Protein 1X9B (pdb70)

Solvent-accessible surface area: 4139 Å² total; per-residue (Å²): 271,147,146,51,11,134,55,74,3,115,72,32,51,110,96,12,62,143,83,60,3,87,143,18,14,95,84,0,60,51,8,0,83,146,51,26,164,69,56,97,105,75,6,82,109,9,38,100,130,96,116,65,224

Radius of gyration: 10.37 Å; Cα contacts (8 Å, |Δi|>4): 29; chains: 1; bounding box: 21×26×21 Å

Secondary structure (DSSP, 8-state):
----HHHHHHHHHHS--HHHHHHHHHHHHHHHHHH-SHHHHHHHHHHHHH---

Structure (mmCIF, N/CA/C/O backbone):
data_1X9B
#
_entry.id   1X9B
#
loop_
_atom_site.group_PDB
_atom_site.id
_atom_site.type_symbol
_atom_site.label_atom_id
_atom_site.label_alt_id
_atom_site.label_comp_id
_atom_site.label_asym_id
_atom_site.label_entity_id
_atom_site.label_seq_id
_atom_site.pdbx_PDB_ins_code
_atom_site.Cartn_x
_atom_site.Cartn_y
_atom_site.Cartn_z
_atom_site.occupancy
_atom_site.B_iso_or_equiv
_atom_site.auth_seq_id
_atom_site.auth_comp_id
_atom_site.auth_asym_id
_atom_site.auth_atom_id
_atom_site.pdbx_PDB_model_num
ATOM 1 N N . ARG A 1 1 ? -11.886 -12.062 10.560 1.00 0.00 1 ARG A N 1
ATOM 2 C CA . ARG A 1 1 ? -10.674 -12.919 10.642 1.00 0.00 1 ARG A CA 1
ATOM 3 C C . ARG A 1 1 ? -9.405 -12.067 10.642 1.00 0.00 1 ARG A C 1
ATOM 4 O O . ARG A 1 1 ? -9.313 -11.081 9.916 1.00 0.00 1 ARG A O 1
ATOM 27 N N . ASN A 1 2 ? -8.434 -12.439 11.466 1.00 0.00 2 ASN A N 1
ATOM 28 C CA . ASN A 1 2 ? -7.172 -11.704 11.541 1.00 0.00 2 ASN A CA 1
ATOM 29 C C . ASN A 1 2 ? -6.246 -12.074 10.377 1.00 0.00 2 ASN A C 1
ATOM 30 O O . ASN A 1 2 ? -6.609 -12.882 9.522 1.00 0.00 2 ASN A O 1
ATOM 41 N N . LEU A 1 3 ? -5.056 -11.471 10.347 1.00 0.00 3 LEU A N 1
ATOM 42 C CA . LEU A 1 3 ? -4.072 -11.720 9.284 1.00 0.00 3 LEU A CA 1
ATOM 43 C C . LEU A 1 3 ? -4.601 -11.267 7.911 1.00 0.00 3 LEU A C 1
ATOM 44 O O . LEU A 1 3 ? -4.137 -11.720 6.863 1.00 0.00 3 LEU A O 1
ATOM 60 N N . SER A 1 4 ? -5.560 -10.350 7.924 1.00 0.00 4 SER A N 1
ATOM 61 C CA . SER A 1 4 ? -6.153 -9.839 6.688 1.00 0.00 4 SER A CA 1
ATOM 62 C C . SER A 1 4 ? -5.331 -8.683 6.110 1.00 0.00 4 SER A C 1
ATOM 63 O O . SER A 1 4 ? -5.776 -7.534 6.077 1.00 0.00 4 SER A O 1
ATOM 71 N N . ASP A 1 5 ? -4.125 -8.993 5.652 1.00 0.00 5 ASP A N 1
ATOM 72 C CA . ASP A 1 5 ? -3.240 -7.985 5.070 1.00 0.00 5 ASP A CA 1
ATOM 73 C C . ASP A 1 5 ? -3.829 -7.399 3.781 1.00 0.00 5 ASP A C 1
ATOM 74 O O . ASP A 1 5 ? -3.570 -6.245 3.437 1.00 0.00 5 ASP A O 1
ATOM 83 N N . ARG A 1 6 ? -4.627 -8.196 3.074 1.00 0.00 6 ARG A N 1
ATOM 84 C CA . ARG A 1 6 ? -5.274 -7.735 1.848 1.00 0.00 6 ARG A CA 1
ATOM 85 C C . ARG A 1 6 ? -6.254 -6.603 2.169 1.00 0.00 6 ARG A C 1
ATOM 86 O O . ARG A 1 6 ? -6.403 -5.653 1.398 1.00 0.00 6 ARG A O 1
ATOM 107 N N . ALA A 1 7 ? -6.913 -6.713 3.322 1.00 0.00 7 ALA A N 1
ATOM 108 C CA . ALA A 1 7 ? -7.853 -5.692 3.777 1.00 0.00 7 ALA A CA 1
ATOM 109 C C . ALA A 1 7 ? -7.110 -4.390 4.088 1.00 0.00 7 ALA A C 1
ATOM 110 O O . ALA A 1 7 ? -7.589 -3.304 3.777 1.00 0.00 7 ALA A O 1
ATOM 117 N N . LYS A 1 8 ? -5.926 -4.513 4.692 1.00 0.00 8 LYS A N 1
ATOM 118 C CA . LYS A 1 8 ? -5.097 -3.353 5.013 1.00 0.00 8 LYS A CA 1
ATOM 119 C C . LYS A 1 8 ? -4.716 -2.616 3.726 1.00 0.00 8 LYS A C 1
ATOM 120 O O . LYS A 1 8 ? -4.758 -1.392 3.649 1.00 0.00 8 LYS A O 1
ATOM 139 N N . PHE A 1 9 ? -4.337 -3.390 2.721 1.00 0.00 9 PHE A N 1
ATOM 140 C CA . PHE A 1 9 ? -3.971 -2.857 1.411 1.00 0.00 9 PHE A CA 1
ATOM 141 C C . PHE A 1 9 ? -5.140 -2.097 0.782 1.00 0.00 9 PHE A C 1
ATOM 142 O O . PHE A 1 9 ? -5.008 -0.942 0.381 1.00 0.00 9 PHE A O 1
ATOM 159 N N . GLU A 1 10 ? -6.283 -2.767 0.709 1.00 0.00 10 GLU A N 1
ATOM 160 C CA . GLU A 1 10 ? -7.496 -2.183 0.142 1.00 0.00 10 GLU A CA 1
ATOM 161 C C . GLU A 1 10 ? -7.965 -0.968 0.957 1.00 0.00 10 GLU A C 1
ATOM 162 O O . GLU A 1 10 ? -8.576 -0.042 0.424 1.00 0.00 10 GLU A O 1
ATOM 174 N N . SER A 1 11 ? -7.651 -0.966 2.246 1.00 0.00 11 SER A N 1
ATOM 175 C CA . SER A 1 11 ? -8.062 0.138 3.126 1.00 0.00 11 SER A CA 1
ATOM 176 C C . SER A 1 11 ? -7.149 1.341 2.917 1.00 0.00 11 SER A C 1
ATOM 177 O O . SER A 1 11 ? -7.596 2.487 2.863 1.00 0.00 11 SER A O 1
ATOM 185 N N . MET A 1 12 ? -5.864 1.057 2.793 1.00 0.00 12 MET A N 1
ATOM 186 C CA . MET A 1 12 ? -4.849 2.075 2.570 1.00 0.00 12 MET A CA 1
ATOM 187 C C . MET A 1 12 ? -4.956 2.676 1.170 1.00 0.00 12 MET A C 1
ATOM 188 O O . MET A 1 12 ? -4.866 3.888 0.988 1.00 0.00 12 MET A O 1
ATOM 202 N N . ILE A 1 13 ? -5.158 1.809 0.188 1.00 0.00 13 ILE A N 1
ATOM 203 C CA . ILE A 1 13 ? -5.254 2.222 -1.206 1.00 0.00 13 ILE A CA 1
ATOM 204 C C . ILE A 1 13 ? -6.557 2.991 -1.510 1.00 0.00 13 ILE A C 1
ATOM 205 O O . ILE A 1 13 ? -6.669 3.657 -2.544 1.00 0.00 13 ILE A O 1
ATOM 221 N N . ASN A 1 14 ? -7.520 2.908 -0.593 1.00 0.00 14 ASN A N 1
ATOM 222 C CA . ASN A 1 14 ? -8.823 3.562 -0.752 1.00 0.00 14 ASN A CA 1
ATOM 223 C C . ASN A 1 14 ? -8.719 5.069 -1.055 1.00 0.00 14 ASN A C 1
ATOM 224 O O . ASN A 1 14 ? -9.084 5.513 -2.143 1.00 0.00 14 ASN A O 1
ATOM 235 N N . SER A 1 15 ? -8.242 5.862 -0.099 1.00 0.00 15 SER A N 1
ATOM 236 C CA . SER A 1 15 ? -8.116 7.313 -0.311 1.00 0.00 15 SER A CA 1
ATOM 237 C C . SER A 1 15 ? -6.935 7.914 0.463 1.00 0.00 15 SER A C 1
ATOM 238 O O . SER A 1 15 ? -7.124 8.626 1.450 1.00 0.00 15 SER A O 1
ATOM 246 N N . PRO A 1 16 ? -5.697 7.630 0.031 1.00 0.00 16 PRO A N 1
ATOM 247 C CA . PRO A 1 16 ? -4.499 8.152 0.681 1.00 0.00 16 PRO A CA 1
ATOM 248 C C . PRO A 1 16 ? -4.036 9.507 0.117 1.00 0.00 16 PRO A C 1
ATOM 249 O O . PRO A 1 16 ? -3.822 9.652 -1.089 1.00 0.00 16 PRO A O 1
ATOM 260 N N . SER A 1 17 ? -3.885 10.498 0.995 1.00 0.00 17 SER A N 1
ATOM 261 C CA . SER A 1 17 ? -3.425 11.836 0.583 1.00 0.00 17 SER A CA 1
ATOM 262 C C . SER A 1 17 ? -1.921 11.820 0.283 1.00 0.00 17 SER A C 1
ATOM 263 O O . SER A 1 17 ? -1.316 10.765 0.262 1.00 0.00 17 SER A O 1
ATOM 271 N N . LYS A 1 18 ? -1.310 12.983 0.066 1.00 0.00 18 LYS A N 1
ATOM 272 C CA . LYS A 1 18 ? 0.130 13.025 -0.235 1.00 0.00 18 LYS A CA 1
ATOM 273 C C . LYS A 1 18 ? 0.975 12.566 0.966 1.00 0.00 18 LYS A C 1
ATOM 274 O O . LYS A 1 18 ? 1.582 11.491 0.936 1.00 0.00 18 LYS A O 1
ATOM 293 N N . SER A 1 19 ? 1.007 13.377 2.026 1.00 0.00 19 SER A N 1
ATOM 294 C CA . SER A 1 19 ? 1.769 13.026 3.233 1.00 0.00 19 SER A CA 1
ATOM 295 C C . SER A 1 19 ? 1.215 11.742 3.848 1.00 0.00 19 SER A C 1
ATOM 296 O O . SER A 1 19 ? 1.954 10.931 4.411 1.00 0.00 19 SER A O 1
ATOM 304 N N . VAL A 1 20 ? -0.099 11.568 3.723 1.00 0.00 20 VAL A N 1
ATOM 305 C CA . VAL A 1 20 ? -0.772 10.378 4.227 1.00 0.00 20 VAL A CA 1
ATOM 306 C C . VAL A 1 20 ? -0.300 9.134 3.461 1.00 0.00 20 VAL A C 1
ATOM 307 O O . VAL A 1 20 ? -0.147 8.057 4.037 1.00 0.00 20 VAL A O 1
ATOM 320 N N . PHE A 1 21 ? -0.052 9.295 2.162 1.00 0.00 21 PHE A N 1
ATOM 321 C CA . PHE A 1 21 ? 0.422 8.192 1.335 1.00 0.00 21 PHE A CA 1
ATOM 322 C C . PHE A 1 21 ? 1.786 7.711 1.804 1.00 0.00 21 PHE A C 1
ATOM 323 O O . PHE A 1 21 ? 1.981 6.529 1.994 1.00 0.00 21 PHE A O 1
ATOM 340 N N . VAL A 1 22 ? 2.723 8.634 1.996 1.00 0.00 22 VAL A N 1
ATOM 341 C CA . VAL A 1 22 ? 4.071 8.256 2.444 1.00 0.00 22 VAL A CA 1
ATOM 342 C C . VAL A 1 22 ? 4.041 7.531 3.800 1.00 0.00 22 VAL A C 1
ATOM 343 O O . VAL A 1 22 ? 4.611 6.438 3.949 1.00 0.00 22 VAL A O 1
ATOM 356 N N . ARG A 1 23 ? 3.348 8.123 4.777 1.00 0.00 23 ARG A N 1
ATOM 357 C CA . ARG A 1 23 ? 3.251 7.527 6.116 1.00 0.00 23 ARG A CA 1
ATOM 358 C C . ARG A 1 23 ? 2.583 6.145 6.073 1.00 0.00 23 ARG A C 1
ATOM 359 O O . ARG A 1 23 ? 2.802 5.314 6.951 1.00 0.00 23 ARG A O 1
ATOM 380 N N . ASN A 1 24 ? 1.762 5.906 5.060 1.00 0.00 24 ASN A N 1
ATOM 381 C CA . ASN A 1 24 ? 1.108 4.612 4.900 1.00 0.00 24 ASN A CA 1
ATOM 382 C C . ASN A 1 24 ? 1.930 3.704 3.978 1.00 0.00 24 ASN A C 1
ATOM 383 O O . ASN A 1 24 ? 1.898 2.487 4.107 1.00 0.00 24 ASN A O 1
ATOM 394 N N . LEU A 1 25 ? 2.664 4.323 3.056 1.00 0.00 25 LEU A N 1
ATOM 395 C CA . LEU A 1 25 ? 3.505 3.627 2.081 1.00 0.00 25 LEU A CA 1
ATOM 396 C C . LEU A 1 25 ? 4.480 2.657 2.739 1.00 0.00 25 LEU A C 1
ATOM 397 O O . LEU A 1 25 ? 4.622 1.534 2.276 1.00 0.00 25 LEU A O 1
ATOM 413 N N . ASN A 1 26 ? 5.163 3.085 3.799 1.00 0.00 26 ASN A N 1
ATOM 414 C CA . ASN A 1 26 ? 6.109 2.189 4.489 1.00 0.00 26 ASN A CA 1
ATOM 415 C C . ASN A 1 26 ? 5.447 0.839 4.850 1.00 0.00 26 ASN A C 1
ATOM 416 O O . ASN A 1 26 ? 5.944 -0.237 4.482 1.00 0.00 26 ASN A O 1
ATOM 427 N N . GLU A 1 27 ? 4.312 0.896 5.536 1.00 0.00 27 GLU A N 1
ATOM 428 C CA . GLU A 1 27 ? 3.591 -0.314 5.914 1.00 0.00 27 GLU A CA 1
ATOM 429 C C . GLU A 1 27 ? 2.943 -0.939 4.677 1.00 0.00 27 GLU A C 1
ATOM 430 O O . GLU A 1 27 ? 2.880 -2.156 4.542 1.00 0.00 27 GLU A O 1
ATOM 442 N N . LEU A 1 28 ? 2.482 -0.082 3.773 1.00 0.00 28 LEU A N 1
ATOM 443 C CA . LEU A 1 28 ? 1.856 -0.516 2.527 1.00 0.00 28 LEU A CA 1
ATOM 444 C C . LEU A 1 28 ? 2.814 -1.398 1.716 1.00 0.00 28 LEU A C 1
ATOM 445 O O . LEU A 1 28 ? 2.428 -2.451 1.209 1.00 0.00 28 LEU A O 1
ATOM 461 N N . GLU A 1 29 ? 4.067 -0.965 1.607 1.00 0.00 29 GLU A N 1
ATOM 462 C CA . GLU A 1 29 ? 5.082 -1.724 0.884 1.00 0.00 29 GLU A CA 1
ATOM 463 C C . GLU A 1 29 ? 5.373 -3.044 1.601 1.00 0.00 29 GLU A C 1
ATOM 464 O O . GLU A 1 29 ? 5.597 -4.071 0.961 1.00 0.00 29 GLU A O 1
ATOM 476 N N . ALA A 1 30 ? 5.353 -3.016 2.935 1.00 0.00 30 ALA A N 1
ATOM 477 C CA . ALA A 1 30 ? 5.582 -4.223 3.719 1.00 0.00 30 ALA A CA 1
ATOM 478 C C . ALA A 1 30 ? 4.440 -5.210 3.486 1.00 0.00 30 ALA A C 1
ATOM 479 O O . ALA A 1 30 ? 4.660 -6.403 3.283 1.00 0.00 30 ALA A O 1
ATOM 486 N N . LEU A 1 31 ? 3.216 -4.688 3.492 1.00 0.00 31 LEU A N 1
ATOM 487 C CA . LEU A 1 31 ? 2.033 -5.506 3.265 1.00 0.00 31 LEU A CA 1
ATOM 488 C C . LEU A 1 31 ? 2.023 -6.078 1.842 1.00 0.00 31 LEU A C 1
ATOM 489 O O . LEU A 1 31 ? 1.649 -7.230 1.630 1.00 0.00 31 LEU A O 1
ATOM 505 N N . ALA A 1 32 ? 2.434 -5.262 0.872 1.00 0.00 32 ALA A N 1
ATOM 506 C CA . ALA A 1 32 ? 2.496 -5.692 -0.525 1.00 0.00 32 ALA A CA 1
ATOM 507 C C . ALA A 1 32 ? 3.404 -6.916 -0.685 1.00 0.00 32 ALA A C 1
ATOM 508 O O . ALA A 1 32 ? 3.044 -7.884 -1.353 1.00 0.00 32 ALA A O 1
ATOM 515 N N . VAL A 1 33 ? 4.584 -6.863 -0.066 1.00 0.00 33 VAL A N 1
ATOM 516 C CA . VAL A 1 33 ? 5.530 -7.979 -0.115 1.00 0.00 33 VAL A CA 1
ATOM 517 C C . VAL A 1 33 ? 4.946 -9.210 0.592 1.00 0.00 33 VAL A C 1
ATOM 518 O O . VAL A 1 33 ? 5.088 -10.338 0.122 1.00 0.00 33 VAL A O 1
ATOM 531 N N . ARG A 1 34 ? 4.277 -8.975 1.721 1.00 0.00 34 ARG A N 1
ATOM 532 C CA . ARG A 1 34 ? 3.646 -10.051 2.492 1.00 0.00 34 ARG A CA 1
ATOM 533 C C . ARG A 1 34 ? 2.558 -10.760 1.674 1.00 0.00 34 ARG A C 1
ATOM 534 O O . ARG A 1 34 ? 2.422 -11.982 1.726 1.00 0.00 34 ARG A O 1
ATOM 555 N N . LEU A 1 35 ? 1.772 -9.986 0.931 1.00 0.00 35 LEU A N 1
ATOM 556 C CA . LEU A 1 35 ? 0.710 -10.549 0.098 1.00 0.00 35 LEU A CA 1
ATOM 557 C C . LEU A 1 35 ? 1.288 -11.327 -1.091 1.00 0.00 35 LEU A C 1
ATOM 558 O O . LEU A 1 35 ? 0.811 -12.410 -1.428 1.00 0.00 35 LEU A O 1
ATOM 574 N N . GLY A 1 36 ? 2.313 -10.771 -1.722 1.00 0.00 36 GLY A N 1
ATOM 575 C CA . GLY A 1 36 ? 2.935 -11.438 -2.854 1.00 0.00 36 GLY A CA 1
ATOM 576 C C . GLY A 1 36 ? 3.656 -10.482 -3.791 1.00 0.00 36 GLY A C 1
ATOM 577 O O . GLY A 1 36 ? 4.331 -9.550 -3.349 1.00 0.00 36 GLY A O 1
ATOM 581 N N . LYS A 1 37 ? 3.520 -10.710 -5.087 1.00 0.00 37 LYS A N 1
ATOM 582 C CA . LYS A 1 37 ? 4.165 -9.856 -6.079 1.00 0.00 37 LYS A CA 1
ATOM 583 C C . LYS A 1 37 ? 3.135 -9.141 -6.962 1.00 0.00 37 LYS A C 1
ATOM 584 O O . LYS A 1 37 ? 3.383 -8.030 -7.434 1.00 0.00 37 LYS A O 1
ATOM 603 N N . SER A 1 38 ? 1.978 -9.765 -7.177 1.00 0.00 38 SER A N 1
ATOM 604 C CA . SER A 1 38 ? 0.925 -9.158 -7.997 1.00 0.00 38 SER A CA 1
ATOM 605 C C . SER A 1 38 ? 0.375 -7.897 -7.323 1.00 0.00 38 SER A C 1
ATOM 606 O O . SER A 1 38 ? 0.163 -6.872 -7.974 1.00 0.00 38 SER A O 1
ATOM 614 N N . TYR A 1 39 ? 0.161 -7.968 -6.013 1.00 0.00 39 TYR A N 1
ATOM 615 C CA . TYR A 1 39 ? -0.330 -6.818 -5.255 1.00 0.00 39 TYR A CA 1
ATOM 616 C C . TYR A 1 39 ? 0.763 -5.756 -5.122 1.00 0.00 39 TYR A C 1
ATOM 617 O O . TYR A 1 39 ? 0.481 -4.573 -4.947 1.00 0.00 39 TYR A O 1
ATOM 635 N N . ARG A 1 40 ? 2.019 -6.185 -5.220 1.00 0.00 40 ARG A N 1
ATOM 636 C CA . ARG A 1 40 ? 3.148 -5.263 -5.151 1.00 0.00 40 ARG A CA 1
ATOM 637 C C . ARG A 1 40 ? 3.107 -4.312 -6.350 1.00 0.00 40 ARG A C 1
ATOM 638 O O . ARG A 1 40 ? 3.482 -3.144 -6.249 1.00 0.00 40 ARG A O 1
ATOM 659 N N . ILE A 1 41 ? 2.636 -4.831 -7.484 1.00 0.00 41 ILE A N 1
ATOM 660 C CA . ILE A 1 41 ? 2.490 -4.032 -8.699 1.00 0.00 41 ILE A CA 1
ATOM 661 C C . ILE A 1 41 ? 1.450 -2.932 -8.470 1.00 0.00 41 ILE A C 1
ATOM 662 O O . ILE A 1 41 ? 1.633 -1.787 -8.877 1.00 0.00 41 ILE A O 1
ATOM 678 N N . GLN A 1 42 ? 0.356 -3.293 -7.794 1.00 0.00 42 GLN A N 1
ATOM 679 C CA . GLN A 1 42 ? -0.704 -2.335 -7.472 1.00 0.00 42 GLN A CA 1
ATOM 680 C C . GLN A 1 42 ? -0.156 -1.248 -6.549 1.00 0.00 42 GLN A C 1
ATOM 681 O O . GLN A 1 42 ? -0.523 -0.078 -6.650 1.00 0.00 42 GLN A O 1
ATOM 695 N N . LEU A 1 43 ? 0.727 -1.656 -5.644 1.00 0.00 43 LEU A N 1
ATOM 696 C CA . LEU A 1 43 ? 1.374 -0.727 -4.725 1.00 0.00 43 LEU A CA 1
ATOM 697 C C . LEU A 1 43 ? 2.174 0.300 -5.526 1.00 0.00 43 LEU A C 1
ATOM 698 O O . LEU A 1 43 ? 2.007 1.504 -5.354 1.00 0.00 43 LEU A O 1
ATOM 714 N N . ASP A 1 44 ? 3.042 -0.199 -6.409 1.00 0.00 44 ASP A N 1
ATOM 715 C CA . ASP A 1 44 ? 3.849 0.648 -7.285 1.00 0.00 44 ASP A CA 1
ATOM 716 C C . ASP A 1 44 ? 2.951 1.582 -8.114 1.00 0.00 44 ASP A C 1
ATOM 717 O O . ASP A 1 44 ? 3.302 2.735 -8.374 1.00 0.00 44 ASP A O 1
ATOM 726 N N . GLN A 1 45 ? 1.793 1.070 -8.532 1.00 0.00 45 GLN A N 1
ATOM 727 C CA . GLN A 1 45 ? 0.823 1.864 -9.288 1.00 0.00 45 GLN A CA 1
ATOM 728 C C . GLN A 1 45 ? 0.374 3.075 -8.468 1.00 0.00 45 GLN A C 1
ATOM 729 O O . GLN A 1 45 ? 0.251 4.181 -8.986 1.00 0.00 45 GLN A O 1
ATOM 743 N N . ALA A 1 46 ? 0.122 2.848 -7.183 1.00 0.00 46 ALA A N 1
ATOM 744 C CA . ALA A 1 46 ? -0.277 3.920 -6.268 1.00 0.00 46 ALA A CA 1
ATOM 745 C C . ALA A 1 46 ? 0.870 4.919 -6.066 1.00 0.00 46 ALA A C 1
ATOM 746 O O . ALA A 1 46 ? 0.641 6.124 -5.946 1.00 0.00 46 ALA A O 1
ATOM 753 N N . LYS A 1 47 ? 2.103 4.411 -6.022 1.00 0.00 47 LYS A N 1
ATOM 754 C CA . LYS A 1 47 ? 3.282 5.269 -5.869 1.00 0.00 47 LYS A CA 1
ATOM 755 C C . LYS A 1 47 ? 3.388 6.229 -7.056 1.00 0.00 47 LYS A C 1
ATOM 756 O O . LYS A 1 47 ? 3.529 7.437 -6.881 1.00 0.00 47 LYS A O 1
ATOM 775 N N . GLU A 1 48 ? 3.285 5.681 -8.265 1.00 0.00 48 GLU A N 1
ATOM 776 C CA . GLU A 1 48 ? 3.354 6.484 -9.484 1.00 0.00 48 GLU A CA 1
ATOM 777 C C . GLU A 1 48 ? 2.116 7.375 -9.606 1.00 0.00 48 GLU A C 1
ATOM 778 O O . GLU A 1 48 ? 2.180 8.477 -10.154 1.00 0.00 48 GLU A O 1
ATOM 790 N N . LYS A 1 49 ? 0.990 6.884 -9.089 1.00 0.00 49 LYS A N 1
ATOM 791 C CA . LYS A 1 49 ? -0.267 7.631 -9.107 1.00 0.00 49 LYS A CA 1
ATOM 792 C C . LYS A 1 49 ? -0.077 9.019 -8.508 1.00 0.00 49 LYS A C 1
ATOM 793 O O . LYS A 1 49 ? -0.545 10.019 -9.052 1.00 0.00 49 LYS A O 1
ATOM 812 N N . TRP A 1 50 ? 0.611 9.072 -7.385 1.00 0.00 50 TRP A N 1
ATOM 813 C CA . TRP A 1 50 ? 0.905 10.333 -6.743 1.00 0.00 50 TRP A CA 1
ATOM 814 C C . TRP A 1 50 ? 2.134 10.939 -7.412 1.00 0.00 50 TRP A C 1
ATOM 815 O O . TRP A 1 50 ? 2.066 12.000 -8.033 1.00 0.00 50 TRP A O 1
ATOM 836 N N . LYS A 1 51 ? 3.240 10.215 -7.302 1.00 0.00 51 LYS A N 1
ATOM 837 C CA . LYS A 1 51 ? 4.525 10.605 -7.887 1.00 0.00 51 LYS A CA 1
ATOM 838 C C . LYS A 1 51 ? 5.619 9.617 -7.483 1.00 0.00 51 LYS A C 1
ATOM 839 O O . LYS A 1 51 ? 6.140 8.884 -8.322 1.00 0.00 51 LYS A O 1
ATOM 858 N N . VAL A 1 52 ? 5.921 9.615 -6.176 1.00 0.00 52 VAL A N 1
ATOM 859 C CA . VAL A 1 52 ? 6.957 8.761 -5.552 1.00 0.00 52 VAL A CA 1
ATOM 860 C C . VAL A 1 52 ? 8.081 8.354 -6.520 1.00 0.00 52 VAL A C 1
ATOM 861 O O . VAL A 1 52 ? 8.213 7.190 -6.905 1.00 0.00 52 VAL A O 1
ATOM 874 N N . LYS A 1 53 ? 8.888 9.329 -6.911 1.00 0.00 53 LYS A N 1
ATOM 875 C CA . LYS A 1 53 ? 9.996 9.088 -7.831 1.00 0.00 53 LYS A CA 1
ATOM 876 C C . LYS A 1 53 ? 11.347 9.403 -7.174 1.00 0.00 53 LYS A C 1
ATOM 877 O O . LYS A 1 53 ? 11.834 10.549 -7.315 1.00 0.00 53 LYS A O 1
ATOM 897 N N . ARG A 1 1 ? -4.307 -16.766 10.851 1.00 0.00 1 ARG A N 2
ATOM 898 C CA . ARG A 1 1 ? -4.121 -16.353 12.271 1.00 0.00 1 ARG A CA 2
ATOM 899 C C . ARG A 1 1 ? -3.757 -14.866 12.394 1.00 0.00 1 ARG A C 2
ATOM 900 O O . ARG A 1 1 ? -3.270 -14.423 13.431 1.00 0.00 1 ARG A O 2
ATOM 923 N N . ASN A 1 2 ? -3.998 -14.094 11.340 1.00 0.00 2 ASN A N 2
ATOM 924 C CA . ASN A 1 2 ? -3.683 -12.665 11.353 1.00 0.00 2 ASN A CA 2
ATOM 925 C C . ASN A 1 2 ? -4.795 -11.840 10.700 1.00 0.00 2 ASN A C 2
ATOM 926 O O . ASN A 1 2 ? -5.761 -12.390 10.172 1.00 0.00 2 ASN A O 2
ATOM 937 N N . LEU A 1 3 ? -4.663 -10.520 10.746 1.00 0.00 3 LEU A N 2
ATOM 938 C CA . LEU A 1 3 ? -5.652 -9.636 10.132 1.00 0.00 3 LEU A CA 2
ATOM 939 C C . LEU A 1 3 ? -5.574 -9.714 8.605 1.00 0.00 3 LEU A C 2
ATOM 940 O O . LEU A 1 3 ? -4.536 -10.072 8.046 1.00 0.00 3 LEU A O 2
ATOM 956 N N . SER A 1 4 ? -6.668 -9.394 7.933 1.00 0.00 4 SER A N 2
ATOM 957 C CA . SER A 1 4 ? -6.703 -9.437 6.471 1.00 0.00 4 SER A CA 2
ATOM 958 C C . SER A 1 4 ? -5.820 -8.356 5.848 1.00 0.00 4 SER A C 2
ATOM 959 O O . SER A 1 4 ? -6.184 -7.178 5.817 1.00 0.00 4 SER A O 2
ATOM 967 N N . ASP A 1 5 ? -4.657 -8.764 5.351 1.00 0.00 5 ASP A N 2
ATOM 968 C CA . ASP A 1 5 ? -3.728 -7.836 4.713 1.00 0.00 5 ASP A CA 2
ATOM 969 C C . ASP A 1 5 ? -4.380 -7.185 3.489 1.00 0.00 5 ASP A C 2
ATOM 970 O O . ASP A 1 5 ? -4.127 -6.025 3.176 1.00 0.00 5 ASP A O 2
ATOM 979 N N . ARG A 1 6 ? -5.243 -7.941 2.811 1.00 0.00 6 ARG A N 2
ATOM 980 C CA . ARG A 1 6 ? -5.935 -7.443 1.626 1.00 0.00 6 ARG A CA 2
ATOM 981 C C . ARG A 1 6 ? -6.916 -6.328 1.985 1.00 0.00 6 ARG A C 2
ATOM 982 O O . ARG A 1 6 ? -6.961 -5.297 1.311 1.00 0.00 6 ARG A O 2
ATOM 1003 N N . ALA A 1 7 ? -7.700 -6.537 3.043 1.00 0.00 7 ALA A N 2
ATOM 1004 C CA . ALA A 1 7 ? -8.652 -5.526 3.497 1.00 0.00 7 ALA A CA 2
ATOM 1005 C C . ALA A 1 7 ? -7.908 -4.267 3.948 1.00 0.00 7 ALA A C 2
ATOM 1006 O O . ALA A 1 7 ? -8.332 -3.147 3.668 1.00 0.00 7 ALA A O 2
ATOM 1013 N N . LYS A 1 8 ? -6.789 -4.469 4.639 1.00 0.00 8 LYS A N 2
ATOM 1014 C CA . LYS A 1 8 ? -5.950 -3.366 5.114 1.00 0.00 8 LYS A CA 2
ATOM 1015 C C . LYS A 1 8 ? -5.356 -2.591 3.928 1.00 0.00 8 LYS A C 2
ATOM 1016 O O . LYS A 1 8 ? -5.253 -1.366 3.947 1.00 0.00 8 LYS A O 2
ATOM 1035 N N . PHE A 1 9 ? -4.953 -3.328 2.905 1.00 0.00 9 PHE A N 2
ATOM 1036 C CA . PHE A 1 9 ? -4.393 -2.741 1.691 1.00 0.00 9 PHE A CA 2
ATOM 1037 C C . PHE A 1 9 ? -5.396 -1.820 0.996 1.00 0.00 9 PHE A C 2
ATOM 1038 O O . PHE A 1 9 ? -5.142 -0.632 0.817 1.00 0.00 9 PHE A O 2
ATOM 1055 N N . GLU A 1 10 ? -6.544 -2.376 0.618 1.00 0.00 10 GLU A N 2
ATOM 1056 C CA . GLU A 1 10 ? -7.583 -1.606 -0.067 1.00 0.00 10 GLU A CA 2
ATOM 1057 C C . GLU A 1 10 ? -8.181 -0.515 0.829 1.00 0.00 10 GLU A C 2
ATOM 1058 O O . GLU A 1 10 ? -8.778 0.440 0.333 1.00 0.00 10 GLU A O 2
ATOM 1070 N N . SER A 1 11 ? -8.013 -0.645 2.143 1.00 0.00 11 SER A N 2
ATOM 1071 C CA . SER A 1 11 ? -8.566 0.354 3.071 1.00 0.00 11 SER A CA 2
ATOM 1072 C C . SER A 1 11 ? -7.680 1.592 3.089 1.00 0.00 11 SER A C 2
ATOM 1073 O O . SER A 1 11 ? -8.152 2.724 3.202 1.00 0.00 11 SER A O 2
ATOM 1081 N N . MET A 1 12 ? -6.386 1.354 2.980 1.00 0.00 12 MET A N 2
ATOM 1082 C CA . MET A 1 12 ? -5.401 2.418 2.940 1.00 0.00 12 MET A CA 2
ATOM 1083 C C . MET A 1 12 ? -5.297 2.988 1.528 1.00 0.00 12 MET A C 2
ATOM 1084 O O . MET A 1 12 ? -5.195 4.196 1.330 1.00 0.00 12 MET A O 2
ATOM 1098 N N . ILE A 1 13 ? -5.329 2.088 0.552 1.00 0.00 13 ILE A N 2
ATOM 1099 C CA . ILE A 1 13 ? -5.229 2.454 -0.853 1.00 0.00 13 ILE A CA 2
ATOM 1100 C C . ILE A 1 13 ? -6.498 3.166 -1.358 1.00 0.00 13 ILE A C 2
ATOM 1101 O O . ILE A 1 13 ? -6.479 3.818 -2.402 1.00 0.00 13 ILE A O 2
ATOM 1117 N N . ASN A 1 14 ? -7.587 3.028 -0.601 1.00 0.00 14 ASN A N 2
ATOM 1118 C CA . ASN A 1 14 ? -8.883 3.625 -0.945 1.00 0.00 14 ASN A CA 2
ATOM 1119 C C . ASN A 1 14 ? -8.769 5.109 -1.336 1.00 0.00 14 ASN A C 2
ATOM 1120 O O . ASN A 1 14 ? -8.978 5.470 -2.493 1.00 0.00 14 ASN A O 2
ATOM 1131 N N . SER A 1 15 ? -8.449 5.967 -0.373 1.00 0.00 15 SER A N 2
ATOM 1132 C CA . SER A 1 15 ? -8.310 7.402 -0.649 1.00 0.00 15 SER A CA 2
ATOM 1133 C C . SER A 1 15 ? -7.194 8.041 0.188 1.00 0.00 15 SER A C 2
ATOM 1134 O O . SER A 1 15 ? -7.459 8.765 1.151 1.00 0.00 15 SER A O 2
ATOM 1142 N N . PRO A 1 16 ? -5.926 7.778 -0.159 1.00 0.00 16 PRO A N 2
ATOM 1143 C CA . PRO A 1 16 ? -4.781 8.327 0.557 1.00 0.00 16 PRO A CA 2
ATOM 1144 C C . PRO A 1 16 ? -4.231 9.630 -0.052 1.00 0.00 16 PRO A C 2
ATOM 1145 O O . PRO A 1 16 ? -4.032 9.734 -1.263 1.00 0.00 16 PRO A O 2
ATOM 1156 N N . SER A 1 17 ? -3.997 10.625 0.799 1.00 0.00 17 SER A N 2
ATOM 1157 C CA . SER A 1 17 ? -3.435 11.908 0.354 1.00 0.00 17 SER A CA 2
ATOM 1158 C C . SER A 1 17 ? -1.935 11.755 0.092 1.00 0.00 17 SER A C 2
ATOM 1159 O O . SER A 1 17 ? -1.398 10.669 0.242 1.00 0.00 17 SER A O 2
ATOM 1167 N N . LYS A 1 18 ? -1.250 12.827 -0.288 1.00 0.00 18 LYS A N 2
ATOM 1168 C CA . LYS A 1 18 ? 0.194 12.740 -0.539 1.00 0.00 18 LYS A CA 2
ATOM 1169 C C . LYS A 1 18 ? 0.949 12.376 0.750 1.00 0.00 18 LYS A C 2
ATOM 1170 O O . LYS A 1 18 ? 1.672 11.373 0.803 1.00 0.00 18 LYS A O 2
ATOM 1189 N N . SER A 1 19 ? 0.757 13.183 1.793 1.00 0.00 19 SER A N 2
ATOM 1190 C CA . SER A 1 19 ? 1.399 12.944 3.091 1.00 0.00 19 SER A CA 2
ATOM 1191 C C . SER A 1 19 ? 0.902 11.632 3.701 1.00 0.00 19 SER A C 2
ATOM 1192 O O . SER A 1 19 ? 1.657 10.897 4.353 1.00 0.00 19 SER A O 2
ATOM 1200 N N . VAL A 1 20 ? -0.376 11.346 3.486 1.00 0.00 20 VAL A N 2
ATOM 1201 C CA . VAL A 1 20 ? -0.984 10.118 3.979 1.00 0.00 20 VAL A CA 2
ATOM 1202 C C . VAL A 1 20 ? -0.387 8.904 3.260 1.00 0.00 20 VAL A C 2
ATOM 1203 O O . VAL A 1 20 ? -0.015 7.917 3.889 1.00 0.00 20 VAL A O 2
ATOM 1216 N N . PHE A 1 21 ? -0.272 9.005 1.938 1.00 0.00 21 PHE A N 2
ATOM 1217 C CA . PHE A 1 21 ? 0.280 7.930 1.123 1.00 0.00 21 PHE A CA 2
ATOM 1218 C C . PHE A 1 21 ? 1.652 7.477 1.619 1.00 0.00 21 PHE A C 2
ATOM 1219 O O . PHE A 1 21 ? 1.853 6.300 1.833 1.00 0.00 21 PHE A O 2
ATOM 1236 N N . VAL A 1 22 ? 2.590 8.400 1.814 1.00 0.00 22 VAL A N 2
ATOM 1237 C CA . VAL A 1 22 ? 3.933 8.018 2.274 1.00 0.00 22 VAL A CA 2
ATOM 1238 C C . VAL A 1 22 ? 3.937 7.406 3.690 1.00 0.00 22 VAL A C 2
ATOM 1239 O O . VAL A 1 22 ? 4.462 6.298 3.900 1.00 0.00 22 VAL A O 2
ATOM 1252 N N . ARG A 1 23 ? 3.333 8.108 4.655 1.00 0.00 23 ARG A N 2
ATOM 1253 C CA . ARG A 1 23 ? 3.295 7.623 6.042 1.00 0.00 23 ARG A CA 2
ATOM 1254 C C . ARG A 1 23 ? 2.604 6.252 6.146 1.00 0.00 23 ARG A C 2
ATOM 1255 O O . ARG A 1 23 ? 2.891 5.464 7.048 1.00 0.00 23 ARG A O 2
ATOM 1276 N N . ASN A 1 24 ? 1.692 5.977 5.223 1.00 0.00 24 ASN A N 2
ATOM 1277 C CA . ASN A 1 24 ? 0.992 4.698 5.204 1.00 0.00 24 ASN A CA 2
ATOM 1278 C C . ASN A 1 24 ? 1.672 3.716 4.240 1.00 0.00 24 ASN A C 2
ATOM 1279 O O . ASN A 1 24 ? 1.515 2.509 4.371 1.00 0.00 24 ASN A O 2
ATOM 1290 N N . LEU A 1 25 ? 2.416 4.254 3.271 1.00 0.00 25 LEU A N 2
ATOM 1291 C CA . LEU A 1 25 ? 3.156 3.462 2.280 1.00 0.00 25 LEU A CA 2
ATOM 1292 C C . LEU A 1 25 ? 4.047 2.432 2.957 1.00 0.00 25 LEU A C 2
ATOM 1293 O O . LEU A 1 25 ? 4.184 1.321 2.470 1.00 0.00 25 LEU A O 2
ATOM 1309 N N . ASN A 1 26 ? 4.681 2.823 4.056 1.00 0.00 26 ASN A N 2
ATOM 1310 C CA . ASN A 1 26 ? 5.524 1.887 4.814 1.00 0.00 26 ASN A CA 2
ATOM 1311 C C . ASN A 1 26 ? 4.756 0.572 5.095 1.00 0.00 26 ASN A C 2
ATOM 1312 O O . ASN A 1 26 ? 5.190 -0.526 4.716 1.00 0.00 26 ASN A O 2
ATOM 1323 N N . GLU A 1 27 ? 3.591 0.696 5.722 1.00 0.00 27 GLU A N 2
ATOM 1324 C CA . GLU A 1 27 ? 2.758 -0.463 6.027 1.00 0.00 27 GLU A CA 2
ATOM 1325 C C . GLU A 1 27 ? 2.127 -1.004 4.742 1.00 0.00 27 GLU A C 2
ATOM 1326 O O . GLU A 1 27 ? 2.034 -2.209 4.534 1.00 0.00 27 GLU A O 2
ATOM 1338 N N . LEU A 1 28 ? 1.716 -0.084 3.882 1.00 0.00 28 LEU A N 2
ATOM 1339 C CA . LEU A 1 28 ? 1.099 -0.411 2.600 1.00 0.00 28 LEU A CA 2
ATOM 1340 C C . LEU A 1 28 ? 2.005 -1.320 1.752 1.00 0.00 28 LEU A C 2
ATOM 1341 O O . LEU A 1 28 ? 1.548 -2.300 1.161 1.00 0.00 28 LEU A O 2
ATOM 1357 N N . GLU A 1 29 ? 3.289 -0.996 1.708 1.00 0.00 29 GLU A N 2
ATOM 1358 C CA . GLU A 1 29 ? 4.262 -1.785 0.962 1.00 0.00 29 GLU A CA 2
ATOM 1359 C C . GLU A 1 29 ? 4.457 -3.152 1.621 1.00 0.00 29 GLU A C 2
ATOM 1360 O O . GLU A 1 29 ? 4.573 -4.170 0.936 1.00 0.00 29 GLU A O 2
ATOM 1372 N N . ALA A 1 30 ? 4.472 -3.176 2.957 1.00 0.00 30 ALA A N 2
ATOM 1373 C CA . ALA A 1 30 ? 4.625 -4.428 3.692 1.00 0.00 30 ALA A CA 2
ATOM 1374 C C . ALA A 1 30 ? 3.408 -5.324 3.459 1.00 0.00 30 ALA A C 2
ATOM 1375 O O . ALA A 1 30 ? 3.523 -6.546 3.359 1.00 0.00 30 ALA A O 2
ATOM 1382 N N . LEU A 1 31 ? 2.237 -4.697 3.370 1.00 0.00 31 LEU A N 2
ATOM 1383 C CA . LEU A 1 31 ? 0.997 -5.420 3.117 1.00 0.00 31 LEU A CA 2
ATOM 1384 C C . LEU A 1 31 ? 1.016 -6.056 1.725 1.00 0.00 31 LEU A C 2
ATOM 1385 O O . LEU A 1 31 ? 0.581 -7.193 1.542 1.00 0.00 31 LEU A O 2
ATOM 1401 N N . ALA A 1 32 ? 1.525 -5.310 0.747 1.00 0.00 32 ALA A N 2
ATOM 1402 C CA . ALA A 1 32 ? 1.627 -5.802 -0.625 1.00 0.00 32 ALA A CA 2
ATOM 1403 C C . ALA A 1 32 ? 2.505 -7.053 -0.692 1.00 0.00 32 ALA A C 2
ATOM 1404 O O . ALA A 1 32 ? 2.161 -8.031 -1.356 1.00 0.00 32 ALA A O 2
ATOM 1411 N N . VAL A 1 33 ? 3.639 -7.016 0.008 1.00 0.00 33 VAL A N 2
ATOM 1412 C CA . VAL A 1 33 ? 4.556 -8.159 0.051 1.00 0.00 33 VAL A CA 2
ATOM 1413 C C . VAL A 1 33 ? 3.879 -9.362 0.721 1.00 0.00 33 VAL A C 2
ATOM 1414 O O . VAL A 1 33 ? 4.002 -10.497 0.262 1.00 0.00 33 VAL A O 2
ATOM 1427 N N . ARG A 1 34 ? 3.153 -9.094 1.804 1.00 0.00 34 ARG A N 2
ATOM 1428 C CA . ARG A 1 34 ? 2.430 -10.135 2.540 1.00 0.00 34 ARG A CA 2
ATOM 1429 C C . ARG A 1 34 ? 1.359 -10.804 1.668 1.00 0.00 34 ARG A C 2
ATOM 1430 O O . ARG A 1 34 ? 1.170 -12.018 1.720 1.00 0.00 34 ARG A O 2
ATOM 1451 N N . LEU A 1 35 ? 0.647 -10.003 0.881 1.00 0.00 35 LEU A N 2
ATOM 1452 C CA . LEU A 1 35 ? -0.395 -10.525 -0.003 1.00 0.00 35 LEU A CA 2
ATOM 1453 C C . LEU A 1 35 ? 0.191 -11.321 -1.171 1.00 0.00 35 LEU A C 2
ATOM 1454 O O . LEU A 1 35 ? -0.201 -12.465 -1.409 1.00 0.00 35 LEU A O 2
ATOM 1470 N N . GLY A 1 36 ? 1.119 -10.716 -1.902 1.00 0.00 36 GLY A N 2
ATOM 1471 C CA . GLY A 1 36 ? 1.728 -11.405 -3.026 1.00 0.00 36 GLY A CA 2
ATOM 1472 C C . GLY A 1 36 ? 2.321 -10.470 -4.073 1.00 0.00 36 GLY A C 2
ATOM 1473 O O . GLY A 1 36 ? 2.099 -9.258 -4.048 1.00 0.00 36 GLY A O 2
ATOM 1477 N N . LYS A 1 37 ? 3.075 -11.052 -5.003 1.00 0.00 37 LYS A N 2
ATOM 1478 C CA . LYS A 1 37 ? 3.722 -10.302 -6.088 1.00 0.00 37 LYS A CA 2
ATOM 1479 C C . LYS A 1 37 ? 2.721 -9.467 -6.907 1.00 0.00 37 LYS A C 2
ATOM 1480 O O . LYS A 1 37 ? 3.071 -8.412 -7.438 1.00 0.00 37 LYS A O 2
ATOM 1499 N N . SER A 1 38 ? 1.482 -9.938 -7.003 1.00 0.00 38 SER A N 2
ATOM 1500 C CA . SER A 1 38 ? 0.436 -9.233 -7.753 1.00 0.00 38 SER A CA 2
ATOM 1501 C C . SER A 1 38 ? 0.123 -7.868 -7.134 1.00 0.00 38 SER A C 2
ATOM 1502 O O . SER A 1 38 ? 0.146 -6.842 -7.815 1.00 0.00 38 SER A O 2
ATOM 1510 N N . TYR A 1 39 ? -0.151 -7.856 -5.834 1.00 0.00 39 TYR A N 2
ATOM 1511 C CA . TYR A 1 39 ? -0.461 -6.618 -5.125 1.00 0.00 39 TYR A CA 2
ATOM 1512 C C . TYR A 1 39 ? 0.761 -5.702 -5.037 1.00 0.00 39 TYR A C 2
ATOM 1513 O O . TYR A 1 39 ? 0.632 -4.492 -4.845 1.00 0.00 39 TYR A O 2
ATOM 1531 N N . ARG A 1 40 ? 1.950 -6.280 -5.184 1.00 0.00 40 ARG A N 2
ATOM 1532 C CA . ARG A 1 40 ? 3.183 -5.496 -5.166 1.00 0.00 40 ARG A CA 2
ATOM 1533 C C . ARG A 1 40 ? 3.202 -4.526 -6.351 1.00 0.00 40 ARG A C 2
ATOM 1534 O O . ARG A 1 40 ? 3.702 -3.405 -6.242 1.00 0.00 40 ARG A O 2
ATOM 1555 N N . ILE A 1 41 ? 2.635 -4.963 -7.476 1.00 0.00 41 ILE A N 2
ATOM 1556 C CA . ILE A 1 41 ? 2.552 -4.130 -8.674 1.00 0.00 41 ILE A CA 2
ATOM 1557 C C . ILE A 1 41 ? 1.556 -2.985 -8.451 1.00 0.00 41 ILE A C 2
ATOM 1558 O O . ILE A 1 41 ? 1.775 -1.857 -8.896 1.00 0.00 41 ILE A O 2
ATOM 1574 N N . GLN A 1 42 ? 0.459 -3.286 -7.757 1.00 0.00 42 GLN A N 2
ATOM 1575 C CA . GLN A 1 42 ? -0.555 -2.277 -7.440 1.00 0.00 42 GLN A CA 2
ATOM 1576 C C . GLN A 1 42 ? 0.047 -1.207 -6.523 1.00 0.00 42 GLN A C 2
ATOM 1577 O O . GLN A 1 42 ? -0.190 -0.009 -6.694 1.00 0.00 42 GLN A O 2
ATOM 1591 N N . LEU A 1 43 ? 0.831 -1.657 -5.547 1.00 0.00 43 LEU A N 2
ATOM 1592 C CA . LEU A 1 43 ? 1.505 -0.754 -4.618 1.00 0.00 43 LEU A CA 2
ATOM 1593 C C . LEU A 1 43 ? 2.476 0.153 -5.387 1.00 0.00 43 LEU A C 2
ATOM 1594 O O . LEU A 1 43 ? 2.478 1.367 -5.209 1.00 0.00 43 LEU A O 2
ATOM 1610 N N . ASP A 1 44 ? 3.289 -0.455 -6.251 1.00 0.00 44 ASP A N 2
ATOM 1611 C CA . ASP A 1 44 ? 4.250 0.278 -7.078 1.00 0.00 44 ASP A CA 2
ATOM 1612 C C . ASP A 1 44 ? 3.542 1.341 -7.933 1.00 0.00 44 ASP A C 2
AT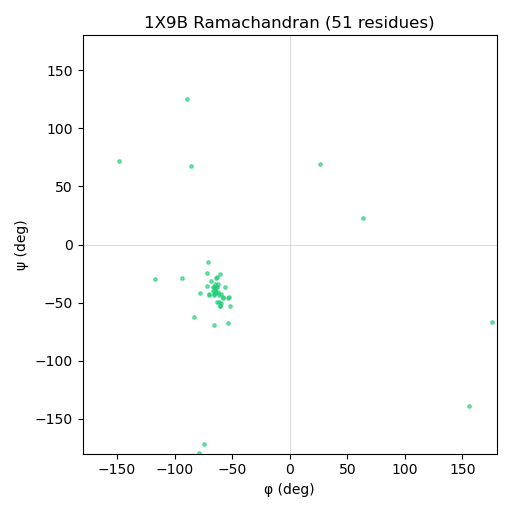OM 1613 O O . ASP A 1 44 ? 4.053 2.446 -8.124 1.00 0.00 44 ASP A O 2
ATOM 1622 N N . GLN A 1 45 ? 2.365 0.990 -8.447 1.00 0.00 45 GLN A N 2
ATOM 1623 C CA . GLN A 1 45 ? 1.559 1.913 -9.248 1.00 0.00 45 GLN A CA 2
ATOM 1624 C C . GLN A 1 45 ? 1.193 3.155 -8.428 1.00 0.00 45 GLN A C 2
ATOM 1625 O O . GLN A 1 45 ? 1.258 4.279 -8.918 1.00 0.00 45 GLN A O 2
ATOM 1639 N N . ALA A 1 46 ? 0.820 2.939 -7.171 1.00 0.00 46 ALA A N 2
ATOM 1640 C CA . ALA A 1 46 ? 0.462 4.036 -6.276 1.00 0.00 46 ALA A CA 2
ATOM 1641 C C . ALA A 1 46 ? 1.663 4.961 -6.025 1.00 0.00 46 ALA A C 2
ATOM 1642 O O . ALA A 1 46 ? 1.505 6.170 -5.864 1.00 0.00 46 ALA A O 2
ATOM 1649 N N . LYS A 1 47 ? 2.863 4.388 -5.994 1.00 0.00 47 LYS A N 2
ATOM 1650 C CA . LYS A 1 47 ? 4.079 5.178 -5.780 1.00 0.00 47 LYS A CA 2
ATOM 1651 C C . LYS A 1 47 ? 4.388 6.059 -6.999 1.00 0.00 47 LYS A C 2
ATOM 1652 O O . LYS A 1 47 ? 4.731 7.232 -6.861 1.00 0.00 47 LYS A O 2
ATOM 1671 N N . GLU A 1 48 ? 4.242 5.495 -8.196 1.00 0.00 48 GLU A N 2
ATOM 1672 C CA . GLU A 1 48 ? 4.534 6.231 -9.424 1.00 0.00 48 GLU A CA 2
ATOM 1673 C C . GLU A 1 48 ? 3.412 7.212 -9.794 1.00 0.00 48 GLU A C 2
ATOM 1674 O O . GLU A 1 48 ? 3.668 8.244 -10.415 1.00 0.00 48 GLU A O 2
ATOM 1686 N N . LYS A 1 49 ? 2.174 6.905 -9.402 1.00 0.00 49 LYS A N 2
ATOM 1687 C CA . LYS A 1 49 ? 1.044 7.782 -9.702 1.00 0.00 49 LYS A CA 2
ATOM 1688 C C . LYS A 1 49 ? 1.171 9.127 -8.969 1.00 0.00 49 LYS A C 2
ATOM 1689 O O . LYS A 1 49 ? 0.646 10.146 -9.418 1.00 0.00 49 LYS A O 2
ATOM 1708 N N . TRP A 1 50 ? 1.876 9.121 -7.843 1.00 0.00 50 TRP A N 2
ATOM 1709 C CA . TRP A 1 50 ? 2.083 10.335 -7.055 1.00 0.00 50 TRP A CA 2
ATOM 1710 C C . TRP A 1 50 ? 3.331 11.096 -7.513 1.00 0.00 50 TRP A C 2
ATOM 1711 O O . TRP A 1 50 ? 3.647 12.163 -6.981 1.00 0.00 50 TRP A O 2
ATOM 1732 N N . LYS A 1 51 ? 4.027 10.540 -8.508 1.00 0.00 51 LYS A N 2
ATOM 1733 C CA . LYS A 1 51 ? 5.249 11.143 -9.056 1.00 0.00 51 LYS A CA 2
ATOM 1734 C C . LYS A 1 51 ? 6.366 11.224 -8.007 1.00 0.00 51 LYS A C 2
ATOM 1735 O O . LYS A 1 51 ? 7.087 12.219 -7.922 1.00 0.00 51 LYS A O 2
ATOM 1754 N N . VAL A 1 52 ? 6.513 10.165 -7.218 1.00 0.00 52 VAL A N 2
ATOM 1755 C CA . VAL A 1 52 ? 7.546 10.117 -6.185 1.00 0.00 52 VAL A CA 2
ATOM 1756 C C . VAL A 1 52 ? 8.947 9.993 -6.810 1.00 0.00 52 VAL A C 2
ATOM 1757 O O . VAL A 1 52 ? 9.096 9.502 -7.933 1.00 0.00 52 VAL A O 2
ATOM 1770 N N . LYS A 1 53 ? 9.960 10.474 -6.102 1.00 0.00 53 LYS A N 2
ATOM 1771 C CA . LYS A 1 53 ? 11.342 10.397 -6.585 1.00 0.00 53 LYS A CA 2
ATOM 1772 C C . LYS A 1 53 ? 12.093 9.215 -5.962 1.00 0.00 53 LYS A C 2
ATOM 1773 O O . LYS A 1 53 ? 12.282 8.192 -6.655 1.00 0.00 53 LYS A O 2
ATOM 1793 N N . ARG A 1 1 ? -0.946 -18.152 6.418 1.00 0.00 1 ARG A N 3
ATOM 1794 C CA . ARG A 1 1 ? -2.232 -17.405 6.445 1.00 0.00 1 ARG A CA 3
ATOM 1795 C C . ARG A 1 1 ? -1.998 -15.902 6.644 1.00 0.00 1 ARG A C 3
ATOM 1796 O O . ARG A 1 1 ? -1.437 -15.478 7.653 1.00 0.00 1 ARG A O 3
ATOM 1819 N N . ASN A 1 2 ? -2.414 -15.097 5.673 1.00 0.00 2 ASN A N 3
ATOM 1820 C CA . ASN A 1 2 ? -2.240 -13.646 5.768 1.00 0.00 2 ASN A CA 3
ATOM 1821 C C . ASN A 1 2 ? -3.580 -12.894 5.742 1.00 0.00 2 ASN A C 3
ATOM 1822 O O . ASN A 1 2 ? -4.015 -12.397 4.699 1.00 0.00 2 ASN A O 3
ATOM 1833 N N . LEU A 1 3 ? -4.226 -12.818 6.897 1.00 0.00 3 LEU A N 3
ATOM 1834 C CA . LEU A 1 3 ? -5.501 -12.116 7.025 1.00 0.00 3 LEU A CA 3
ATOM 1835 C C . LEU A 1 3 ? -5.284 -10.743 7.673 1.00 0.00 3 LEU 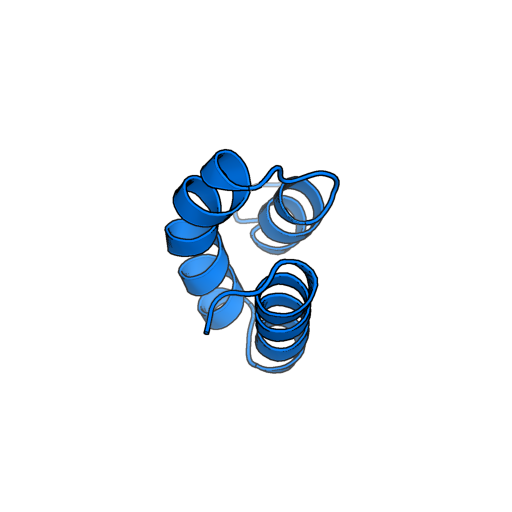A C 3
ATOM 1836 O O . LEU A 1 3 ? -4.177 -10.442 8.124 1.00 0.00 3 LEU A O 3
ATOM 1852 N N . SER A 1 4 ? -6.331 -9.910 7.701 1.00 0.00 4 SER A N 3
ATOM 1853 C CA . SER A 1 4 ? -6.263 -8.549 8.282 1.00 0.00 4 SER A CA 3
ATOM 1854 C C . SER A 1 4 ? -5.476 -7.587 7.382 1.00 0.00 4 SER A C 3
ATOM 1855 O O . SER A 1 4 ? -5.946 -6.488 7.077 1.00 0.00 4 SER A O 3
ATOM 1863 N N . ASP A 1 5 ? -4.280 -8.007 6.961 1.00 0.00 5 ASP A N 3
ATOM 1864 C CA . ASP A 1 5 ? -3.425 -7.207 6.077 1.00 0.00 5 ASP A CA 3
ATOM 1865 C C . ASP A 1 5 ? -4.198 -6.731 4.840 1.00 0.00 5 ASP A C 3
ATOM 1866 O O . ASP A 1 5 ? -4.043 -5.597 4.392 1.00 0.00 5 ASP A O 3
ATOM 1875 N N . ARG A 1 6 ? -5.037 -7.616 4.305 1.00 0.00 6 ARG A N 3
ATOM 1876 C CA . ARG A 1 6 ? -5.849 -7.314 3.127 1.00 0.00 6 ARG A CA 3
ATOM 1877 C C . ARG A 1 6 ? -6.775 -6.117 3.372 1.00 0.00 6 ARG A C 3
ATOM 1878 O O . ARG A 1 6 ? -6.807 -5.172 2.582 1.00 0.00 6 ARG A O 3
ATOM 1899 N N . ALA A 1 7 ? -7.529 -6.169 4.468 1.00 0.00 7 ALA A N 3
ATOM 1900 C CA . ALA A 1 7 ? -8.444 -5.086 4.828 1.00 0.00 7 ALA A CA 3
ATOM 1901 C C . ALA A 1 7 ? -7.688 -3.777 5.059 1.00 0.00 7 ALA A C 3
ATOM 1902 O O . ALA A 1 7 ? -8.091 -2.723 4.575 1.00 0.00 7 ALA A O 3
ATOM 1909 N N . LYS A 1 8 ? -6.585 -3.857 5.798 1.00 0.00 8 LYS A N 3
ATOM 1910 C CA . LYS A 1 8 ? -5.755 -2.688 6.078 1.00 0.00 8 LYS A CA 3
ATOM 1911 C C . LYS A 1 8 ? -5.266 -2.047 4.773 1.00 0.00 8 LYS A C 3
ATOM 1912 O O . LYS A 1 8 ? -5.252 -0.824 4.628 1.00 0.00 8 LYS A O 3
ATOM 1931 N N . PHE A 1 9 ? -4.878 -2.898 3.832 1.00 0.00 9 PHE A N 3
ATOM 1932 C CA . PHE A 1 9 ? -4.399 -2.468 2.519 1.00 0.00 9 PHE A CA 3
ATOM 1933 C C . PHE A 1 9 ? -5.456 -1.659 1.764 1.00 0.00 9 PHE A C 3
ATOM 1934 O O . PHE A 1 9 ? -5.240 -0.495 1.437 1.00 0.00 9 PHE A O 3
ATOM 1951 N N . GLU A 1 10 ? -6.606 -2.280 1.503 1.00 0.00 10 GLU A N 3
ATOM 1952 C CA . GLU A 1 10 ? -7.698 -1.617 0.781 1.00 0.00 10 GLU A CA 3
ATOM 1953 C C . GLU A 1 10 ? -8.242 -0.411 1.559 1.00 0.00 10 GLU A C 3
ATOM 1954 O O . GLU A 1 10 ? -8.887 0.471 0.992 1.00 0.00 10 GLU A O 3
ATOM 1966 N N . SER A 1 11 ? -7.969 -0.377 2.857 1.00 0.00 11 SER A N 3
ATOM 1967 C CA . SER A 1 11 ? -8.441 0.716 3.714 1.00 0.00 11 SER A CA 3
ATOM 1968 C C . SER A 1 11 ? -7.563 1.947 3.536 1.00 0.00 11 SER A C 3
ATOM 1969 O O . SER A 1 11 ? -8.041 3.057 3.301 1.00 0.00 11 SER A O 3
ATOM 1977 N N . MET A 1 12 ? -6.265 1.716 3.640 1.00 0.00 12 MET A N 3
ATOM 1978 C CA . MET A 1 12 ? -5.258 2.760 3.500 1.00 0.00 12 MET A CA 3
ATOM 1979 C C . MET A 1 12 ? -5.147 3.249 2.057 1.00 0.00 12 MET A C 3
ATOM 1980 O O . MET A 1 12 ? -4.958 4.436 1.798 1.00 0.00 12 MET A O 3
ATOM 1994 N N . ILE A 1 13 ? -5.266 2.314 1.127 1.00 0.00 13 ILE A N 3
ATOM 1995 C CA . ILE A 1 13 ? -5.159 2.613 -0.294 1.00 0.00 13 ILE A CA 3
ATOM 1996 C C . ILE A 1 13 ? -6.373 3.406 -0.815 1.00 0.00 13 ILE A C 3
ATOM 1997 O O . ILE A 1 13 ? -6.395 3.846 -1.965 1.00 0.00 13 ILE A O 3
ATOM 2013 N N . ASN A 1 14 ? -7.372 3.594 0.042 1.00 0.00 14 ASN A N 3
ATOM 2014 C CA . ASN A 1 14 ? -8.591 4.312 -0.328 1.00 0.00 14 ASN A CA 3
ATOM 2015 C C . ASN A 1 14 ? -8.350 5.821 -0.502 1.00 0.00 14 ASN A C 3
ATOM 2016 O O . ASN A 1 14 ? -8.369 6.578 0.470 1.00 0.00 14 ASN A O 3
ATOM 2027 N N . SER A 1 15 ? -8.127 6.235 -1.753 1.00 0.00 15 SER A N 3
ATOM 2028 C CA . SER A 1 15 ? -7.894 7.649 -2.109 1.00 0.00 15 SER A CA 3
ATOM 2029 C C . SER A 1 15 ? -6.897 8.349 -1.169 1.00 0.00 15 SER A C 3
ATOM 2030 O O . SER A 1 15 ? -7.276 9.213 -0.376 1.00 0.00 15 SER A O 3
ATOM 2038 N N . PRO A 1 16 ? -5.607 7.984 -1.237 1.00 0.00 16 PRO A N 3
ATOM 2039 C CA . PRO A 1 16 ? -4.577 8.584 -0.394 1.00 0.00 16 PRO A CA 3
ATOM 2040 C C . PRO A 1 16 ? -3.948 9.847 -1.003 1.00 0.00 16 PRO A C 3
ATOM 2041 O O . PRO A 1 16 ? -3.675 9.900 -2.201 1.00 0.00 16 PRO A O 3
ATOM 2052 N N . SER A 1 17 ? -3.733 10.867 -0.172 1.00 0.00 17 SER A N 3
ATOM 2053 C CA . SER A 1 17 ? -3.113 12.126 -0.630 1.00 0.00 17 SER A CA 3
ATOM 2054 C C . SER A 1 17 ? -1.622 11.922 -0.904 1.00 0.00 17 SER A C 3
ATOM 2055 O O . SER A 1 17 ? -1.093 10.854 -0.648 1.00 0.00 17 SER A O 3
ATOM 2063 N N . LYS A 1 18 ? -0.934 12.940 -1.416 1.00 0.00 18 LYS A N 3
ATOM 2064 C CA . LYS A 1 18 ? 0.506 12.816 -1.678 1.00 0.00 18 LYS A CA 3
ATOM 2065 C C . LYS A 1 18 ? 1.271 12.596 -0.361 1.00 0.00 18 LYS A C 3
ATOM 2066 O O . LYS A 1 18 ? 1.937 11.572 -0.171 1.00 0.00 18 LYS A O 3
ATOM 2085 N N . SER A 1 19 ? 1.160 13.562 0.550 1.00 0.00 19 SER A N 3
ATOM 2086 C CA . SER A 1 19 ? 1.806 13.472 1.865 1.00 0.00 19 SER A CA 3
ATOM 2087 C C . SER A 1 19 ? 1.270 12.268 2.644 1.00 0.00 19 SER A C 3
ATOM 2088 O O . SER A 1 19 ? 2.025 11.528 3.294 1.00 0.00 19 SER A O 3
ATOM 2096 N N . VAL A 1 20 ? -0.046 12.081 2.570 1.00 0.00 20 VAL A N 3
ATOM 2097 C CA . VAL A 1 20 ? -0.703 10.963 3.235 1.00 0.00 20 VAL A CA 3
ATOM 2098 C C . VAL A 1 20 ? -0.186 9.628 2.682 1.00 0.00 20 VAL A C 3
ATOM 2099 O O . VAL A 1 20 ? 0.029 8.679 3.434 1.00 0.00 20 VAL A O 3
ATOM 2112 N N . PHE A 1 21 ? 0.035 9.573 1.370 1.00 0.00 21 PHE A N 3
ATOM 2113 C CA . PHE A 1 21 ? 0.543 8.362 0.732 1.00 0.00 21 PHE A CA 3
ATOM 2114 C C . PHE A 1 21 ? 1.875 7.941 1.332 1.00 0.00 21 PHE A C 3
ATOM 2115 O O . PHE A 1 21 ? 2.056 6.798 1.687 1.00 0.00 21 PHE A O 3
ATOM 2132 N N . VAL A 1 22 ? 2.816 8.868 1.442 1.00 0.00 22 VAL A N 3
ATOM 2133 C CA . VAL A 1 22 ? 4.125 8.529 2.009 1.00 0.00 22 VAL A CA 3
ATOM 2134 C C . VAL A 1 22 ? 4.007 7.956 3.434 1.00 0.00 22 VAL A C 3
ATOM 2135 O O . VAL A 1 22 ? 4.530 6.863 3.730 1.00 0.00 22 VAL A O 3
ATOM 2148 N N . ARG A 1 23 ? 3.293 8.670 4.309 1.00 0.00 23 ARG A N 3
ATOM 2149 C CA . ARG A 1 23 ? 3.135 8.226 5.698 1.00 0.00 23 ARG A CA 3
ATOM 2150 C C . ARG A 1 23 ? 2.431 6.862 5.809 1.00 0.00 23 ARG A C 3
ATOM 2151 O O . ARG A 1 23 ? 2.686 6.110 6.749 1.00 0.00 23 ARG A O 3
ATOM 2172 N N . ASN A 1 24 ? 1.550 6.529 4.865 1.00 0.00 24 ASN A N 3
ATOM 2173 C CA . ASN A 1 24 ? 0.877 5.231 4.918 1.00 0.00 24 ASN A CA 3
ATOM 2174 C C . ASN A 1 24 ? 1.593 4.181 4.054 1.00 0.00 24 ASN A C 3
ATOM 2175 O O . ASN A 1 24 ? 1.487 2.990 4.317 1.00 0.00 24 ASN A O 3
ATOM 2186 N N . LEU A 1 25 ? 2.328 4.635 3.033 1.00 0.00 25 LEU A N 3
ATOM 2187 C CA . LEU A 1 25 ? 3.089 3.753 2.141 1.00 0.00 25 LEU A CA 3
ATOM 2188 C C . LEU A 1 25 ? 4.007 2.830 2.931 1.00 0.00 25 LEU A C 3
ATOM 2189 O O . LEU A 1 25 ? 4.216 1.688 2.545 1.00 0.00 25 LEU A O 3
ATOM 2205 N N . ASN A 1 26 ? 4.589 3.338 4.010 1.00 0.00 26 ASN A N 3
ATOM 2206 C CA . ASN A 1 26 ? 5.448 2.507 4.862 1.00 0.00 26 ASN A CA 3
ATOM 2207 C C . ASN A 1 26 ? 4.722 1.195 5.255 1.00 0.00 26 ASN A C 3
ATOM 2208 O O . ASN A 1 26 ? 5.188 0.083 4.954 1.00 0.00 26 ASN A O 3
ATOM 2219 N N . GLU A 1 27 ? 3.562 1.332 5.889 1.00 0.00 27 GLU A N 3
ATOM 2220 C CA . GLU A 1 27 ? 2.762 0.181 6.305 1.00 0.00 27 GLU A CA 3
ATOM 2221 C C . GLU A 1 27 ? 2.114 -0.483 5.084 1.00 0.00 27 GLU A C 3
ATOM 2222 O O . GLU A 1 27 ? 2.066 -1.707 4.975 1.00 0.00 27 GLU A O 3
ATOM 2234 N N . LEU A 1 28 ? 1.644 0.349 4.163 1.00 0.00 28 LEU A N 3
ATOM 2235 C CA . LEU A 1 28 ? 1.002 -0.106 2.931 1.00 0.00 28 LEU A CA 3
ATOM 2236 C C . LEU A 1 28 ? 1.912 -1.045 2.121 1.00 0.00 28 LEU A C 3
ATOM 2237 O O . LEU A 1 28 ? 1.481 -2.104 1.661 1.00 0.00 28 LEU A O 3
ATOM 2253 N N . GLU A 1 29 ? 3.171 -0.653 1.957 1.00 0.00 29 GLU A N 3
ATOM 2254 C CA . GLU A 1 29 ? 4.143 -1.455 1.215 1.00 0.00 29 GLU A CA 3
ATOM 2255 C C . GLU A 1 29 ? 4.433 -2.772 1.937 1.00 0.00 29 GLU A C 3
ATOM 2256 O O . GLU A 1 29 ? 4.572 -3.818 1.299 1.00 0.00 29 GLU A O 3
ATOM 2268 N N . ALA A 1 30 ? 4.508 -2.724 3.269 1.00 0.00 30 ALA A N 3
ATOM 2269 C CA . ALA A 1 30 ? 4.756 -3.928 4.051 1.00 0.00 30 ALA A CA 3
ATOM 2270 C C . ALA A 1 30 ? 3.606 -4.913 3.863 1.00 0.00 30 ALA A C 3
ATOM 2271 O O . ALA A 1 30 ? 3.812 -6.118 3.712 1.00 0.00 30 ALA A O 3
ATOM 2278 N N . LEU A 1 31 ? 2.389 -4.380 3.846 1.00 0.00 31 LEU A N 3
ATOM 2279 C CA . LEU A 1 31 ? 1.201 -5.198 3.660 1.00 0.00 31 LEU A CA 3
ATOM 2280 C C . LEU A 1 31 ? 1.172 -5.823 2.260 1.00 0.00 31 LEU A C 3
ATOM 2281 O O . LEU A 1 31 ? 0.835 -6.995 2.102 1.00 0.00 31 LEU A O 3
ATOM 2297 N N . ALA A 1 32 ? 1.534 -5.034 1.249 1.00 0.00 32 ALA A N 3
ATOM 2298 C CA . ALA A 1 32 ? 1.561 -5.512 -0.138 1.00 0.00 32 ALA A CA 3
ATOM 2299 C C . ALA A 1 32 ? 2.479 -6.726 -0.294 1.00 0.00 32 ALA A C 3
ATOM 2300 O O . ALA A 1 32 ? 2.095 -7.740 -0.876 1.00 0.00 32 ALA A O 3
ATOM 2307 N N . VAL A 1 33 ? 3.690 -6.618 0.247 1.00 0.00 33 VAL A N 3
ATOM 2308 C CA . VAL A 1 33 ? 4.667 -7.705 0.179 1.00 0.00 33 VAL A CA 3
ATOM 2309 C C . VAL A 1 33 ? 4.175 -8.946 0.940 1.00 0.00 33 VAL A C 3
ATOM 2310 O O . VAL A 1 33 ? 4.400 -10.083 0.519 1.00 0.00 33 VAL A O 3
ATOM 2323 N N . ARG A 1 34 ? 3.494 -8.721 2.060 1.00 0.00 34 ARG A N 3
ATOM 2324 C CA . ARG A 1 34 ? 2.956 -9.816 2.868 1.00 0.00 34 ARG A CA 3
ATOM 2325 C C . ARG A 1 34 ? 1.773 -10.513 2.169 1.00 0.00 34 ARG A C 3
ATOM 2326 O O . ARG A 1 34 ? 1.610 -11.728 2.274 1.00 0.00 34 ARG A O 3
ATOM 2347 N N . LEU A 1 35 ? 0.953 -9.738 1.463 1.00 0.00 35 LEU A N 3
ATOM 2348 C CA . LEU A 1 35 ? -0.205 -10.283 0.743 1.00 0.00 35 LEU A CA 3
ATOM 2349 C C . LEU A 1 35 ? 0.203 -11.108 -0.491 1.00 0.00 35 LEU A C 3
ATOM 2350 O O . LEU A 1 35 ? -0.209 -12.261 -0.639 1.00 0.00 35 LEU A O 3
ATOM 2366 N N . GLY A 1 36 ? 0.995 -10.515 -1.382 1.00 0.00 36 GLY A N 3
ATOM 2367 C CA . GLY A 1 36 ? 1.423 -11.228 -2.582 1.00 0.00 36 GLY A CA 3
ATOM 2368 C C . GLY A 1 36 ? 2.095 -10.331 -3.617 1.00 0.00 36 GLY A C 3
ATOM 2369 O O . GLY A 1 36 ? 2.261 -9.129 -3.401 1.00 0.00 36 GLY A O 3
ATOM 2373 N N . LYS A 1 37 ? 2.477 -10.911 -4.751 1.00 0.00 37 LYS A N 3
ATOM 2374 C CA . LYS A 1 37 ? 3.142 -10.155 -5.814 1.00 0.00 37 LYS A CA 3
ATOM 2375 C C . LYS A 1 37 ? 2.155 -9.269 -6.586 1.00 0.00 37 LYS A C 3
ATOM 2376 O O . LYS A 1 37 ? 2.465 -8.125 -6.912 1.00 0.00 37 LYS A O 3
ATOM 2395 N N . SER A 1 38 ? 0.967 -9.797 -6.872 1.00 0.00 38 SER A N 3
ATOM 2396 C CA . SER A 1 38 ? -0.060 -9.036 -7.598 1.00 0.00 38 SER A CA 3
ATOM 2397 C C . SER A 1 38 ? -0.437 -7.757 -6.843 1.00 0.00 38 SER A C 3
ATOM 2398 O O . SER A 1 38 ? -0.532 -6.680 -7.432 1.00 0.00 38 SER A O 3
ATOM 2406 N N . TYR A 1 39 ? -0.637 -7.874 -5.531 1.00 0.00 39 TYR A N 3
ATOM 2407 C CA . TYR A 1 39 ? -0.974 -6.711 -4.710 1.00 0.00 39 TYR A CA 3
ATOM 2408 C C . TYR A 1 39 ? 0.202 -5.733 -4.636 1.00 0.00 39 TYR A C 3
ATOM 2409 O O . TYR A 1 39 ? 0.012 -4.528 -4.460 1.00 0.00 39 TYR A O 3
ATOM 2427 N N . ARG A 1 40 ? 1.419 -6.257 -4.777 1.00 0.00 40 ARG A N 3
ATOM 2428 C CA . ARG A 1 40 ? 2.616 -5.419 -4.774 1.00 0.00 40 ARG A CA 3
ATOM 2429 C C . ARG A 1 40 ? 2.591 -4.494 -5.992 1.00 0.00 40 ARG A C 3
ATOM 2430 O O . ARG A 1 40 ? 2.968 -3.327 -5.913 1.00 0.00 40 ARG A O 3
ATOM 2451 N N . ILE A 1 41 ? 2.129 -5.036 -7.120 1.00 0.00 41 ILE A N 3
ATOM 2452 C CA . ILE A 1 41 ? 2.008 -4.270 -8.361 1.00 0.00 41 ILE A CA 3
ATOM 2453 C C . ILE A 1 41 ? 0.962 -3.158 -8.201 1.00 0.00 41 ILE A C 3
ATOM 2454 O O . ILE A 1 41 ? 1.134 -2.047 -8.707 1.00 0.00 41 ILE A O 3
ATOM 2470 N N . GLN A 1 42 ? -0.127 -3.469 -7.497 1.00 0.00 42 GLN A N 3
ATOM 2471 C CA . GLN A 1 42 ? -1.186 -2.489 -7.238 1.00 0.00 42 GLN A CA 3
ATOM 2472 C C . GLN A 1 42 ? -0.629 -1.311 -6.436 1.00 0.00 42 GLN A C 3
ATOM 2473 O O . GLN A 1 42 ? -0.867 -0.146 -6.757 1.00 0.00 42 GLN A O 3
ATOM 2487 N N . LEU A 1 43 ? 0.122 -1.631 -5.388 1.00 0.00 43 LEU A N 3
ATOM 2488 C CA . LEU A 1 43 ? 0.750 -0.615 -4.554 1.00 0.00 43 LEU A CA 3
ATOM 2489 C C . LEU A 1 43 ? 1.748 0.189 -5.388 1.00 0.00 43 LEU A C 3
ATOM 2490 O O . LEU A 1 43 ? 1.772 1.413 -5.336 1.00 0.00 43 LEU A O 3
ATOM 2506 N N . ASP A 1 44 ? 2.569 -0.532 -6.151 1.00 0.00 44 ASP A N 3
ATOM 2507 C CA . ASP A 1 44 ? 3.563 0.065 -7.043 1.00 0.00 44 ASP A CA 3
ATOM 2508 C C . ASP A 1 44 ? 2.915 1.118 -7.955 1.00 0.00 44 ASP A C 3
ATOM 2509 O O . ASP A 1 44 ? 3.451 2.213 -8.144 1.00 0.00 44 ASP A O 3
ATOM 2518 N N . GLN A 1 45 ? 1.756 0.771 -8.514 1.00 0.00 45 GLN A N 3
ATOM 2519 C CA . GLN A 1 45 ? 1.004 1.681 -9.376 1.00 0.00 45 GLN A CA 3
ATOM 2520 C C . GLN A 1 45 ? 0.648 2.964 -8.615 1.00 0.00 45 GLN A C 3
ATOM 2521 O O . GLN A 1 45 ? 0.741 4.070 -9.149 1.00 0.00 45 GLN A O 3
ATOM 2535 N N . ALA A 1 46 ? 0.244 2.807 -7.358 1.00 0.00 46 ALA A N 3
ATOM 2536 C CA . ALA A 1 46 ? -0.094 3.948 -6.510 1.00 0.00 46 ALA A CA 3
ATOM 2537 C C . ALA A 1 46 ? 1.149 4.811 -6.233 1.00 0.00 46 ALA A C 3
ATOM 2538 O O . ALA A 1 46 ? 1.073 6.040 -6.244 1.00 0.00 46 ALA A O 3
ATOM 2545 N N . LYS A 1 47 ? 2.295 4.162 -5.990 1.00 0.00 47 LYS A N 3
ATOM 2546 C CA . LYS A 1 47 ? 3.552 4.883 -5.745 1.00 0.00 47 LYS A CA 3
ATOM 2547 C C . LYS A 1 47 ? 3.936 5.716 -6.969 1.00 0.00 47 LYS A C 3
ATOM 2548 O O . LYS A 1 47 ? 4.423 6.838 -6.846 1.00 0.00 47 LYS A O 3
ATOM 2567 N N . GLU A 1 48 ? 3.695 5.154 -8.150 1.00 0.00 48 GLU A N 3
ATOM 2568 C CA . GLU A 1 48 ? 4.002 5.819 -9.410 1.00 0.00 48 GLU A CA 3
ATOM 2569 C C . GLU A 1 48 ? 3.080 7.021 -9.606 1.00 0.00 48 GLU A C 3
ATOM 2570 O O . GLU A 1 48 ? 3.496 8.073 -10.081 1.00 0.00 48 GLU A O 3
ATOM 2582 N N . LYS A 1 49 ? 1.824 6.845 -9.220 1.00 0.00 49 LYS A N 3
ATOM 2583 C CA . LYS A 1 49 ? 0.818 7.899 -9.324 1.00 0.00 49 LYS A CA 3
ATOM 2584 C C . LYS A 1 49 ? 1.237 9.165 -8.556 1.00 0.00 49 LYS A C 3
ATOM 2585 O O . LYS A 1 49 ? 0.989 10.287 -9.000 1.00 0.00 49 LYS A O 3
ATOM 2604 N N . TRP A 1 50 ? 1.866 8.975 -7.402 1.00 0.00 50 TRP A N 3
ATOM 2605 C CA . TRP A 1 50 ? 2.317 10.090 -6.574 1.00 0.00 50 TRP A CA 3
ATOM 2606 C C . TRP A 1 50 ? 3.823 10.353 -6.723 1.00 0.00 50 TRP A C 3
ATOM 2607 O O . TRP A 1 50 ? 4.367 11.260 -6.089 1.00 0.00 50 TRP A O 3
ATOM 2628 N N . LYS A 1 51 ? 4.484 9.558 -7.567 1.00 0.00 51 LYS A N 3
ATOM 2629 C CA . LYS A 1 51 ? 5.932 9.675 -7.801 1.00 0.00 51 LYS A CA 3
ATOM 2630 C C . LYS A 1 51 ? 6.717 9.533 -6.486 1.00 0.00 51 LYS A C 3
ATOM 2631 O O . LYS A 1 51 ? 7.660 10.284 -6.225 1.00 0.00 51 LYS A O 3
ATOM 2650 N N . VAL A 1 52 ? 6.328 8.561 -5.664 1.00 0.00 52 VAL A N 3
ATOM 2651 C CA . VAL A 1 52 ? 6.984 8.340 -4.371 1.00 0.00 52 VAL A CA 3
ATOM 2652 C C . VAL A 1 52 ? 7.905 7.111 -4.386 1.00 0.00 52 VAL A C 3
ATOM 2653 O O . VAL A 1 52 ? 7.460 5.987 -4.144 1.00 0.00 52 VAL A O 3
ATOM 2666 N N . LYS A 1 53 ? 9.187 7.358 -4.670 1.00 0.00 53 LYS A N 3
ATOM 2667 C CA . LYS A 1 53 ? 10.235 6.319 -4.716 1.00 0.00 53 LYS A CA 3
ATOM 2668 C C . LYS A 1 53 ? 9.758 4.984 -5.325 1.00 0.00 53 LYS A C 3
ATOM 2669 O O . LYS A 1 53 ? 9.647 3.984 -4.577 1.00 0.00 53 LYS A O 3
ATOM 2689 N N . ARG A 1 1 ? -2.955 -7.770 15.486 1.00 0.00 1 ARG A N 4
ATOM 2690 C CA . ARG A 1 1 ? -3.665 -8.662 14.531 1.00 0.00 1 ARG A CA 4
ATOM 2691 C C . ARG A 1 1 ? -4.294 -7.862 13.388 1.00 0.00 1 ARG A C 4
ATOM 2692 O O . ARG A 1 1 ? -4.992 -6.877 13.620 1.00 0.00 1 ARG A O 4
ATOM 2715 N N . ASN A 1 2 ? -4.049 -8.291 12.154 1.00 0.00 2 ASN A N 4
ATOM 2716 C CA . ASN A 1 2 ? -4.602 -7.602 10.990 1.00 0.00 2 ASN A CA 4
ATOM 2717 C C . ASN A 1 2 ? -5.766 -8.386 10.368 1.00 0.00 2 ASN A C 4
ATOM 2718 O O . ASN A 1 2 ? -5.735 -9.614 10.277 1.00 0.00 2 ASN A O 4
ATOM 2729 N N . LEU A 1 3 ? -6.802 -7.666 9.956 1.00 0.00 3 LEU A N 4
ATOM 2730 C CA . LEU A 1 3 ? -7.974 -8.286 9.335 1.00 0.00 3 LEU A CA 4
ATOM 2731 C C . LEU A 1 3 ? -7.717 -8.576 7.852 1.00 0.00 3 LEU A C 4
ATOM 2732 O O . LEU A 1 3 ? -8.105 -7.790 6.986 1.00 0.00 3 LEU A O 4
ATOM 2748 N N . SER A 1 4 ? -7.068 -9.709 7.577 1.00 0.00 4 SER A N 4
ATOM 2749 C CA . SER A 1 4 ? -6.718 -10.123 6.206 1.00 0.00 4 SER A CA 4
ATOM 2750 C C . SER A 1 4 ? -5.645 -9.215 5.603 1.00 0.00 4 SER A C 4
ATOM 2751 O O . SER A 1 4 ? -5.832 -8.007 5.468 1.00 0.00 4 SER A O 4
ATOM 2759 N N . ASP A 1 5 ? -4.517 -9.808 5.243 1.00 0.00 5 ASP A N 4
ATOM 2760 C CA . ASP A 1 5 ? -3.409 -9.060 4.651 1.00 0.00 5 ASP A CA 4
ATOM 2761 C C . ASP A 1 5 ? -3.845 -8.337 3.368 1.00 0.00 5 ASP A C 4
ATOM 2762 O O . ASP A 1 5 ? -3.520 -7.168 3.158 1.00 0.00 5 ASP A O 4
ATOM 2771 N N . ARG A 1 6 ? -4.611 -9.031 2.530 1.00 0.00 6 ARG A N 4
ATOM 2772 C CA . ARG A 1 6 ? -5.091 -8.456 1.273 1.00 0.00 6 ARG A CA 4
ATOM 2773 C C . ARG A 1 6 ? -6.158 -7.382 1.518 1.00 0.00 6 ARG A C 4
ATOM 2774 O O . ARG A 1 6 ? -6.171 -6.347 0.847 1.00 0.00 6 ARG A O 4
ATOM 2795 N N . ALA A 1 7 ? -7.055 -7.628 2.471 1.00 0.00 7 ALA A N 4
ATOM 2796 C CA . ALA A 1 7 ? -8.096 -6.653 2.802 1.00 0.00 7 ALA A CA 4
ATOM 2797 C C . ALA A 1 7 ? -7.470 -5.383 3.381 1.00 0.00 7 ALA A C 4
ATOM 2798 O O . ALA A 1 7 ? -7.864 -4.274 3.035 1.00 0.00 7 ALA A O 4
ATOM 2805 N N . LYS A 1 8 ? -6.484 -5.557 4.262 1.00 0.00 8 LYS A N 4
ATOM 2806 C CA . LYS A 1 8 ? -5.767 -4.427 4.859 1.00 0.00 8 LYS A CA 4
ATOM 2807 C C . LYS A 1 8 ? -5.135 -3.572 3.760 1.00 0.00 8 LYS A C 4
ATOM 2808 O O . LYS A 1 8 ? -5.204 -2.342 3.781 1.00 0.00 8 LYS A O 4
ATOM 2827 N N . PHE A 1 9 ? -4.516 -4.257 2.812 1.00 0.00 9 PHE A N 4
ATOM 2828 C CA . PHE A 1 9 ? -3.872 -3.621 1.660 1.00 0.00 9 PHE A CA 4
ATOM 2829 C C . PHE A 1 9 ? -4.840 -2.715 0.897 1.00 0.00 9 PHE A C 4
ATOM 2830 O O . PHE A 1 9 ? -4.626 -1.508 0.791 1.00 0.00 9 PHE A O 4
ATOM 2847 N N . GLU A 1 10 ? -5.910 -3.306 0.373 1.00 0.00 10 GLU A N 4
ATOM 2848 C CA . GLU A 1 10 ? -6.912 -2.550 -0.380 1.00 0.00 10 GLU A CA 4
ATOM 2849 C C . GLU A 1 10 ? -7.635 -1.535 0.514 1.00 0.00 10 GLU A C 4
ATOM 2850 O O . GLU A 1 10 ? -8.246 -0.585 0.029 1.00 0.00 10 GLU A O 4
ATOM 2862 N N . SER A 1 11 ? -7.545 -1.740 1.822 1.00 0.00 11 SER A N 4
ATOM 2863 C CA . SER A 1 11 ? -8.192 -0.841 2.787 1.00 0.00 11 SER A CA 4
ATOM 2864 C C . SER A 1 11 ? -7.382 0.442 2.927 1.00 0.00 11 SER A C 4
ATOM 2865 O O . SER A 1 11 ? -7.917 1.549 2.876 1.00 0.00 11 SER A O 4
ATOM 2873 N N . MET A 1 12 ? -6.080 0.274 3.102 1.00 0.00 12 MET A N 4
ATOM 2874 C CA . MET A 1 12 ? -5.159 1.398 3.224 1.00 0.00 12 MET A CA 4
ATOM 2875 C C . MET A 1 12 ? -5.028 2.126 1.895 1.00 0.00 12 MET A C 4
ATOM 2876 O O . MET A 1 12 ? -4.924 3.350 1.839 1.00 0.00 12 MET A O 4
ATOM 2890 N N . ILE A 1 13 ? -5.027 1.345 0.825 1.00 0.00 13 ILE A N 4
ATOM 2891 C CA . ILE A 1 13 ? -4.893 1.874 -0.519 1.00 0.00 13 ILE A CA 4
ATOM 2892 C C . ILE A 1 13 ? -6.164 2.623 -0.974 1.00 0.00 13 ILE A C 4
ATOM 2893 O O . ILE A 1 13 ? -6.194 3.234 -2.045 1.00 0.00 13 ILE A O 4
ATOM 2909 N N . ASN A 1 14 ? -7.208 2.568 -0.150 1.00 0.00 14 ASN A N 4
ATOM 2910 C CA . ASN A 1 14 ? -8.477 3.223 -0.462 1.00 0.00 14 ASN A CA 4
ATOM 2911 C C . ASN A 1 14 ? -8.423 4.735 -0.199 1.00 0.00 14 ASN A C 4
ATOM 2912 O O . ASN A 1 14 ? -8.327 5.172 0.950 1.00 0.00 14 ASN A O 4
ATOM 2923 N N . SER A 1 15 ? -8.509 5.518 -1.275 1.00 0.00 15 SER A N 4
ATOM 2924 C CA . SER A 1 15 ? -8.475 6.994 -1.210 1.00 0.00 15 SER A CA 4
ATOM 2925 C C . SER A 1 15 ? -7.351 7.521 -0.303 1.00 0.00 15 SER A C 4
ATOM 2926 O O . SER A 1 15 ? -7.605 8.101 0.753 1.00 0.00 15 SER A O 4
ATOM 2934 N N . PRO A 1 16 ? -6.085 7.313 -0.695 1.00 0.00 16 PRO A N 4
ATOM 2935 C CA . PRO A 1 16 ? -4.936 7.769 0.072 1.00 0.00 16 PRO A CA 4
ATOM 2936 C C . PRO A 1 16 ? -4.417 9.142 -0.379 1.00 0.00 16 PRO A C 4
ATOM 2937 O O . PRO A 1 16 ? -4.130 9.353 -1.557 1.00 0.00 16 PRO A O 4
ATOM 2948 N N . SER A 1 17 ? -4.312 10.082 0.559 1.00 0.00 17 SER A N 4
ATOM 2949 C CA . SER A 1 17 ? -3.809 11.427 0.245 1.00 0.00 17 SER A CA 4
ATOM 2950 C C . SER A 1 17 ? -2.303 11.387 -0.023 1.00 0.00 17 SER A C 4
ATOM 2951 O O . SER A 1 17 ? -1.689 10.346 0.122 1.00 0.00 17 SER A O 4
ATOM 2959 N N . LYS A 1 18 ? -1.707 12.508 -0.408 1.00 0.00 18 LYS A N 4
ATOM 2960 C CA . LYS A 1 18 ? -0.265 12.546 -0.691 1.00 0.00 18 LYS A CA 4
ATOM 2961 C C . LYS A 1 18 ? 0.571 12.085 0.517 1.00 0.00 18 LYS A C 4
ATOM 2962 O O . LYS A 1 18 ? 1.133 10.982 0.520 1.00 0.00 18 LYS A O 4
ATOM 2981 N N . SER A 1 19 ? 0.637 12.925 1.547 1.00 0.00 19 SER A N 4
ATOM 2982 C CA . SER A 1 19 ? 1.394 12.599 2.760 1.00 0.00 19 SER A CA 4
ATOM 2983 C C . SER A 1 19 ? 0.802 11.373 3.452 1.00 0.00 19 SER A C 4
ATOM 2984 O O . SER A 1 19 ? 1.526 10.560 4.034 1.00 0.00 19 SER A O 4
ATOM 2992 N N . VAL A 1 20 ? -0.521 11.247 3.382 1.00 0.00 20 VAL A N 4
ATOM 2993 C CA . VAL A 1 20 ? -1.21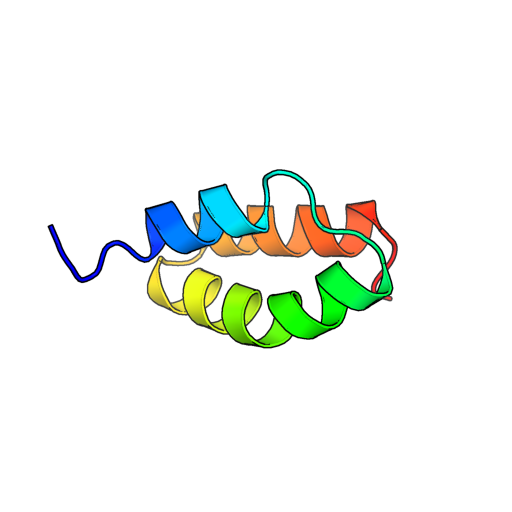8 10.106 3.968 1.00 0.00 20 VAL A CA 4
ATOM 2994 C C . VAL A 1 20 ? -0.768 8.800 3.300 1.00 0.00 20 VAL A C 4
ATOM 2995 O O . VAL A 1 20 ? -0.580 7.779 3.963 1.00 0.00 20 VAL A O 4
ATOM 3008 N N . PHE A 1 21 ? -0.568 8.851 1.985 1.00 0.00 21 PHE A N 4
ATOM 3009 C CA . PHE A 1 21 ? -0.124 7.688 1.231 1.00 0.00 21 PHE A CA 4
ATOM 3010 C C . PHE A 1 21 ? 1.252 7.222 1.689 1.00 0.00 21 PHE A C 4
ATOM 3011 O O . PHE A 1 21 ? 1.436 6.058 1.986 1.00 0.00 21 PHE A O 4
ATOM 3028 N N . VAL A 1 22 ? 2.217 8.138 1.747 1.00 0.00 22 VAL A N 4
ATOM 3029 C CA . VAL A 1 22 ? 3.586 7.774 2.154 1.00 0.00 22 VAL A CA 4
ATOM 3030 C C . VAL A 1 22 ? 3.641 7.107 3.543 1.00 0.00 22 VAL A C 4
ATOM 3031 O O . VAL A 1 22 ? 4.208 6.009 3.698 1.00 0.00 22 VAL A O 4
ATOM 3044 N N . ARG A 1 23 ? 3.055 7.752 4.552 1.00 0.00 23 ARG A N 4
ATOM 3045 C CA . ARG A 1 23 ? 3.057 7.189 5.907 1.00 0.00 23 ARG A CA 4
ATOM 3046 C C . ARG A 1 23 ? 2.404 5.798 5.936 1.00 0.00 23 ARG A C 4
ATOM 3047 O O . ARG A 1 23 ? 2.891 4.893 6.614 1.00 0.00 23 ARG A O 4
ATOM 3068 N N . ASN A 1 24 ? 1.322 5.619 5.184 1.00 0.00 24 ASN A N 4
ATOM 3069 C CA . ASN A 1 24 ? 0.649 4.322 5.127 1.00 0.00 24 ASN A CA 4
ATOM 3070 C C . ASN A 1 24 ? 1.390 3.358 4.188 1.00 0.00 24 ASN A C 4
ATOM 3071 O O . ASN A 1 24 ? 1.313 2.142 4.348 1.00 0.00 24 ASN A O 4
ATOM 3082 N N . LEU A 1 25 ? 2.101 3.922 3.208 1.00 0.00 25 LEU A N 4
ATOM 3083 C CA . LEU A 1 25 ? 2.893 3.157 2.242 1.00 0.00 25 LEU A CA 4
ATOM 3084 C C . LEU A 1 25 ? 3.848 2.207 2.950 1.00 0.00 25 LEU A C 4
ATOM 3085 O O . LEU A 1 25 ? 4.069 1.102 2.483 1.00 0.00 25 LEU A O 4
ATOM 3101 N N . ASN A 1 26 ? 4.436 2.655 4.059 1.00 0.00 26 ASN A N 4
ATOM 3102 C CA . ASN A 1 26 ? 5.335 1.793 4.845 1.00 0.00 26 ASN A CA 4
ATOM 3103 C C . ASN A 1 26 ? 4.699 0.403 5.082 1.00 0.00 26 ASN A C 4
ATOM 3104 O O . ASN A 1 26 ? 5.235 -0.631 4.654 1.00 0.00 26 ASN A O 4
ATOM 3115 N N . GLU A 1 27 ? 3.532 0.390 5.727 1.00 0.00 27 GLU A N 4
ATOM 3116 C CA . GLU A 1 27 ? 2.816 -0.857 5.995 1.00 0.00 27 GLU A CA 4
ATOM 3117 C C . GLU A 1 27 ? 2.246 -1.420 4.693 1.00 0.00 27 GLU A C 4
ATOM 3118 O O . GLU A 1 27 ? 2.232 -2.629 4.473 1.00 0.00 27 GLU A O 4
ATOM 3130 N N . LEU A 1 28 ? 1.795 -0.519 3.830 1.00 0.00 28 LEU A N 4
ATOM 3131 C CA . LEU A 1 28 ? 1.238 -0.884 2.532 1.00 0.00 28 LEU A CA 4
ATOM 3132 C C . LEU A 1 28 ? 2.238 -1.722 1.716 1.00 0.00 28 LEU A C 4
ATOM 3133 O O . LEU A 1 28 ? 1.870 -2.716 1.090 1.00 0.00 28 LEU A O 4
ATOM 3149 N N . GLU A 1 29 ? 3.507 -1.322 1.741 1.00 0.00 29 GLU A N 4
ATOM 3150 C CA . GLU A 1 29 ? 4.566 -2.041 1.033 1.00 0.00 29 GLU A CA 4
ATOM 3151 C C . GLU A 1 29 ? 4.832 -3.393 1.690 1.00 0.00 29 GLU A C 4
ATOM 3152 O O . GLU A 1 29 ? 5.067 -4.389 1.005 1.00 0.00 29 GLU A O 4
ATOM 3164 N N . ALA A 1 30 ? 4.790 -3.426 3.023 1.00 0.00 30 ALA A N 4
ATOM 3165 C CA . ALA A 1 30 ? 4.998 -4.670 3.754 1.00 0.00 30 ALA A CA 4
ATOM 3166 C C . ALA A 1 30 ? 3.885 -5.654 3.400 1.00 0.00 30 ALA A C 4
ATOM 3167 O O . ALA A 1 30 ? 4.121 -6.845 3.199 1.00 0.00 30 ALA A O 4
ATOM 3174 N N . LEU A 1 31 ? 2.670 -5.126 3.295 1.00 0.00 31 LEU A N 4
ATOM 3175 C CA . LEU A 1 31 ? 1.513 -5.928 2.932 1.00 0.00 31 LEU A CA 4
ATOM 3176 C C . LEU A 1 31 ? 1.651 -6.471 1.506 1.00 0.00 31 LEU A C 4
ATOM 3177 O O . LEU A 1 31 ? 1.373 -7.641 1.247 1.00 0.00 31 LEU A O 4
ATOM 3193 N N . ALA A 1 32 ? 2.083 -5.610 0.584 1.00 0.00 32 ALA A N 4
ATOM 3194 C CA . ALA A 1 32 ? 2.277 -5.997 -0.815 1.00 0.00 32 ALA A CA 4
ATOM 3195 C C . ALA A 1 32 ? 3.251 -7.173 -0.942 1.00 0.00 32 ALA A C 4
ATOM 3196 O O . ALA A 1 32 ? 3.003 -8.116 -1.692 1.00 0.00 32 ALA A O 4
ATOM 3203 N N . VAL A 1 33 ? 4.360 -7.108 -0.204 1.00 0.00 33 VAL A N 4
ATOM 3204 C CA . VAL A 1 33 ? 5.361 -8.178 -0.217 1.00 0.00 33 VAL A CA 4
ATOM 3205 C C . VAL A 1 33 ? 4.754 -9.500 0.276 1.00 0.00 33 VAL A C 4
ATOM 3206 O O . VAL A 1 33 ? 5.048 -10.572 -0.254 1.00 0.00 33 VAL A O 4
ATOM 3219 N N . ARG A 1 34 ? 3.900 -9.411 1.292 1.00 0.00 34 ARG A N 4
ATOM 3220 C CA . ARG A 1 34 ? 3.228 -10.589 1.845 1.00 0.00 34 ARG A CA 4
ATOM 3221 C C . ARG A 1 34 ? 2.315 -11.254 0.805 1.00 0.00 34 ARG A C 4
ATOM 3222 O O . ARG A 1 34 ? 2.351 -12.470 0.612 1.00 0.00 34 ARG A O 4
ATOM 3243 N N . LEU A 1 35 ? 1.502 -10.439 0.139 1.00 0.00 35 LEU A N 4
ATOM 3244 C CA . LEU A 1 35 ? 0.546 -10.936 -0.857 1.00 0.00 35 LEU A CA 4
ATOM 3245 C C . LEU A 1 35 ? 1.229 -11.442 -2.135 1.00 0.00 35 LEU A C 4
ATOM 3246 O O . LEU A 1 35 ? 0.906 -12.523 -2.626 1.00 0.00 35 LEU A O 4
ATOM 3262 N N . GLY A 1 36 ? 2.150 -10.662 -2.688 1.00 0.00 36 GLY A N 4
ATOM 3263 C CA . GLY A 1 36 ? 2.833 -11.097 -3.896 1.00 0.00 36 GLY A CA 4
ATOM 3264 C C . GLY A 1 36 ? 3.174 -9.971 -4.867 1.00 0.00 36 GLY A C 4
ATOM 3265 O O . GLY A 1 36 ? 2.857 -8.802 -4.631 1.00 0.00 36 GLY A O 4
ATOM 3269 N N . LYS A 1 37 ? 3.810 -10.341 -5.976 1.00 0.00 37 LYS A N 4
ATOM 3270 C CA . LYS A 1 37 ? 4.224 -9.381 -7.005 1.00 0.00 37 LYS A CA 4
ATOM 3271 C C . LYS A 1 37 ? 3.045 -8.619 -7.632 1.00 0.00 37 LYS A C 4
ATOM 3272 O O . LYS A 1 37 ? 3.183 -7.447 -7.976 1.00 0.00 37 LYS A O 4
ATOM 3291 N N . SER A 1 38 ? 1.892 -9.273 -7.778 1.00 0.00 38 SER A N 4
ATOM 3292 C CA . SER A 1 38 ? 0.716 -8.622 -8.379 1.00 0.00 38 SER A CA 4
ATOM 3293 C C . SER A 1 38 ? 0.316 -7.368 -7.597 1.00 0.00 38 SER A C 4
ATOM 3294 O O . SER A 1 38 ? 0.152 -6.290 -8.172 1.00 0.00 38 SER A O 4
ATOM 3302 N N . TYR A 1 39 ? 0.179 -7.506 -6.284 1.00 0.00 39 TYR A N 4
ATOM 3303 C CA . TYR A 1 39 ? -0.181 -6.383 -5.429 1.00 0.00 39 TYR A CA 4
ATOM 3304 C C . TYR A 1 39 ? 0.957 -5.363 -5.361 1.00 0.00 39 TYR A C 4
ATOM 3305 O O . TYR A 1 39 ? 0.721 -4.161 -5.231 1.00 0.00 39 TYR A O 4
ATOM 3323 N N . ARG A 1 40 ? 2.193 -5.851 -5.454 1.00 0.00 40 ARG A N 4
ATOM 3324 C CA . ARG A 1 40 ? 3.367 -4.981 -5.443 1.00 0.00 40 ARG A CA 4
ATOM 3325 C C . ARG A 1 40 ? 3.314 -4.001 -6.621 1.00 0.00 40 ARG A C 4
ATOM 3326 O O . ARG A 1 40 ? 3.610 -2.817 -6.470 1.00 0.00 40 ARG A O 4
ATOM 3347 N N . ILE A 1 41 ? 2.921 -4.508 -7.788 1.00 0.00 41 ILE A N 4
ATOM 3348 C CA . ILE A 1 41 ? 2.799 -3.683 -8.991 1.00 0.00 41 ILE A CA 4
ATOM 3349 C C . ILE A 1 41 ? 1.697 -2.627 -8.818 1.00 0.00 41 ILE A C 4
ATOM 3350 O O . ILE A 1 41 ? 1.893 -1.449 -9.126 1.00 0.00 41 ILE A O 4
ATOM 3366 N N . GLN A 1 42 ? 0.540 -3.058 -8.312 1.00 0.00 42 GLN A N 4
ATOM 3367 C CA . GLN A 1 42 ? -0.588 -2.152 -8.073 1.00 0.00 42 GLN A CA 4
ATOM 3368 C C . GLN A 1 42 ? -0.190 -1.036 -7.099 1.00 0.00 42 GLN A C 4
ATOM 3369 O O . GLN A 1 42 ? -0.508 0.139 -7.302 1.00 0.00 42 GLN A O 4
ATOM 3383 N N . LEU A 1 43 ? 0.520 -1.413 -6.042 1.00 0.00 43 LEU A N 4
ATOM 3384 C CA . LEU A 1 43 ? 0.978 -0.458 -5.040 1.00 0.00 43 LEU A CA 4
ATOM 3385 C C . LEU A 1 43 ? 2.010 0.501 -5.633 1.00 0.00 43 LEU A C 4
ATOM 3386 O O . LEU A 1 43 ? 1.969 1.703 -5.379 1.00 0.00 43 LEU A O 4
ATOM 3402 N N . ASP A 1 44 ? 2.938 -0.039 -6.417 1.00 0.00 44 ASP A N 4
ATOM 3403 C CA . ASP A 1 44 ? 3.968 0.768 -7.064 1.00 0.00 44 ASP A CA 4
ATOM 3404 C C . ASP A 1 44 ? 3.334 1.853 -7.945 1.00 0.00 44 ASP A C 4
ATOM 3405 O O . ASP A 1 44 ? 3.816 2.986 -8.007 1.00 0.00 44 ASP A O 4
ATOM 3414 N N . GLN A 1 45 ? 2.248 1.503 -8.628 1.00 0.00 45 GLN A N 4
ATOM 3415 C CA . GLN A 1 45 ? 1.531 2.465 -9.462 1.00 0.00 45 GLN A CA 4
ATOM 3416 C C . GLN A 1 45 ? 0.938 3.578 -8.592 1.00 0.00 45 GLN A C 4
ATOM 3417 O O . GLN A 1 45 ? 0.943 4.750 -8.967 1.00 0.00 45 GLN A O 4
ATOM 3431 N N . ALA A 1 46 ? 0.435 3.195 -7.422 1.00 0.00 46 ALA A N 4
ATOM 3432 C CA . ALA A 1 46 ? -0.126 4.156 -6.471 1.00 0.00 46 ALA A CA 4
ATOM 3433 C C . ALA A 1 46 ? 0.935 5.170 -6.016 1.00 0.00 46 ALA A C 4
ATOM 3434 O O . ALA A 1 46 ? 0.639 6.351 -5.842 1.00 0.00 46 ALA A O 4
ATOM 3441 N N . LYS A 1 47 ? 2.174 4.708 -5.822 1.00 0.00 47 LYS A N 4
ATOM 3442 C CA . LYS A 1 47 ? 3.261 5.611 -5.424 1.00 0.00 47 LYS A CA 4
ATOM 3443 C C . LYS A 1 47 ? 3.608 6.554 -6.576 1.00 0.00 47 LYS A C 4
ATOM 3444 O O . LYS A 1 47 ? 3.910 7.723 -6.363 1.00 0.00 47 LYS A O 4
ATOM 3463 N N . GLU A 1 48 ? 3.542 6.035 -7.802 1.00 0.00 48 GLU A N 4
ATOM 3464 C CA . GLU A 1 48 ? 3.832 6.824 -8.998 1.00 0.00 48 GLU A CA 4
ATOM 3465 C C . GLU A 1 48 ? 2.816 7.954 -9.121 1.00 0.00 48 GLU A C 4
ATOM 3466 O O . GLU A 1 48 ? 3.148 9.079 -9.492 1.00 0.00 48 GLU A O 4
ATOM 3478 N N . LYS A 1 49 ? 1.572 7.626 -8.794 1.00 0.00 49 LYS A N 4
ATOM 3479 C CA . LYS A 1 49 ? 0.473 8.586 -8.817 1.00 0.00 49 LYS A CA 4
ATOM 3480 C C . LYS A 1 49 ? 0.799 9.827 -7.968 1.00 0.00 49 LYS A C 4
ATOM 3481 O O . LYS A 1 49 ? 0.500 10.957 -8.349 1.00 0.00 49 LYS A O 4
ATOM 3500 N N . TRP A 1 50 ? 1.424 9.603 -6.817 1.00 0.00 50 TRP A N 4
ATOM 3501 C CA . TRP A 1 50 ? 1.800 10.689 -5.918 1.00 0.00 50 TRP A CA 4
ATOM 3502 C C . TRP A 1 50 ? 3.270 11.098 -6.097 1.00 0.00 50 TRP A C 4
ATOM 3503 O O . TRP A 1 50 ? 3.789 11.914 -5.334 1.00 0.00 50 TRP A O 4
ATOM 3524 N N . LYS A 1 51 ? 3.927 10.528 -7.109 1.00 0.00 51 LYS A N 4
ATOM 3525 C CA . LYS A 1 51 ? 5.344 10.806 -7.406 1.00 0.00 51 LYS A CA 4
ATOM 3526 C C . LYS A 1 51 ? 6.273 10.369 -6.263 1.00 0.00 51 LYS A C 4
ATOM 3527 O O . LYS A 1 51 ? 7.355 10.925 -6.077 1.00 0.00 51 LYS A O 4
ATOM 3546 N N . VAL A 1 52 ? 5.854 9.355 -5.515 1.00 0.00 52 VAL A N 4
ATOM 3547 C CA . VAL A 1 52 ? 6.644 8.838 -4.398 1.00 0.00 52 VAL A CA 4
ATOM 3548 C C . VAL A 1 52 ? 7.678 7.814 -4.883 1.00 0.00 52 VAL A C 4
ATOM 3549 O O . VAL A 1 52 ? 7.328 6.778 -5.457 1.00 0.00 52 VAL A O 4
ATOM 3562 N N . LYS A 1 53 ? 8.949 8.113 -4.655 1.00 0.00 53 LYS A N 4
ATOM 3563 C CA . LYS A 1 53 ? 10.037 7.226 -5.073 1.00 0.00 53 LYS A CA 4
ATOM 3564 C C . LYS A 1 53 ? 10.865 6.736 -3.877 1.00 0.00 53 LYS A C 4
ATOM 3565 O O . LYS A 1 53 ? 10.896 5.510 -3.639 1.00 0.00 53 LYS A O 4
ATOM 3585 N N . ARG A 1 1 ? -10.567 -15.706 7.421 1.00 0.00 1 ARG A N 5
ATOM 3586 C CA . ARG A 1 1 ? -9.260 -15.129 7.835 1.00 0.00 1 ARG A CA 5
ATOM 3587 C C . ARG A 1 1 ? -9.414 -13.676 8.302 1.00 0.00 1 ARG A C 5
ATOM 3588 O O . ARG A 1 1 ? -9.715 -13.426 9.471 1.00 0.00 1 ARG A O 5
ATOM 3611 N N . ASN A 1 2 ? -9.218 -12.724 7.385 1.00 0.00 2 ASN A N 5
ATOM 3612 C CA . ASN A 1 2 ? -9.333 -11.289 7.689 1.00 0.00 2 ASN A CA 5
ATOM 3613 C C . ASN A 1 2 ? -8.327 -10.831 8.758 1.00 0.00 2 ASN A C 5
ATOM 3614 O O . ASN A 1 2 ? -7.509 -11.619 9.236 1.00 0.00 2 ASN A O 5
ATOM 3625 N N . LEU A 1 3 ? -8.386 -9.545 9.114 1.00 0.00 3 LEU A N 5
ATOM 3626 C CA . LEU A 1 3 ? -7.477 -8.957 10.112 1.00 0.00 3 LEU A CA 5
ATOM 3627 C C . LEU A 1 3 ? -6.005 -9.252 9.796 1.00 0.00 3 LEU A C 5
ATOM 3628 O O . LEU A 1 3 ? -5.210 -9.553 10.688 1.00 0.00 3 LEU A O 5
ATOM 3644 N N . SER A 1 4 ? -5.648 -9.152 8.524 1.00 0.00 4 SER A N 5
ATOM 3645 C CA . SER A 1 4 ? -4.276 -9.412 8.091 1.00 0.00 4 SER A CA 5
ATOM 3646 C C . SER A 1 4 ? -3.791 -8.343 7.111 1.00 0.00 4 SER A C 5
ATOM 3647 O O . SER A 1 4 ? -4.423 -7.295 6.948 1.00 0.00 4 SER A O 5
ATOM 3655 N N . ASP A 1 5 ? -2.671 -8.623 6.452 1.00 0.00 5 ASP A N 5
ATOM 3656 C CA . ASP A 1 5 ? -2.085 -7.707 5.476 1.00 0.00 5 ASP A CA 5
ATOM 3657 C C . ASP A 1 5 ? -3.067 -7.395 4.330 1.00 0.00 5 ASP A C 5
ATOM 3658 O O . ASP A 1 5 ? -3.056 -6.296 3.776 1.00 0.00 5 ASP A O 5
ATOM 3667 N N . ARG A 1 6 ? -3.925 -8.364 4.002 1.00 0.00 6 ARG A N 5
ATOM 3668 C CA . ARG A 1 6 ? -4.917 -8.211 2.927 1.00 0.00 6 ARG A CA 5
ATOM 3669 C C . ARG A 1 6 ? -5.839 -7.009 3.163 1.00 0.00 6 ARG A C 5
ATOM 3670 O O . ARG A 1 6 ? -5.875 -6.068 2.361 1.00 0.00 6 ARG A O 5
ATOM 3691 N N . ALA A 1 7 ? -6.587 -7.050 4.262 1.00 0.00 7 ALA A N 5
ATOM 3692 C CA . ALA A 1 7 ? -7.510 -5.971 4.616 1.00 0.00 7 ALA A CA 5
ATOM 3693 C C . ALA A 1 7 ? -6.775 -4.644 4.842 1.00 0.00 7 ALA A C 5
ATOM 3694 O O . ALA A 1 7 ? -7.252 -3.588 4.439 1.00 0.00 7 ALA A O 5
ATOM 3701 N N . LYS A 1 8 ? -5.605 -4.707 5.470 1.00 0.00 8 LYS A N 5
ATOM 3702 C CA . LYS A 1 8 ? -4.812 -3.506 5.739 1.00 0.00 8 LYS A CA 5
ATOM 3703 C C . LYS A 1 8 ? -4.404 -2.806 4.437 1.00 0.00 8 LYS A C 5
ATOM 3704 O O . LYS A 1 8 ? -4.438 -1.579 4.339 1.00 0.00 8 LYS A O 5
ATOM 3723 N N . PHE A 1 9 ? -4.028 -3.599 3.440 1.00 0.00 9 PHE A N 5
ATOM 3724 C CA . PHE A 1 9 ? -3.621 -3.075 2.138 1.00 0.00 9 PHE A CA 5
ATOM 3725 C C . PHE A 1 9 ? -4.752 -2.314 1.455 1.00 0.00 9 PHE A C 5
ATOM 3726 O O . PHE A 1 9 ? -4.622 -1.129 1.158 1.00 0.00 9 PHE A O 5
ATOM 3743 N N . GLU A 1 10 ? -5.867 -2.999 1.211 1.00 0.00 10 GLU A N 5
ATOM 3744 C CA . GLU A 1 10 ? -7.022 -2.379 0.555 1.00 0.00 10 GLU A CA 5
ATOM 3745 C C . GLU A 1 10 ? -7.594 -1.227 1.393 1.00 0.00 10 GLU A C 5
ATOM 3746 O O . GLU A 1 10 ? -8.313 -0.369 0.883 1.00 0.00 10 GLU A O 5
ATOM 3758 N N . SER A 1 11 ? -7.257 -1.210 2.678 1.00 0.00 11 SER A N 5
ATOM 3759 C CA . SER A 1 11 ? -7.737 -0.158 3.584 1.00 0.00 11 SER A CA 5
ATOM 3760 C C . SER A 1 11 ? -6.940 1.123 3.366 1.00 0.00 11 SER A C 5
ATOM 3761 O O . SER A 1 11 ? -7.489 2.220 3.267 1.00 0.00 11 SER A O 5
ATOM 3769 N N . MET A 1 12 ? -5.632 0.959 3.292 1.00 0.00 12 MET A N 5
ATOM 3770 C CA . MET A 1 12 ? -4.709 2.065 3.075 1.00 0.00 12 MET A CA 5
ATOM 3771 C C . MET A 1 12 ? -4.734 2.539 1.626 1.00 0.00 12 MET A C 5
ATOM 3772 O O . MET A 1 12 ? -4.643 3.734 1.340 1.00 0.00 12 MET A O 5
ATOM 3786 N N . ILE A 1 13 ? -4.865 1.580 0.722 1.00 0.00 13 ILE A N 5
ATOM 3787 C CA . ILE A 1 13 ? -4.859 1.841 -0.712 1.00 0.00 13 ILE A CA 5
ATOM 3788 C C . ILE A 1 13 ? -6.128 2.561 -1.196 1.00 0.00 13 ILE A C 5
ATOM 3789 O O . ILE A 1 13 ? -6.185 3.024 -2.334 1.00 0.00 13 ILE A O 5
ATOM 3805 N N . ASN A 1 14 ? -7.128 2.652 -0.325 1.00 0.00 14 ASN A N 5
ATOM 3806 C CA . ASN A 1 14 ? -8.405 3.288 -0.656 1.00 0.00 14 ASN A CA 5
ATOM 3807 C C . ASN A 1 14 ? -8.238 4.710 -1.228 1.00 0.00 14 ASN A C 5
ATOM 3808 O O . ASN A 1 14 ? -8.341 4.912 -2.439 1.00 0.00 14 ASN A O 5
ATOM 3819 N N . SER A 1 15 ? -7.996 5.697 -0.370 1.00 0.00 15 SER A N 5
ATOM 3820 C CA . SER A 1 15 ? -7.821 7.079 -0.839 1.00 0.00 15 SER A CA 5
ATOM 3821 C C . SER A 1 15 ? -6.896 7.886 0.077 1.00 0.00 15 SER A C 5
ATOM 3822 O O . SER A 1 15 ? -7.357 8.684 0.896 1.00 0.00 15 SER A O 5
ATOM 3830 N N . PRO A 1 16 ? -5.575 7.677 -0.034 1.00 0.00 16 PRO A N 5
ATOM 3831 C CA . PRO A 1 16 ? -4.587 8.389 0.775 1.00 0.00 16 PRO A CA 5
ATOM 3832 C C . PRO A 1 16 ? -4.044 9.668 0.111 1.00 0.00 16 PRO A C 5
ATOM 3833 O O . PRO A 1 16 ? -3.930 9.751 -1.112 1.00 0.00 16 PRO A O 5
ATOM 3844 N N . SER A 1 17 ? -3.710 10.663 0.933 1.00 0.00 17 SER A N 5
ATOM 3845 C CA . SER A 1 17 ? -3.151 11.929 0.435 1.00 0.00 17 SER A CA 5
ATOM 3846 C C . SER A 1 17 ? -1.720 11.723 -0.062 1.00 0.00 17 SER A C 5
ATOM 3847 O O . SER A 1 17 ? -1.153 10.656 0.117 1.00 0.00 17 SER A O 5
ATOM 3855 N N . LYS A 1 18 ? -1.130 12.739 -0.680 1.00 0.00 18 LYS A N 5
ATOM 3856 C CA . LYS A 1 18 ? 0.253 12.633 -1.169 1.00 0.00 18 LYS A CA 5
ATOM 3857 C C . LYS A 1 18 ? 1.231 12.342 -0.013 1.00 0.00 18 LYS A C 5
ATOM 3858 O O . LYS A 1 18 ? 1.873 11.283 0.029 1.00 0.00 18 LYS A O 5
ATOM 3877 N N . SER A 1 19 ? 1.324 13.274 0.935 1.00 0.00 19 SER A N 5
ATOM 3878 C CA . SER A 1 19 ? 2.202 13.110 2.099 1.00 0.00 19 SER A CA 5
ATOM 3879 C C . SER A 1 19 ? 1.785 11.890 2.925 1.00 0.00 19 SER A C 5
ATOM 3880 O O . SER A 1 19 ? 2.619 11.198 3.510 1.00 0.00 19 SER A O 5
ATOM 3888 N N . VAL A 1 20 ? 0.481 11.630 2.965 1.00 0.00 20 VAL A N 5
ATOM 3889 C CA . VAL A 1 20 ? -0.047 10.480 3.689 1.00 0.00 20 VAL A CA 5
ATOM 3890 C C . VAL A 1 20 ? 0.357 9.177 2.992 1.00 0.00 20 VAL A C 5
ATOM 3891 O O . VAL A 1 20 ? 0.684 8.191 3.648 1.00 0.00 20 VAL A O 5
ATOM 3904 N N . PHE A 1 21 ? 0.354 9.186 1.661 1.00 0.00 21 PHE A N 5
ATOM 3905 C CA . PHE A 1 21 ? 0.738 8.013 0.882 1.00 0.00 21 PHE A CA 5
ATOM 3906 C C . PHE A 1 21 ? 2.148 7.563 1.242 1.00 0.00 21 PHE A C 5
ATOM 3907 O O . PHE A 1 21 ? 2.402 6.386 1.391 1.00 0.00 21 PHE A O 5
ATOM 3924 N N . VAL A 1 22 ? 3.072 8.503 1.372 1.00 0.00 22 VAL A N 5
ATOM 3925 C CA . VAL A 1 22 ? 4.445 8.141 1.740 1.00 0.00 22 VAL A CA 5
ATOM 3926 C C . VAL A 1 22 ? 4.511 7.563 3.167 1.00 0.00 22 VAL A C 5
ATOM 3927 O O . VAL A 1 22 ? 5.091 6.486 3.399 1.00 0.00 22 VAL A O 5
ATOM 3940 N N . ARG A 1 23 ? 3.885 8.261 4.118 1.00 0.00 23 ARG A N 5
ATOM 3941 C CA . ARG A 1 23 ? 3.886 7.824 5.517 1.00 0.00 23 ARG A CA 5
ATOM 3942 C C . ARG A 1 23 ? 3.251 6.432 5.684 1.00 0.00 23 ARG A C 5
ATOM 3943 O O . ARG A 1 23 ? 3.691 5.643 6.523 1.00 0.00 23 ARG A O 5
ATOM 3964 N N . ASN A 1 24 ? 2.226 6.118 4.891 1.00 0.00 24 ASN A N 5
ATOM 3965 C CA . ASN A 1 24 ? 1.604 4.798 4.981 1.00 0.00 24 ASN A CA 5
ATOM 3966 C C . ASN A 1 24 ? 2.279 3.808 4.022 1.00 0.00 24 ASN A C 5
ATOM 3967 O O . ASN A 1 24 ? 2.179 2.601 4.207 1.00 0.00 24 ASN A O 5
ATOM 3978 N N . LEU A 1 25 ? 2.973 4.335 3.005 1.00 0.00 25 LEU A N 5
ATOM 3979 C CA . LEU A 1 25 ? 3.699 3.520 2.027 1.00 0.00 25 LEU A CA 5
ATOM 3980 C C . LEU A 1 25 ? 4.672 2.579 2.721 1.00 0.00 25 LEU A C 5
ATOM 3981 O O . LEU A 1 25 ? 4.858 1.455 2.282 1.00 0.00 25 LEU A O 5
ATOM 3997 N N . ASN A 1 26 ? 5.318 3.060 3.780 1.00 0.00 26 ASN A N 5
ATOM 3998 C CA . ASN A 1 26 ? 6.242 2.214 4.554 1.00 0.00 26 ASN A CA 5
ATOM 3999 C C . ASN A 1 26 ? 5.586 0.857 4.896 1.00 0.00 26 ASN A C 5
ATOM 4000 O O . ASN A 1 26 ? 6.065 -0.216 4.494 1.00 0.00 26 ASN A O 5
ATOM 4011 N N . GLU A 1 27 ? 4.464 0.914 5.608 1.00 0.00 27 GLU A N 5
ATOM 4012 C CA . GLU A 1 27 ? 3.738 -0.294 5.986 1.00 0.00 27 GLU A CA 5
ATOM 4013 C C . GLU A 1 27 ? 3.068 -0.903 4.753 1.00 0.00 27 GLU A C 5
ATOM 4014 O O . GLU A 1 27 ? 3.017 -2.119 4.595 1.00 0.00 27 GLU A O 5
ATOM 4026 N N . LEU A 1 28 ? 2.580 -0.033 3.875 1.00 0.00 28 LEU A N 5
ATOM 4027 C CA . LEU A 1 28 ? 1.924 -0.446 2.634 1.00 0.00 28 LEU A CA 5
ATOM 4028 C C . LEU A 1 28 ? 2.838 -1.346 1.787 1.00 0.00 28 LEU A C 5
ATOM 4029 O O . LEU A 1 28 ? 2.409 -2.382 1.277 1.00 0.00 28 LEU A O 5
ATOM 4045 N N . GLU A 1 29 ? 4.100 -0.945 1.650 1.00 0.00 29 GLU A N 5
ATOM 4046 C CA . GLU A 1 29 ? 5.083 -1.717 0.894 1.00 0.00 29 GLU A CA 5
ATOM 4047 C C . GLU A 1 29 ? 5.350 -3.052 1.584 1.00 0.00 29 GLU A C 5
ATOM 4048 O O . GLU A 1 29 ? 5.455 -4.088 0.926 1.00 0.00 29 GLU A O 5
ATOM 4060 N N . ALA A 1 30 ? 5.434 -3.030 2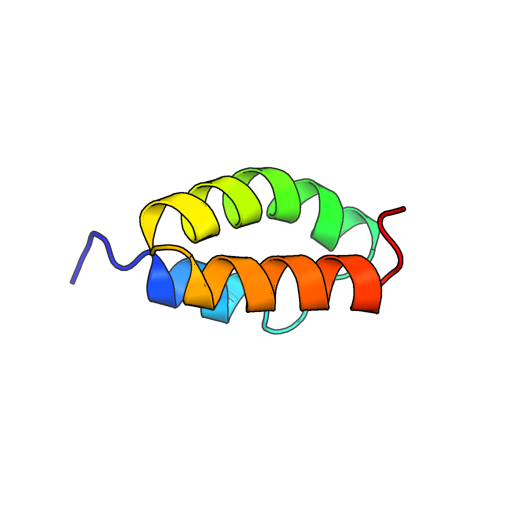.915 1.00 0.00 30 ALA A N 5
ATOM 4061 C CA . ALA A 1 30 ? 5.666 -4.248 3.680 1.00 0.00 30 ALA A CA 5
ATOM 4062 C C . ALA A 1 30 ? 4.495 -5.209 3.495 1.00 0.00 30 ALA A C 5
ATOM 4063 O O . ALA A 1 30 ? 4.684 -6.410 3.293 1.00 0.00 30 ALA A O 5
ATOM 4070 N N . LEU A 1 31 ? 3.283 -4.663 3.546 1.00 0.00 31 LEU A N 5
ATOM 4071 C CA . LEU A 1 31 ? 2.076 -5.458 3.365 1.00 0.00 31 LEU A CA 5
ATOM 4072 C C . LEU A 1 31 ? 2.058 -6.111 1.980 1.00 0.00 31 LEU A C 5
ATOM 4073 O O . LEU A 1 31 ? 1.728 -7.288 1.837 1.00 0.00 31 LEU A O 5
ATOM 4089 N N . ALA A 1 32 ? 2.420 -5.333 0.963 1.00 0.00 32 ALA A N 5
ATOM 4090 C CA . ALA A 1 32 ? 2.460 -5.823 -0.412 1.00 0.00 32 ALA A CA 5
ATOM 4091 C C . ALA A 1 32 ? 3.454 -6.980 -0.566 1.00 0.00 32 ALA A C 5
ATOM 4092 O O . ALA A 1 32 ? 3.137 -8.003 -1.172 1.00 0.00 32 ALA A O 5
ATOM 4099 N N . VAL A 1 33 ? 4.655 -6.813 -0.013 1.00 0.00 33 VAL A N 5
ATOM 4100 C CA . VAL A 1 33 ? 5.689 -7.851 -0.081 1.00 0.00 33 VAL A CA 5
ATOM 4101 C C . VAL A 1 33 ? 5.240 -9.124 0.653 1.00 0.00 33 VAL A C 5
ATOM 4102 O O . VAL A 1 33 ? 5.509 -10.242 0.208 1.00 0.00 33 VAL A O 5
ATOM 4115 N N . ARG A 1 34 ? 4.552 -8.947 1.775 1.00 0.00 34 ARG A N 5
ATOM 4116 C CA . ARG A 1 34 ? 4.054 -10.076 2.561 1.00 0.00 34 ARG A CA 5
ATOM 4117 C C . ARG A 1 34 ? 2.930 -10.824 1.829 1.00 0.00 34 ARG A C 5
ATOM 4118 O O . ARG A 1 34 ? 2.883 -12.053 1.836 1.00 0.00 34 ARG A O 5
ATOM 4139 N N . LEU A 1 35 ? 2.023 -10.077 1.207 1.00 0.00 35 LEU A N 5
ATOM 4140 C CA . LEU A 1 35 ? 0.907 -10.679 0.477 1.00 0.00 35 LEU A CA 5
ATOM 4141 C C . LEU A 1 35 ? 1.351 -11.368 -0.823 1.00 0.00 35 LEU A C 5
ATOM 4142 O O . LEU A 1 35 ? 1.057 -12.545 -1.038 1.00 0.00 35 LEU A O 5
ATOM 4158 N N . GLY A 1 36 ? 2.046 -10.640 -1.694 1.00 0.00 36 GLY A N 5
ATOM 4159 C CA . GLY A 1 36 ? 2.497 -11.231 -2.950 1.00 0.00 36 GLY A CA 5
ATOM 4160 C C . GLY A 1 36 ? 2.806 -10.207 -4.041 1.00 0.00 36 GLY A C 5
ATOM 4161 O O . GLY A 1 36 ? 2.593 -9.006 -3.863 1.00 0.00 36 GLY A O 5
ATOM 4165 N N . LYS A 1 37 ? 3.282 -10.693 -5.187 1.00 0.00 37 LYS A N 5
ATOM 4166 C CA . LYS A 1 37 ? 3.639 -9.825 -6.315 1.00 0.00 37 LYS A CA 5
ATOM 4167 C C . LYS A 1 37 ? 2.425 -9.064 -6.868 1.00 0.00 37 LYS A C 5
ATOM 4168 O O . LYS A 1 37 ? 2.552 -7.917 -7.296 1.00 0.00 37 LYS A O 5
ATOM 4187 N N . SER A 1 38 ? 1.253 -9.698 -6.859 1.00 0.00 38 SER A N 5
ATOM 4188 C CA . SER A 1 38 ? 0.029 -9.052 -7.351 1.00 0.00 38 SER A CA 5
ATOM 4189 C C . SER A 1 38 ? -0.236 -7.750 -6.601 1.00 0.00 38 SER A C 5
ATOM 4190 O O . SER A 1 38 ? -0.649 -6.751 -7.187 1.00 0.00 38 SER A O 5
ATOM 4198 N N . TYR A 1 39 ? 0.026 -7.764 -5.300 1.00 0.00 39 TYR A N 5
ATOM 4199 C CA . TYR A 1 39 ? -0.176 -6.586 -4.472 1.00 0.00 39 TYR A CA 5
ATOM 4200 C C . TYR A 1 39 ? 0.936 -5.558 -4.687 1.00 0.00 39 TYR A C 5
ATOM 4201 O O . TYR A 1 39 ? 0.717 -4.359 -4.513 1.00 0.00 39 TYR A O 5
ATOM 4219 N N . ARG A 1 40 ? 2.127 -6.026 -5.070 1.00 0.00 40 ARG A N 5
ATOM 4220 C CA . ARG A 1 40 ? 3.238 -5.117 -5.359 1.00 0.00 40 ARG A CA 5
ATOM 4221 C C . ARG A 1 40 ? 2.843 -4.205 -6.518 1.00 0.00 40 ARG A C 5
ATOM 4222 O O . ARG A 1 40 ? 3.044 -2.994 -6.472 1.00 0.00 40 ARG A O 5
ATOM 4243 N N . ILE A 1 41 ? 2.260 -4.813 -7.552 1.00 0.00 41 ILE A N 5
ATOM 4244 C CA . ILE A 1 41 ? 1.802 -4.080 -8.733 1.00 0.00 41 ILE A CA 5
ATOM 4245 C C . ILE A 1 41 ? 0.680 -3.096 -8.370 1.00 0.00 41 ILE A C 5
ATOM 4246 O O . ILE A 1 41 ? 0.681 -1.953 -8.825 1.00 0.00 41 ILE A O 5
ATOM 4262 N N . GLN A 1 42 ? -0.278 -3.545 -7.553 1.00 0.00 42 GLN A N 5
ATOM 4263 C CA . GLN A 1 42 ? -1.380 -2.678 -7.109 1.00 0.00 42 GLN A CA 5
ATOM 4264 C C . GLN A 1 42 ? -0.821 -1.426 -6.428 1.00 0.00 42 GLN A C 5
ATOM 4265 O O . GLN A 1 42 ? -1.222 -0.294 -6.723 1.00 0.00 42 GLN A O 5
ATOM 4279 N N . LEU A 1 43 ? 0.117 -1.644 -5.510 1.00 0.00 43 LEU A N 5
ATOM 4280 C CA . LEU A 1 43 ? 0.764 -0.549 -4.803 1.00 0.00 43 LEU A CA 5
ATOM 4281 C C . LEU A 1 43 ? 1.539 0.317 -5.794 1.00 0.00 43 LEU A C 5
ATOM 4282 O O . LEU A 1 43 ? 1.405 1.532 -5.797 1.00 0.00 43 LEU A O 5
ATOM 4298 N N . ASP A 1 44 ? 2.351 -0.330 -6.630 1.00 0.00 44 ASP A N 5
ATOM 4299 C CA . ASP A 1 44 ? 3.132 0.348 -7.669 1.00 0.00 44 ASP A CA 5
ATOM 4300 C C . ASP A 1 44 ? 2.241 1.275 -8.512 1.00 0.00 44 ASP A C 5
ATOM 4301 O O . ASP A 1 44 ? 2.645 2.382 -8.871 1.00 0.00 44 ASP A O 5
ATOM 4310 N N . GLN A 1 45 ? 1.032 0.812 -8.829 1.00 0.00 45 GLN A N 5
ATOM 4311 C CA . GLN A 1 45 ? 0.071 1.617 -9.583 1.00 0.00 45 GLN A CA 5
ATOM 4312 C C . GLN A 1 45 ? -0.252 2.905 -8.821 1.00 0.00 45 GLN A C 5
ATOM 4313 O O . GLN A 1 45 ? -0.256 3.998 -9.390 1.00 0.00 45 GLN A O 5
ATOM 4327 N N . ALA A 1 46 ? -0.518 2.770 -7.523 1.00 0.00 46 ALA A N 5
ATOM 4328 C CA . ALA A 1 46 ? -0.797 3.930 -6.673 1.00 0.00 46 ALA A CA 5
ATOM 4329 C C . ALA A 1 46 ? 0.467 4.792 -6.517 1.00 0.00 46 ALA A C 5
ATOM 4330 O O . ALA A 1 46 ? 0.393 6.020 -6.434 1.00 0.00 46 ALA A O 5
ATOM 4337 N N . LYS A 1 47 ? 1.626 4.132 -6.484 1.00 0.00 47 LYS A N 5
ATOM 4338 C CA . LYS A 1 47 ? 2.916 4.820 -6.369 1.00 0.00 47 LYS A CA 5
ATOM 4339 C C . LYS A 1 47 ? 3.180 5.683 -7.607 1.00 0.00 47 LYS A C 5
ATOM 4340 O O . LYS A 1 47 ? 3.761 6.758 -7.513 1.00 0.00 47 LYS A O 5
ATOM 4359 N N . GLU A 1 48 ? 2.745 5.199 -8.769 1.00 0.00 48 GLU A N 5
ATOM 4360 C CA . GLU A 1 48 ? 2.908 5.933 -10.020 1.00 0.00 48 GLU A CA 5
ATOM 4361 C C . GLU A 1 48 ? 1.967 7.134 -10.031 1.00 0.00 48 GLU A C 5
ATOM 4362 O O . GLU A 1 48 ? 2.327 8.223 -10.472 1.00 0.00 48 GLU A O 5
ATOM 4374 N N . LYS A 1 49 ? 0.756 6.910 -9.531 1.00 0.00 49 LYS A N 5
ATOM 4375 C CA . LYS A 1 49 ? -0.261 7.955 -9.441 1.00 0.00 49 LYS A CA 5
ATOM 4376 C C . LYS A 1 49 ? 0.251 9.155 -8.630 1.00 0.00 49 LYS A C 5
ATOM 4377 O O . LYS A 1 49 ? 0.139 10.306 -9.057 1.00 0.00 49 LYS A O 5
ATOM 4396 N N . TRP A 1 50 ? 0.815 8.877 -7.459 1.00 0.00 50 TRP A N 5
ATOM 4397 C CA . TRP A 1 50 ? 1.350 9.926 -6.593 1.00 0.00 50 TRP A CA 5
ATOM 4398 C C . TRP A 1 50 ? 2.802 10.277 -6.948 1.00 0.00 50 TRP A C 5
ATOM 4399 O O . TRP A 1 50 ? 3.372 11.215 -6.386 1.00 0.00 50 TRP A O 5
ATOM 4420 N N . LYS A 1 51 ? 3.393 9.502 -7.862 1.00 0.00 51 LYS A N 5
ATOM 4421 C CA . LYS A 1 51 ? 4.781 9.694 -8.327 1.00 0.00 51 LYS A CA 5
ATOM 4422 C C . LYS A 1 51 ? 5.827 9.305 -7.263 1.00 0.00 51 LYS A C 5
ATOM 4423 O O . LYS A 1 51 ? 6.855 8.711 -7.590 1.00 0.00 51 LYS A O 5
ATOM 4442 N N . VAL A 1 52 ? 5.558 9.646 -6.001 1.00 0.00 52 VAL A N 5
ATOM 4443 C CA . VAL A 1 52 ? 6.460 9.344 -4.877 1.00 0.00 52 VAL A CA 5
ATOM 4444 C C . VAL A 1 52 ? 7.830 10.025 -5.033 1.00 0.00 52 VAL A C 5
ATOM 4445 O O . VAL A 1 52 ? 8.725 9.522 -5.719 1.00 0.00 52 VAL A O 5
ATOM 4458 N N . LYS A 1 53 ? 7.989 11.176 -4.391 1.00 0.00 53 LYS A N 5
ATOM 4459 C CA . LYS A 1 53 ? 9.246 11.927 -4.457 1.00 0.00 53 LYS A CA 5
ATOM 4460 C C . LYS A 1 53 ? 10.257 11.432 -3.408 1.00 0.00 53 LYS A C 5
ATOM 4461 O O . LYS A 1 53 ? 10.089 11.753 -2.211 1.00 0.00 53 LYS A O 5
ATOM 4481 N N . ARG A 1 1 ? -9.711 -8.821 16.107 1.00 0.00 1 ARG A N 6
ATOM 4482 C CA . ARG A 1 1 ? -9.446 -9.804 15.024 1.00 0.00 1 ARG A CA 6
ATOM 4483 C C . ARG A 1 1 ? -8.371 -9.291 14.063 1.00 0.00 1 ARG A C 6
ATOM 4484 O O . ARG A 1 1 ? -8.394 -8.131 13.659 1.00 0.00 1 ARG A O 6
ATOM 4507 N N . ASN A 1 2 ? -7.424 -10.155 13.711 1.00 0.00 2 ASN A N 6
ATOM 4508 C CA . ASN A 1 2 ? -6.350 -9.787 12.790 1.00 0.00 2 ASN A CA 6
ATOM 4509 C C . ASN A 1 2 ? -6.901 -9.515 11.384 1.00 0.00 2 ASN A C 6
ATOM 4510 O O . ASN A 1 2 ? -7.421 -10.414 10.723 1.00 0.00 2 ASN A O 6
ATOM 4521 N N . LEU A 1 3 ? -6.801 -8.267 10.941 1.00 0.00 3 LEU A N 6
ATOM 4522 C CA . LEU A 1 3 ? -7.283 -7.882 9.616 1.00 0.00 3 LEU A CA 6
ATOM 4523 C C . LEU A 1 3 ? -6.433 -8.520 8.512 1.00 0.00 3 LEU A C 6
ATOM 4524 O O . LEU A 1 3 ? -5.204 -8.435 8.538 1.00 0.00 3 LEU A O 6
ATOM 4540 N N . SER A 1 4 ? -7.094 -9.165 7.553 1.00 0.00 4 SER A N 6
ATOM 4541 C CA . SER A 1 4 ? -6.405 -9.821 6.433 1.00 0.00 4 SER A CA 6
ATOM 4542 C C . SER A 1 4 ? -5.455 -8.862 5.702 1.00 0.00 4 SER A C 6
ATOM 4543 O O . SER A 1 4 ? -5.816 -7.723 5.405 1.00 0.00 4 SER A O 6
ATOM 4551 N N . ASP A 1 5 ? -4.246 -9.338 5.400 1.00 0.00 5 ASP A N 6
ATOM 4552 C CA . ASP A 1 5 ? -3.242 -8.524 4.702 1.00 0.00 5 ASP A CA 6
ATOM 4553 C C . ASP A 1 5 ? -3.770 -8.013 3.352 1.00 0.00 5 ASP A C 6
ATOM 4554 O O . ASP A 1 5 ? -3.511 -6.870 2.965 1.00 0.00 5 ASP A O 6
ATOM 4563 N N . ARG A 1 6 ? -4.509 -8.865 2.640 1.00 0.00 6 ARG A N 6
ATOM 4564 C CA . ARG A 1 6 ? -5.097 -8.486 1.353 1.00 0.00 6 ARG A CA 6
ATOM 4565 C C . ARG A 1 6 ? -6.073 -7.318 1.536 1.00 0.00 6 ARG A C 6
ATOM 4566 O O . ARG A 1 6 ? -6.078 -6.362 0.757 1.00 0.00 6 ARG A O 6
ATOM 4587 N N . ALA A 1 7 ? -6.892 -7.403 2.582 1.00 0.00 7 ALA A N 6
ATOM 4588 C CA . ALA A 1 7 ? -7.857 -6.354 2.896 1.00 0.00 7 ALA A CA 6
ATOM 4589 C C . ALA A 1 7 ? -7.143 -5.075 3.333 1.00 0.00 7 ALA A C 6
ATOM 4590 O O . ALA A 1 7 ? -7.591 -3.978 3.032 1.00 0.00 7 ALA A O 6
ATOM 4597 N N . LYS A 1 8 ? -6.026 -5.226 4.046 1.00 0.00 8 LYS A N 6
ATOM 4598 C CA . LYS A 1 8 ? -5.228 -4.079 4.493 1.00 0.00 8 LYS A CA 6
ATOM 4599 C C . LYS A 1 8 ? -4.806 -3.227 3.294 1.00 0.00 8 LYS A C 6
ATOM 4600 O O . LYS A 1 8 ? -4.940 -2.003 3.299 1.00 0.00 8 LYS A O 6
ATOM 4619 N N . PHE A 1 9 ? -4.292 -3.899 2.269 1.00 0.00 9 PHE A N 6
ATOM 4620 C CA . PHE A 1 9 ? -3.868 -3.249 1.031 1.00 0.00 9 PHE A CA 6
ATOM 4621 C C . PHE A 1 9 ? -5.044 -2.531 0.376 1.00 0.00 9 PHE A C 6
ATOM 4622 O O . PHE A 1 9 ? -4.976 -1.346 0.057 1.00 0.00 9 PHE A O 6
ATOM 4639 N N . GLU A 1 10 ? -6.125 -3.277 0.195 1.00 0.00 10 GLU A N 6
ATOM 4640 C CA . GLU A 1 10 ? -7.354 -2.762 -0.400 1.00 0.00 10 GLU A CA 6
ATOM 4641 C C . GLU A 1 10 ? -7.935 -1.612 0.438 1.00 0.00 10 GLU A C 6
ATOM 4642 O O . GLU A 1 10 ? -8.598 -0.710 -0.078 1.00 0.00 10 GLU A O 6
ATOM 4654 N N . SER A 1 11 ? -7.646 -1.645 1.732 1.00 0.00 11 SER A N 6
ATOM 4655 C CA . SER A 1 11 ? -8.141 -0.629 2.668 1.00 0.00 11 SER A CA 6
ATOM 4656 C C . SER A 1 11 ? -7.323 0.650 2.549 1.00 0.00 11 SER A C 6
ATOM 4657 O O . SER A 1 11 ? -7.860 1.753 2.485 1.00 0.00 11 SER A O 6
ATOM 4665 N N . MET A 1 12 ? -6.012 0.483 2.517 1.00 0.00 12 MET A N 6
ATOM 4666 C CA . MET A 1 12 ? -5.086 1.599 2.388 1.00 0.00 12 MET A CA 6
ATOM 4667 C C . MET A 1 12 ? -5.186 2.236 1.007 1.00 0.00 12 MET A C 6
ATOM 4668 O O . MET A 1 12 ? -5.125 3.452 0.859 1.00 0.00 12 MET A O 6
ATOM 4682 N N . ILE A 1 13 ? -5.338 1.390 -0.002 1.00 0.00 13 ILE A N 6
ATOM 4683 C CA . ILE A 1 13 ? -5.425 1.841 -1.380 1.00 0.00 13 ILE A CA 6
ATOM 4684 C C . ILE A 1 13 ? -6.755 2.570 -1.676 1.00 0.00 13 ILE A C 6
ATOM 4685 O O . ILE A 1 13 ? -6.900 3.228 -2.711 1.00 0.00 13 ILE A O 6
ATOM 4701 N N . ASN A 1 14 ? -7.706 2.460 -0.744 1.00 0.00 14 ASN A N 6
ATOM 4702 C CA . ASN A 1 14 ? -9.030 3.080 -0.882 1.00 0.00 14 ASN A CA 6
ATOM 4703 C C . ASN A 1 14 ? -8.963 4.582 -1.212 1.00 0.00 14 ASN A C 6
ATOM 4704 O O . ASN A 1 14 ? -9.348 4.997 -2.305 1.00 0.00 14 ASN A O 6
ATOM 4715 N N . SER A 1 15 ? -8.490 5.400 -0.273 1.00 0.00 15 SER A N 6
ATOM 4716 C CA . SER A 1 15 ? -8.401 6.848 -0.512 1.00 0.00 15 SER A CA 6
ATOM 4717 C C . SER A 1 15 ? -7.434 7.543 0.456 1.00 0.00 15 SER A C 6
ATOM 4718 O O . SER A 1 15 ? -7.859 8.237 1.382 1.00 0.00 15 SER A O 6
ATOM 4726 N N . PRO A 1 16 ? -6.119 7.352 0.271 1.00 0.00 16 PRO A N 6
ATOM 4727 C CA . PRO A 1 16 ? -5.105 7.978 1.113 1.00 0.00 16 PRO A CA 6
ATOM 4728 C C . PRO A 1 16 ? -4.587 9.309 0.542 1.00 0.00 16 PRO A C 6
ATOM 4729 O O . PRO A 1 16 ? -4.580 9.515 -0.671 1.00 0.00 16 PRO A O 6
ATOM 4740 N N . SER A 1 17 ? -4.169 10.217 1.419 1.00 0.00 17 SER A N 6
ATOM 4741 C CA . SER A 1 17 ? -3.630 11.512 0.984 1.00 0.00 17 SER A CA 6
ATOM 4742 C C . SER A 1 17 ? -2.183 11.358 0.511 1.00 0.00 17 SER A C 6
ATOM 4743 O O . SER A 1 17 ? -1.621 10.279 0.610 1.00 0.00 17 SER A O 6
ATOM 4751 N N . LYS A 1 18 ? -1.573 12.427 0.007 1.00 0.00 18 LYS A N 6
ATOM 4752 C CA . LYS A 1 18 ? -0.183 12.351 -0.462 1.00 0.00 18 LYS A CA 6
ATOM 4753 C C . LYS A 1 18 ? 0.773 12.026 0.697 1.00 0.00 18 LYS A C 6
ATOM 4754 O O . LYS A 1 18 ? 1.443 10.990 0.693 1.00 0.00 18 LYS A O 6
ATOM 4773 N N . SER A 1 19 ? 0.828 12.916 1.687 1.00 0.00 19 SER A N 6
ATOM 4774 C CA . SER A 1 19 ? 1.679 12.707 2.868 1.00 0.00 19 SER A CA 6
ATOM 4775 C C . SER A 1 19 ? 1.297 11.410 3.586 1.00 0.00 19 SER A C 6
ATOM 4776 O O . SER A 1 19 ? 2.161 10.635 4.022 1.00 0.00 19 SER A O 6
ATOM 4784 N N . VAL A 1 20 ? -0.009 11.175 3.700 1.00 0.00 20 VAL A N 6
ATOM 4785 C CA . VAL A 1 20 ? -0.525 9.962 4.328 1.00 0.00 20 VAL A CA 6
ATOM 4786 C C . VAL A 1 20 ? -0.069 8.724 3.551 1.00 0.00 20 VAL A C 6
ATOM 4787 O O . VAL A 1 20 ? 0.310 7.712 4.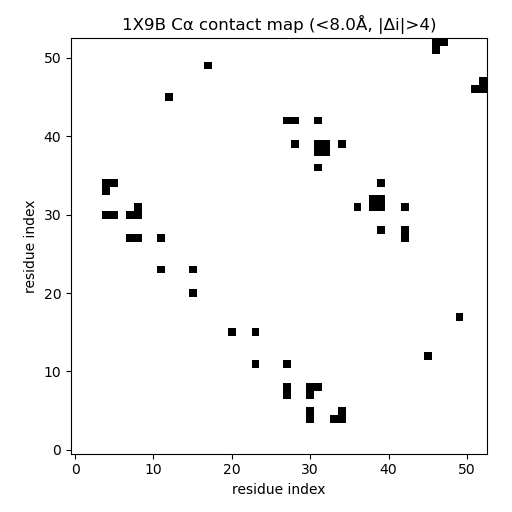140 1.00 0.00 20 VAL A O 6
ATOM 4800 N N . PHE A 1 21 ? -0.097 8.825 2.222 1.00 0.00 21 PHE A N 6
ATOM 4801 C CA . PHE A 1 21 ? 0.331 7.737 1.352 1.00 0.00 21 PHE A CA 6
ATOM 4802 C C . PHE A 1 21 ? 1.736 7.266 1.700 1.00 0.00 21 PHE A C 6
ATOM 4803 O O . PHE A 1 21 ? 1.954 6.090 1.893 1.00 0.00 21 PHE A O 6
ATOM 4820 N N . VAL A 1 22 ? 2.680 8.197 1.787 1.00 0.00 22 VAL A N 6
ATOM 4821 C CA . VAL A 1 22 ? 4.071 7.842 2.097 1.00 0.00 22 VAL A CA 6
ATOM 4822 C C . VAL A 1 22 ? 4.219 7.154 3.467 1.00 0.00 22 VAL A C 6
ATOM 4823 O O . VAL A 1 22 ? 4.755 6.036 3.563 1.00 0.00 22 VAL A O 6
ATOM 4836 N N . ARG A 1 23 ? 3.736 7.805 4.527 1.00 0.00 23 ARG A N 6
ATOM 4837 C CA . ARG A 1 23 ? 3.837 7.230 5.872 1.00 0.00 23 ARG A CA 6
ATOM 4838 C C . ARG A 1 23 ? 3.147 5.856 5.955 1.00 0.00 23 ARG A C 6
ATOM 4839 O O . ARG A 1 23 ? 3.627 4.953 6.637 1.00 0.00 23 ARG A O 6
ATOM 4860 N N . ASN A 1 24 ? 2.032 5.692 5.244 1.00 0.00 24 ASN A N 6
ATOM 4861 C CA . ASN A 1 24 ? 1.321 4.412 5.227 1.00 0.00 24 ASN A CA 6
ATOM 4862 C C . ASN A 1 24 ? 1.980 3.444 4.234 1.00 0.00 24 ASN A C 6
ATOM 4863 O O . ASN A 1 24 ? 1.879 2.228 4.374 1.00 0.00 24 ASN A O 6
ATOM 4874 N N . LEU A 1 25 ? 2.644 4.010 3.223 1.00 0.00 25 LEU A N 6
ATOM 4875 C CA . LEU A 1 25 ? 3.346 3.239 2.196 1.00 0.00 25 LEU A CA 6
ATOM 4876 C C . LEU A 1 25 ? 4.361 2.292 2.816 1.00 0.00 25 LEU A C 6
ATOM 4877 O O . LEU A 1 25 ? 4.622 1.231 2.275 1.00 0.00 25 LEU A O 6
ATOM 4893 N N . ASN A 1 26 ? 4.972 2.700 3.924 1.00 0.00 26 ASN A N 6
ATOM 4894 C CA . ASN A 1 26 ? 5.923 1.823 4.624 1.00 0.00 26 ASN A CA 6
ATOM 4895 C C . ASN A 1 26 ? 5.293 0.436 4.870 1.00 0.00 26 ASN A C 6
ATOM 4896 O O . ASN A 1 26 ? 5.817 -0.599 4.433 1.00 0.00 26 ASN A O 6
ATOM 4907 N N . GLU A 1 27 ? 4.138 0.425 5.535 1.00 0.00 27 GLU A N 6
ATOM 4908 C CA . GLU A 1 27 ? 3.430 -0.821 5.810 1.00 0.00 27 GLU A CA 6
ATOM 4909 C C . GLU A 1 27 ? 2.790 -1.347 4.522 1.00 0.00 27 GLU A C 6
ATOM 4910 O O . GLU A 1 27 ? 2.760 -2.547 4.278 1.00 0.00 27 GLU A O 6
ATOM 4922 N N . LEU A 1 28 ? 2.299 -0.423 3.699 1.00 0.00 28 LEU A N 6
ATOM 4923 C CA . LEU A 1 28 ? 1.675 -0.763 2.418 1.00 0.00 28 LEU A CA 6
ATOM 4924 C C . LEU A 1 28 ? 2.635 -1.575 1.533 1.00 0.00 28 LEU A C 6
ATOM 4925 O O . LEU A 1 28 ? 2.251 -2.576 0.926 1.00 0.00 28 LEU A O 6
ATOM 4941 N N . GLU A 1 29 ? 3.884 -1.128 1.472 1.00 0.00 29 GLU A N 6
ATOM 4942 C CA . GLU A 1 29 ? 4.921 -1.802 0.697 1.00 0.00 29 GLU A CA 6
ATOM 4943 C C . GLU A 1 29 ? 5.200 -3.187 1.284 1.00 0.00 29 GLU A C 6
ATOM 4944 O O . GLU A 1 29 ? 5.339 -4.165 0.550 1.00 0.00 29 GLU A O 6
ATOM 4956 N N . ALA A 1 30 ? 5.259 -3.266 2.617 1.00 0.00 30 ALA A N 6
ATOM 4957 C CA . ALA A 1 30 ? 5.492 -4.538 3.290 1.00 0.00 30 ALA A CA 6
ATOM 4958 C C . ALA A 1 30 ? 4.335 -5.493 3.000 1.00 0.00 30 ALA A C 6
ATOM 4959 O O . ALA A 1 30 ? 4.533 -6.686 2.774 1.00 0.00 30 ALA A O 6
ATOM 4966 N N . LEU A 1 31 ? 3.123 -4.944 2.992 1.00 0.00 31 LEU A N 6
ATOM 4967 C CA . LEU A 1 31 ? 1.928 -5.725 2.701 1.00 0.00 31 LEU A CA 6
ATOM 4968 C C . LEU A 1 31 ? 1.982 -6.285 1.278 1.00 0.00 31 LEU A C 6
ATOM 4969 O O . LEU A 1 31 ? 1.689 -7.459 1.049 1.00 0.00 31 LEU A O 6
ATOM 4985 N N . ALA A 1 32 ? 2.362 -5.435 0.325 1.00 0.00 32 ALA A N 6
ATOM 4986 C CA . ALA A 1 32 ? 2.479 -5.840 -1.076 1.00 0.00 32 ALA A CA 6
ATOM 4987 C C . ALA A 1 32 ? 3.468 -6.999 -1.232 1.00 0.00 32 ALA A C 6
ATOM 4988 O O . ALA A 1 32 ? 3.203 -7.964 -1.949 1.00 0.00 32 ALA A O 6
ATOM 4995 N N . VAL A 1 33 ? 4.608 -6.893 -0.552 1.00 0.00 33 VAL A N 6
ATOM 4996 C CA . VAL A 1 33 ? 5.629 -7.939 -0.591 1.00 0.00 33 VAL A CA 6
ATOM 4997 C C . VAL A 1 33 ? 5.115 -9.231 0.064 1.00 0.00 33 VAL A C 6
ATOM 4998 O O . VAL A 1 33 ? 5.314 -10.324 -0.465 1.00 0.00 33 VAL A O 6
ATOM 5011 N N . ARG A 1 34 ? 4.446 -9.093 1.209 1.00 0.00 34 ARG A N 6
ATOM 5012 C CA . ARG A 1 34 ? 3.890 -10.244 1.928 1.00 0.00 34 ARG A CA 6
ATOM 5013 C C . ARG A 1 34 ? 2.863 -11.000 1.075 1.00 0.00 34 ARG A C 6
ATOM 5014 O O . ARG A 1 34 ? 2.835 -12.229 1.066 1.00 0.00 34 ARG A O 6
ATOM 5035 N N . LEU A 1 35 ? 2.015 -10.259 0.365 1.00 0.00 35 LEU A N 6
ATOM 5036 C CA . LEU A 1 35 ? 0.997 -10.873 -0.490 1.00 0.00 35 LEU A CA 6
ATOM 5037 C C . LEU A 1 35 ? 1.631 -11.574 -1.699 1.00 0.00 35 LEU A C 6
ATOM 5038 O O . LEU A 1 35 ? 1.233 -12.681 -2.065 1.00 0.00 35 LEU A O 6
ATOM 5054 N N . GLY A 1 36 ? 2.611 -10.927 -2.320 1.00 0.00 36 GLY A N 6
ATOM 5055 C CA . GLY A 1 36 ? 3.281 -11.528 -3.465 1.00 0.00 36 GLY A CA 6
ATOM 5056 C C . GLY A 1 36 ? 4.024 -10.521 -4.333 1.00 0.00 36 GLY A C 6
ATOM 5057 O O . GLY A 1 36 ? 4.694 -9.618 -3.830 1.00 0.00 36 GLY A O 6
ATOM 5061 N N . LYS A 1 37 ? 3.916 -10.685 -5.642 1.00 0.00 37 LYS A N 6
ATOM 5062 C CA . LYS A 1 37 ? 4.575 -9.783 -6.585 1.00 0.00 37 LYS A CA 6
ATOM 5063 C C . LYS A 1 37 ? 3.549 -9.001 -7.414 1.00 0.00 37 LYS A C 6
ATOM 5064 O O . LYS A 1 37 ? 3.794 -7.858 -7.803 1.00 0.00 37 LYS A O 6
ATOM 5083 N N . SER A 1 38 ? 2.393 -9.616 -7.663 1.00 0.00 38 SER A N 6
ATOM 5084 C CA . SER A 1 38 ? 1.319 -8.973 -8.432 1.00 0.00 38 SER A CA 6
ATOM 5085 C C . SER A 1 38 ? 0.837 -7.694 -7.742 1.00 0.00 38 SER A C 6
ATOM 5086 O O . SER A 1 38 ? 0.704 -6.642 -8.367 1.00 0.00 38 SER A O 6
ATOM 5094 N N . TYR A 1 39 ? 0.593 -7.793 -6.440 1.00 0.00 39 TYR A N 6
ATOM 5095 C CA . TYR A 1 39 ? 0.138 -6.652 -5.645 1.00 0.00 39 TYR A CA 6
ATOM 5096 C C . TYR A 1 39 ? 1.216 -5.570 -5.537 1.00 0.00 39 TYR A C 6
ATOM 5097 O O . TYR A 1 39 ? 0.913 -4.393 -5.345 1.00 0.00 39 TYR A O 6
ATOM 5115 N N . ARG A 1 40 ? 2.474 -5.967 -5.677 1.00 0.00 40 ARG A N 6
ATOM 5116 C CA . ARG A 1 40 ? 3.580 -5.019 -5.609 1.00 0.00 40 ARG A CA 6
ATOM 5117 C C . ARG A 1 40 ? 3.540 -4.066 -6.806 1.00 0.00 40 ARG A C 6
ATOM 5118 O O . ARG A 1 40 ? 3.894 -2.891 -6.693 1.00 0.00 40 ARG A O 6
ATOM 5139 N N . ILE A 1 41 ? 3.105 -4.582 -7.951 1.00 0.00 41 ILE A N 6
ATOM 5140 C CA . ILE A 1 41 ? 2.983 -3.774 -9.165 1.00 0.00 41 ILE A CA 6
ATOM 5141 C C . ILE A 1 41 ? 1.925 -2.683 -8.960 1.00 0.00 41 ILE A C 6
ATOM 5142 O O . ILE A 1 41 ? 2.117 -1.525 -9.340 1.00 0.00 41 ILE A O 6
ATOM 5158 N N . GLN A 1 42 ? 0.812 -3.063 -8.336 1.00 0.00 42 GLN A N 6
ATOM 5159 C CA . GLN A 1 42 ? -0.268 -2.123 -8.034 1.00 0.00 42 GLN A CA 6
ATOM 5160 C C . GLN A 1 42 ? 0.222 -1.080 -7.023 1.00 0.00 42 GLN A C 6
ATOM 5161 O O . GLN A 1 42 ? -0.142 0.095 -7.085 1.00 0.00 42 GLN A O 6
ATOM 5175 N N . LEU A 1 43 ? 1.062 -1.532 -6.095 1.00 0.00 43 LEU A N 6
ATOM 5176 C CA . LEU A 1 43 ? 1.648 -0.659 -5.080 1.00 0.00 43 LEU A CA 6
ATOM 5177 C C . LEU A 1 43 ? 2.508 0.416 -5.754 1.00 0.00 43 LEU A C 6
ATOM 5178 O O . LEU A 1 43 ? 2.369 1.604 -5.473 1.00 0.00 43 LEU A O 6
ATOM 5194 N N . ASP A 1 44 ? 3.391 -0.017 -6.654 1.00 0.00 44 ASP A N 6
ATOM 5195 C CA . ASP A 1 44 ? 4.254 0.895 -7.403 1.00 0.00 44 ASP A CA 6
ATOM 5196 C C . ASP A 1 44 ? 3.416 1.903 -8.209 1.00 0.00 44 ASP A C 6
ATOM 5197 O O . ASP A 1 44 ? 3.766 3.081 -8.320 1.00 0.00 44 ASP A O 6
ATOM 5206 N N . GLN A 1 45 ? 2.304 1.430 -8.769 1.00 0.00 45 GLN A N 6
ATOM 5207 C CA . GLN A 1 45 ? 1.399 2.292 -9.528 1.00 0.00 45 GLN A CA 6
ATOM 5208 C C . GLN A 1 45 ? 0.848 3.408 -8.628 1.00 0.00 45 GLN A C 6
ATOM 5209 O O . GLN A 1 45 ? 0.753 4.568 -9.035 1.00 0.00 45 GLN A O 6
ATOM 5223 N N . ALA A 1 46 ? 0.496 3.046 -7.396 1.00 0.00 46 ALA A N 6
ATOM 5224 C CA . ALA A 1 46 ? -0.016 4.010 -6.419 1.00 0.00 46 ALA A CA 6
ATOM 5225 C C . ALA A 1 46 ? 1.031 5.087 -6.104 1.00 0.00 46 ALA A C 6
ATOM 5226 O O . ALA A 1 46 ? 0.695 6.259 -5.928 1.00 0.00 46 ALA A O 6
ATOM 5233 N N . LYS A 1 47 ? 2.303 4.687 -6.027 1.00 0.00 47 LYS A N 6
ATOM 5234 C CA . LYS A 1 47 ? 3.387 5.641 -5.764 1.00 0.00 47 LYS A CA 6
ATOM 5235 C C . LYS A 1 47 ? 3.451 6.694 -6.872 1.00 0.00 47 LYS A C 6
ATOM 5236 O O . LYS A 1 47 ? 3.619 7.879 -6.606 1.00 0.00 47 LYS A O 6
ATOM 5255 N N . GLU A 1 48 ? 3.296 6.252 -8.117 1.00 0.00 48 GLU A N 6
ATOM 5256 C CA . GLU A 1 48 ? 3.331 7.157 -9.264 1.00 0.00 48 GLU A CA 6
ATOM 5257 C C . GLU A 1 48 ? 2.098 8.060 -9.270 1.00 0.00 48 GLU A C 6
ATOM 5258 O O . GLU A 1 48 ? 2.156 9.213 -9.701 1.00 0.00 48 GLU A O 6
ATOM 5270 N N . LYS A 1 49 ? 0.985 7.521 -8.783 1.00 0.00 49 LYS A N 6
ATOM 5271 C CA . LYS A 1 49 ? -0.269 8.266 -8.698 1.00 0.00 49 LYS A CA 6
ATOM 5272 C C . LYS A 1 49 ? -0.101 9.527 -7.838 1.00 0.00 49 LYS A C 6
ATOM 5273 O O . LYS A 1 49 ? -0.606 10.601 -8.171 1.00 0.00 49 LYS A O 6
ATOM 5292 N N . TRP A 1 50 ? 0.616 9.383 -6.730 1.00 0.00 50 TRP A N 6
ATOM 5293 C CA . TRP A 1 50 ? 0.874 10.499 -5.823 1.00 0.00 50 TRP A CA 6
ATOM 5294 C C . TRP A 1 50 ? 2.242 11.140 -6.094 1.00 0.00 50 TRP A C 6
ATOM 5295 O O . TRP A 1 50 ? 2.673 12.035 -5.365 1.00 0.00 50 TRP A O 6
ATOM 5316 N N . LYS A 1 51 ? 2.910 10.671 -7.149 1.00 0.00 51 LYS A N 6
ATOM 5317 C CA . LYS A 1 51 ? 4.236 11.168 -7.538 1.00 0.00 51 LYS A CA 6
ATOM 5318 C C . LYS A 1 51 ? 5.267 11.007 -6.411 1.00 0.00 51 LYS A C 6
ATOM 5319 O O . LYS A 1 51 ? 6.091 11.887 -6.167 1.00 0.00 51 LYS A O 6
ATOM 5338 N N . VAL A 1 52 ? 5.216 9.865 -5.743 1.00 0.00 52 VAL A N 6
ATOM 5339 C CA . VAL A 1 52 ? 6.140 9.555 -4.656 1.00 0.00 52 VAL A CA 6
ATOM 5340 C C . VAL A 1 52 ? 7.165 8.505 -5.108 1.00 0.00 52 VAL A C 6
ATOM 5341 O O . VAL A 1 52 ? 6.821 7.570 -5.835 1.00 0.00 52 VAL A O 6
ATOM 5354 N N . LYS A 1 53 ? 8.419 8.677 -4.694 1.00 0.00 53 LYS A N 6
ATOM 5355 C CA . LYS A 1 53 ? 9.496 7.743 -5.059 1.00 0.00 53 LYS A CA 6
ATOM 5356 C C . LYS A 1 53 ? 9.202 6.294 -4.626 1.00 0.00 53 LYS A C 6
ATOM 5357 O O . LYS A 1 53 ? 8.834 6.072 -3.452 1.00 0.00 53 LYS A O 6
ATOM 5377 N N . ARG A 1 1 ? -4.903 -11.465 15.166 1.00 0.00 1 ARG A N 7
ATOM 5378 C CA . ARG A 1 1 ? -4.205 -12.516 14.378 1.00 0.00 1 ARG A CA 7
ATOM 5379 C C . ARG A 1 1 ? -5.131 -13.082 13.295 1.00 0.00 1 ARG A C 7
ATOM 5380 O O . ARG A 1 1 ? -5.743 -14.137 13.462 1.00 0.00 1 ARG A O 7
ATOM 5403 N N . ASN A 1 2 ? -5.232 -12.364 12.186 1.00 0.00 2 ASN A N 7
ATOM 5404 C CA . ASN A 1 2 ? -6.093 -12.766 11.077 1.00 0.00 2 ASN A CA 7
ATOM 5405 C C . ASN A 1 2 ? -5.497 -12.328 9.731 1.00 0.00 2 ASN A C 7
ATOM 5406 O O . ASN A 1 2 ? -4.577 -11.510 9.687 1.00 0.00 2 ASN A O 7
ATOM 5417 N N . LEU A 1 3 ? -6.024 -12.865 8.634 1.00 0.00 3 LEU A N 7
ATOM 5418 C CA . LEU A 1 3 ? -5.551 -12.508 7.291 1.00 0.00 3 LEU A CA 7
ATOM 5419 C C . LEU A 1 3 ? -6.102 -11.137 6.859 1.00 0.00 3 LEU A C 7
ATOM 5420 O O . LEU A 1 3 ? -6.691 -10.992 5.789 1.00 0.00 3 LEU A O 7
ATOM 5436 N N . SER A 1 4 ? -5.886 -10.130 7.699 1.00 0.00 4 SER A N 7
ATOM 5437 C CA . SER A 1 4 ? -6.368 -8.769 7.439 1.00 0.00 4 SER A CA 7
ATOM 5438 C C . SER A 1 4 ? -5.469 -8.005 6.461 1.00 0.00 4 SER A C 7
ATOM 5439 O O . SER A 1 4 ? -5.840 -6.933 5.984 1.00 0.00 4 SER A O 7
ATOM 5447 N N . ASP A 1 5 ? -4.293 -8.560 6.172 1.00 0.00 5 ASP A N 7
ATOM 5448 C CA . ASP A 1 5 ? -3.327 -7.941 5.254 1.00 0.00 5 ASP A CA 7
ATOM 5449 C C . ASP A 1 5 ? -3.975 -7.509 3.927 1.00 0.00 5 ASP A C 7
ATOM 5450 O O . ASP A 1 5 ? -3.749 -6.399 3.447 1.00 0.00 5 ASP A O 7
ATOM 5459 N N . ARG A 1 6 ? -4.794 -8.389 3.357 1.00 0.00 6 ARG A N 7
ATOM 5460 C CA . ARG A 1 6 ? -5.474 -8.120 2.086 1.00 0.00 6 ARG A CA 7
ATOM 5461 C C . ARG A 1 6 ? -6.376 -6.877 2.162 1.00 0.00 6 ARG A C 7
ATOM 5462 O O . ARG A 1 6 ? -6.194 -5.915 1.409 1.00 0.00 6 ARG A O 7
ATOM 5483 N N . ALA A 1 7 ? -7.345 -6.903 3.074 1.00 0.00 7 ALA A N 7
ATOM 5484 C CA . ALA A 1 7 ? -8.273 -5.783 3.243 1.00 0.00 7 ALA A CA 7
ATOM 5485 C C . ALA A 1 7 ? -7.548 -4.504 3.669 1.00 0.00 7 ALA A C 7
ATOM 5486 O O . ALA A 1 7 ? -7.866 -3.420 3.187 1.00 0.00 7 ALA A O 7
ATOM 5493 N N . LYS A 1 8 ? -6.576 -4.637 4.572 1.00 0.00 8 LYS A N 7
ATOM 5494 C CA . LYS A 1 8 ? -5.792 -3.492 5.046 1.00 0.00 8 LYS A CA 7
ATOM 5495 C C . LYS A 1 8 ? -5.111 -2.776 3.874 1.00 0.00 8 LYS A C 7
ATOM 5496 O O . LYS A 1 8 ? -5.077 -1.547 3.814 1.00 0.00 8 LYS A O 7
ATOM 5515 N N . PHE A 1 9 ? -4.583 -3.564 2.943 1.00 0.00 9 PHE A N 7
ATOM 5516 C CA . PHE A 1 9 ? -3.911 -3.042 1.755 1.00 0.00 9 PHE A CA 7
ATOM 5517 C C . PHE A 1 9 ? -4.851 -2.192 0.900 1.00 0.00 9 PHE A C 7
ATOM 5518 O O . PHE A 1 9 ? -4.625 -0.999 0.706 1.00 0.00 9 PHE A O 7
ATOM 5535 N N . GLU A 1 10 ? -5.910 -2.813 0.395 1.00 0.00 10 GLU A N 7
ATOM 5536 C CA . GLU A 1 10 ? -6.882 -2.107 -0.445 1.00 0.00 10 GLU A CA 7
ATOM 5537 C C . GLU A 1 10 ? -7.615 -1.006 0.338 1.00 0.00 10 GLU A C 7
ATOM 5538 O O . GLU A 1 10 ? -8.265 -0.139 -0.246 1.00 0.00 10 GLU A O 7
ATOM 5550 N N . SER A 1 11 ? -7.511 -1.051 1.660 1.00 0.00 11 SER A N 7
ATOM 5551 C CA . SER A 1 11 ? -8.160 -0.049 2.518 1.00 0.00 11 SER A CA 7
ATOM 5552 C C . SER A 1 11 ? -7.327 1.221 2.551 1.00 0.00 11 SER A C 7
ATOM 5553 O O . SER A 1 11 ? -7.822 2.331 2.351 1.00 0.00 11 SER A O 7
ATOM 5561 N N . MET A 1 12 ? -6.049 1.023 2.815 1.00 0.00 12 MET A N 7
ATOM 5562 C CA . MET A 1 12 ? -5.073 2.095 2.896 1.00 0.00 12 MET A CA 7
ATOM 5563 C C . MET A 1 12 ? -4.770 2.693 1.520 1.00 0.00 12 MET A C 7
ATOM 5564 O O . MET A 1 12 ? -4.522 3.890 1.383 1.00 0.00 12 MET A O 7
ATOM 5578 N N . ILE A 1 13 ? -4.768 1.839 0.506 1.00 0.00 13 ILE A N 7
ATOM 5579 C CA . ILE A 1 13 ? -4.484 2.259 -0.859 1.00 0.00 13 ILE A CA 7
ATOM 5580 C C . ILE A 1 13 ? -5.641 3.071 -1.466 1.00 0.00 13 ILE A C 7
ATOM 5581 O O . ILE A 1 13 ? -5.470 3.767 -2.468 1.00 0.00 13 ILE A O 7
ATOM 5597 N N . ASN A 1 14 ? -6.815 2.974 -0.849 1.00 0.00 14 ASN A N 7
ATOM 5598 C CA . ASN A 1 14 ? -7.999 3.673 -1.339 1.00 0.00 14 ASN A CA 7
ATOM 5599 C C . ASN A 1 14 ? -8.018 5.148 -0.910 1.00 0.00 14 ASN A C 7
ATOM 5600 O O . ASN A 1 14 ? -8.057 5.461 0.280 1.00 0.00 14 ASN A O 7
ATOM 5611 N N . SER A 1 15 ? -8.002 6.039 -1.903 1.00 0.00 15 SER A N 7
ATOM 5612 C CA . SER A 1 15 ? -8.016 7.498 -1.679 1.00 0.00 15 SER A CA 7
ATOM 5613 C C . SER A 1 15 ? -6.903 7.962 -0.725 1.00 0.00 15 SER A C 7
ATOM 5614 O O . SER A 1 15 ? -7.171 8.429 0.383 1.00 0.00 15 SER A O 7
ATOM 5622 N N . PRO A 1 16 ? -5.629 7.822 -1.127 1.00 0.00 16 PRO A N 7
ATOM 5623 C CA . PRO A 1 16 ? -4.499 8.245 -0.309 1.00 0.00 16 PRO A CA 7
ATOM 5624 C C . PRO A 1 16 ? -4.017 9.676 -0.617 1.00 0.00 16 PRO A C 7
ATOM 5625 O O . PRO A 1 16 ? -3.631 9.985 -1.746 1.00 0.00 16 PRO A O 7
ATOM 5636 N N . SER A 1 17 ? -4.059 10.553 0.385 1.00 0.00 17 SER A N 7
ATOM 5637 C CA . SER A 1 17 ? -3.596 11.942 0.221 1.00 0.00 17 SER A CA 7
ATOM 5638 C C . SER A 1 17 ? -2.065 12.008 0.171 1.00 0.00 17 SER A C 7
ATOM 5639 O O . SER A 1 17 ? -1.404 10.982 0.143 1.00 0.00 17 SER A O 7
ATOM 5647 N N . LYS A 1 18 ? -1.496 13.210 0.177 1.00 0.00 18 LYS A N 7
ATOM 5648 C CA . LYS A 1 18 ? -0.032 13.362 0.131 1.00 0.00 18 LYS A CA 7
ATOM 5649 C C . LYS A 1 18 ? 0.634 12.764 1.383 1.00 0.00 18 LYS A C 7
ATOM 5650 O O . LYS A 1 18 ? 1.288 11.714 1.320 1.00 0.00 18 LYS A O 7
ATOM 5669 N N . SER A 1 19 ? 0.450 13.436 2.517 1.00 0.00 19 SER A N 7
ATOM 5670 C CA . SER A 1 19 ? 1.015 12.982 3.794 1.00 0.00 19 SER A CA 7
ATOM 5671 C C . SER A 1 19 ? 0.458 11.610 4.167 1.00 0.00 19 SER A C 7
ATOM 5672 O O . SER A 1 19 ? 1.156 10.765 4.738 1.00 0.00 19 SER A O 7
ATOM 5680 N N . VAL A 1 20 ? -0.811 11.399 3.835 1.00 0.00 20 VAL A N 7
ATOM 5681 C CA . VAL A 1 20 ? -1.473 10.130 4.098 1.00 0.00 20 VAL A CA 7
ATOM 5682 C C . VAL A 1 20 ? -0.800 8.998 3.311 1.00 0.00 20 VAL A C 7
ATOM 5683 O O . VAL A 1 20 ? -0.565 7.918 3.846 1.00 0.00 20 VAL A O 7
ATOM 5696 N N . PHE A 1 21 ? -0.467 9.262 2.049 1.00 0.00 21 PHE A N 7
ATOM 5697 C CA . PHE A 1 21 ? 0.187 8.262 1.208 1.00 0.00 21 PHE A CA 7
ATOM 5698 C C . PHE A 1 21 ? 1.503 7.796 1.814 1.00 0.00 21 PHE A C 7
ATOM 5699 O O . PHE A 1 21 ? 1.754 6.606 1.880 1.00 0.00 21 PHE A O 7
ATOM 5716 N N . VAL A 1 22 ? 2.341 8.729 2.259 1.00 0.00 22 VAL A N 7
ATOM 5717 C CA . VAL A 1 22 ? 3.633 8.350 2.853 1.00 0.00 22 VAL A CA 7
ATOM 5718 C C . VAL A 1 22 ? 3.457 7.433 4.073 1.00 0.00 22 VAL A C 7
ATOM 5719 O O . VAL A 1 22 ? 3.963 6.301 4.089 1.00 0.00 22 VAL A O 7
ATOM 5732 N N . ARG A 1 23 ? 2.721 7.906 5.085 1.00 0.00 23 ARG A N 7
ATOM 5733 C CA . ARG A 1 23 ? 2.496 7.109 6.297 1.00 0.00 23 ARG A CA 7
ATOM 5734 C C . ARG A 1 23 ? 1.808 5.771 5.976 1.00 0.00 23 ARG A C 7
ATOM 5735 O O . ARG A 1 23 ? 2.015 4.776 6.669 1.00 0.00 23 ARG A O 7
ATOM 5756 N N . ASN A 1 24 ? 0.994 5.751 4.924 1.00 0.00 24 ASN A N 7
ATOM 5757 C CA . ASN A 1 24 ? 0.322 4.527 4.502 1.00 0.00 24 ASN A CA 7
ATOM 5758 C C . ASN A 1 24 ? 1.313 3.621 3.777 1.00 0.00 24 ASN A C 7
ATOM 5759 O O . ASN A 1 24 ? 1.431 2.447 4.093 1.00 0.00 24 ASN A O 7
ATOM 5770 N N . LEU A 1 25 ? 2.031 4.211 2.819 1.00 0.00 25 LEU A N 7
ATOM 5771 C CA . LEU A 1 25 ? 3.028 3.522 1.996 1.00 0.00 25 LEU A CA 7
ATOM 5772 C C . LEU A 1 25 ? 3.924 2.581 2.798 1.00 0.00 25 LEU A C 7
ATOM 5773 O O . LEU A 1 25 ? 4.186 1.468 2.362 1.00 0.00 25 LEU A O 7
ATOM 5789 N N . ASN A 1 26 ? 4.410 3.029 3.954 1.00 0.00 26 ASN A N 7
ATOM 5790 C CA . ASN A 1 26 ? 5.258 2.170 4.793 1.00 0.00 26 ASN A CA 7
ATOM 5791 C C . ASN A 1 26 ? 4.580 0.813 5.073 1.00 0.00 26 ASN A C 7
ATOM 5792 O O . ASN A 1 26 ? 5.105 -0.251 4.718 1.00 0.00 26 ASN A O 7
ATOM 5803 N N . GLU A 1 27 ? 3.395 0.858 5.674 1.00 0.00 27 GLU A N 7
ATOM 5804 C CA . GLU A 1 27 ? 2.653 -0.359 5.988 1.00 0.00 27 GLU A CA 7
ATOM 5805 C C . GLU A 1 27 ? 2.091 -0.983 4.709 1.00 0.00 27 GLU A C 7
ATOM 5806 O O . GLU A 1 27 ? 2.056 -2.201 4.560 1.00 0.00 27 GLU A O 7
ATOM 5818 N N . LEU A 1 28 ? 1.670 -0.125 3.789 1.00 0.00 28 LEU A N 7
ATOM 5819 C CA . LEU A 1 28 ? 1.125 -0.547 2.504 1.00 0.00 28 LEU A CA 7
ATOM 5820 C C . LEU A 1 28 ? 2.128 -1.420 1.738 1.00 0.00 28 LEU A C 7
ATOM 5821 O O . LEU A 1 28 ? 1.782 -2.487 1.234 1.00 0.00 28 LEU A O 7
ATOM 5837 N N . GLU A 1 29 ? 3.374 -0.964 1.661 1.00 0.00 29 GLU A N 7
ATOM 5838 C CA . GLU A 1 29 ? 4.422 -1.710 0.975 1.00 0.00 29 GLU A CA 7
ATOM 5839 C C . GLU A 1 29 ? 4.733 -3.010 1.716 1.00 0.00 29 GLU A C 7
ATOM 5840 O O . GLU A 1 29 ? 4.972 -4.048 1.093 1.00 0.00 29 GLU A O 7
ATOM 5852 N N . ALA A 1 30 ? 4.711 -2.957 3.049 1.00 0.00 30 ALA A N 7
ATOM 5853 C CA . ALA A 1 30 ? 4.966 -4.144 3.854 1.00 0.00 30 ALA A CA 7
ATOM 5854 C C . ALA A 1 30 ? 3.882 -5.183 3.586 1.00 0.00 30 ALA A C 7
ATOM 5855 O O . ALA A 1 30 ? 4.159 -6.374 3.434 1.00 0.00 30 ALA A O 7
ATOM 5862 N N . LEU A 1 31 ? 2.642 -4.713 3.500 1.00 0.00 31 LEU A N 7
ATOM 5863 C CA . LEU A 1 31 ? 1.513 -5.585 3.221 1.00 0.00 31 LEU A CA 7
ATOM 5864 C C . LEU A 1 31 ? 1.607 -6.167 1.805 1.00 0.00 31 LEU A C 7
ATOM 5865 O O . LEU A 1 31 ? 1.292 -7.335 1.583 1.00 0.00 31 LEU A O 7
ATOM 5881 N N . ALA A 1 32 ? 2.040 -5.343 0.850 1.00 0.00 32 ALA A N 7
ATOM 5882 C CA . ALA A 1 32 ? 2.200 -5.784 -0.539 1.00 0.00 32 ALA A CA 7
ATOM 5883 C C . ALA A 1 32 ? 3.159 -6.975 -0.631 1.00 0.00 32 ALA A C 7
ATOM 5884 O O . ALA A 1 32 ? 2.863 -7.974 -1.286 1.00 0.00 32 ALA A O 7
ATOM 5891 N N . VAL A 1 33 ? 4.304 -6.862 0.043 1.00 0.00 33 VAL A N 7
ATOM 5892 C CA . VAL A 1 33 ? 5.304 -7.932 0.064 1.00 0.00 33 VAL A CA 7
ATOM 5893 C C . VAL A 1 33 ? 4.723 -9.211 0.691 1.00 0.00 33 VAL A C 7
ATOM 5894 O O . VAL A 1 33 ? 5.031 -10.328 0.265 1.00 0.00 33 VAL A O 7
ATOM 5907 N N . ARG A 1 34 ? 3.880 -9.033 1.704 1.00 0.00 34 ARG A N 7
ATOM 5908 C CA . ARG A 1 34 ? 3.232 -10.152 2.391 1.00 0.00 34 ARG A CA 7
ATOM 5909 C C . ARG A 1 34 ? 2.198 -10.847 1.495 1.00 0.00 34 ARG A C 7
ATOM 5910 O O . ARG A 1 34 ? 2.095 -12.075 1.475 1.00 0.00 34 ARG A O 7
ATOM 5931 N N . LEU A 1 35 ? 1.420 -10.053 0.770 1.00 0.00 35 LEU A N 7
ATOM 5932 C CA . LEU A 1 35 ? 0.387 -10.586 -0.119 1.00 0.00 35 LEU A CA 7
ATOM 5933 C C . LEU A 1 35 ? 0.981 -11.286 -1.349 1.00 0.00 35 LEU A C 7
ATOM 5934 O O . LEU A 1 35 ? 0.508 -12.349 -1.749 1.00 0.00 35 LEU A O 7
ATOM 5950 N N . GLY A 1 36 ? 2.009 -10.695 -1.950 1.00 0.00 36 GLY A N 7
ATOM 5951 C CA . GLY A 1 36 ? 2.628 -11.311 -3.116 1.00 0.00 36 GLY A CA 7
ATOM 5952 C C . GLY A 1 36 ? 3.292 -10.317 -4.060 1.00 0.00 36 GLY A C 7
ATOM 5953 O O . GLY A 1 36 ? 4.005 -9.409 -3.629 1.00 0.00 36 GLY A O 7
ATOM 5957 N N . LYS A 1 37 ? 3.068 -10.494 -5.356 1.00 0.00 37 LYS A N 7
ATOM 5958 C CA . LYS A 1 37 ? 3.655 -9.614 -6.363 1.00 0.00 37 LYS A CA 7
ATOM 5959 C C . LYS A 1 37 ? 2.587 -8.791 -7.092 1.00 0.00 37 LYS A C 7
ATOM 5960 O O . LYS A 1 37 ? 2.775 -7.600 -7.338 1.00 0.00 37 LYS A O 7
ATOM 5979 N N . SER A 1 38 ? 1.465 -9.425 -7.431 1.00 0.00 38 SER A N 7
ATOM 5980 C CA . SER A 1 38 ? 0.374 -8.735 -8.136 1.00 0.00 38 SER A CA 7
ATOM 5981 C C . SER A 1 38 ? -0.143 -7.537 -7.334 1.00 0.00 38 SER A C 7
ATOM 5982 O O . SER A 1 38 ? -0.421 -6.476 -7.896 1.00 0.00 38 SER A O 7
ATOM 5990 N N . TYR A 1 39 ? -0.264 -7.701 -6.021 1.00 0.00 39 TYR A N 7
ATOM 5991 C CA . TYR A 1 39 ? -0.718 -6.611 -5.161 1.00 0.00 39 TYR A CA 7
ATOM 5992 C C . TYR A 1 39 ? 0.357 -5.520 -5.063 1.00 0.00 39 TYR A C 7
ATOM 5993 O O . TYR A 1 39 ? 0.047 -4.338 -4.910 1.00 0.00 39 TYR A O 7
ATOM 6011 N N . ARG A 1 40 ? 1.623 -5.923 -5.174 1.00 0.00 40 ARG A N 7
ATOM 6012 C CA . ARG A 1 40 ? 2.732 -4.973 -5.133 1.00 0.00 40 ARG A CA 7
ATOM 6013 C C . ARG A 1 40 ? 2.659 -4.041 -6.339 1.00 0.00 40 ARG A C 7
ATOM 6014 O O . ARG A 1 40 ? 2.973 -2.859 -6.246 1.00 0.00 40 ARG A O 7
ATOM 6035 N N . ILE A 1 41 ? 2.247 -4.597 -7.475 1.00 0.00 41 ILE A N 7
ATOM 6036 C CA . ILE A 1 41 ? 2.090 -3.821 -8.709 1.00 0.00 41 ILE A CA 7
ATOM 6037 C C . ILE A 1 41 ? 1.085 -2.676 -8.505 1.00 0.00 41 ILE A C 7
ATOM 6038 O O . ILE A 1 41 ? 1.296 -1.560 -8.979 1.00 0.00 41 ILE A O 7
ATOM 6054 N N . GLN A 1 42 ? -0.003 -2.958 -7.783 1.00 0.00 42 GLN A N 7
ATOM 6055 C CA . GLN A 1 42 ? -1.014 -1.938 -7.489 1.00 0.00 42 GLN A CA 7
ATOM 6056 C C . GLN A 1 42 ? -0.383 -0.815 -6.663 1.00 0.00 42 GLN A C 7
ATOM 6057 O O . GLN A 1 42 ? -0.610 0.374 -6.909 1.00 0.00 42 GLN A O 7
ATOM 6071 N N . LEU A 1 43 ? 0.414 -1.214 -5.677 1.00 0.00 43 LEU A N 7
ATOM 6072 C CA . LEU A 1 43 ? 1.123 -0.265 -4.827 1.00 0.00 43 LEU A CA 7
ATOM 6073 C C . LEU A 1 43 ? 2.119 0.542 -5.664 1.00 0.00 43 LEU A C 7
ATOM 6074 O O . LEU A 1 43 ? 2.187 1.761 -5.563 1.00 0.00 43 LEU A O 7
ATOM 6090 N N . ASP A 1 44 ? 2.888 -0.169 -6.487 1.00 0.00 44 ASP A N 7
ATOM 6091 C CA . ASP A 1 44 ? 3.870 0.438 -7.388 1.00 0.00 44 ASP A CA 7
ATOM 6092 C C . ASP A 1 44 ? 3.220 1.528 -8.247 1.00 0.00 44 ASP A C 7
ATOM 6093 O O . ASP A 1 44 ? 3.774 2.619 -8.414 1.00 0.00 44 ASP A O 7
ATOM 6102 N N . GLN A 1 45 ? 2.040 1.222 -8.785 1.00 0.00 45 GLN A N 7
ATOM 6103 C CA . GLN A 1 45 ? 1.288 2.174 -9.597 1.00 0.00 45 GLN A CA 7
ATOM 6104 C C . GLN A 1 45 ? 0.967 3.431 -8.779 1.00 0.00 45 GLN A C 7
ATOM 6105 O O . GLN A 1 45 ? 1.016 4.548 -9.289 1.00 0.00 45 GLN A O 7
ATOM 6119 N N . ALA A 1 46 ? 0.647 3.237 -7.504 1.00 0.00 46 ALA A N 7
ATOM 6120 C CA . ALA A 1 46 ? 0.353 4.355 -6.608 1.00 0.00 46 ALA A CA 7
ATOM 6121 C C . ALA A 1 46 ? 1.626 5.159 -6.286 1.00 0.00 46 ALA A C 7
ATOM 6122 O O . ALA A 1 46 ? 1.579 6.383 -6.154 1.00 0.00 46 ALA A O 7
ATOM 6129 N N . LYS A 1 47 ? 2.762 4.465 -6.156 1.00 0.00 47 LYS A N 7
ATOM 6130 C CA . LYS A 1 47 ? 4.043 5.127 -5.869 1.00 0.00 47 LYS A CA 7
ATOM 6131 C C . LYS A 1 47 ? 4.402 6.132 -6.972 1.00 0.00 47 LYS A C 7
ATOM 6132 O O . LYS A 1 47 ? 4.840 7.249 -6.692 1.00 0.00 47 LYS A O 7
ATOM 6151 N N . GLU A 1 48 ? 4.224 5.730 -8.230 1.00 0.00 48 GLU A N 7
ATOM 6152 C CA . GLU A 1 48 ? 4.511 6.617 -9.359 1.00 0.00 48 GLU A CA 7
ATOM 6153 C C . GLU A 1 48 ? 3.386 7.644 -9.527 1.00 0.00 48 GLU A C 7
ATOM 6154 O O . GLU A 1 48 ? 3.606 8.749 -10.018 1.00 0.00 48 GLU A O 7
ATOM 6166 N N . LYS A 1 49 ? 2.180 7.265 -9.105 1.00 0.00 49 LYS A N 7
ATOM 6167 C CA . LYS A 1 49 ? 1.010 8.145 -9.161 1.00 0.00 49 LYS A CA 7
ATOM 6168 C C . LYS A 1 49 ? 1.263 9.418 -8.341 1.00 0.00 49 LYS A C 7
ATOM 6169 O O . LYS A 1 49 ? 0.929 10.528 -8.755 1.00 0.00 49 LYS A O 7
ATOM 6188 N N . TRP A 1 50 ? 1.870 9.244 -7.172 1.00 0.00 50 TRP A N 7
ATOM 6189 C CA . TRP A 1 50 ? 2.195 10.369 -6.299 1.00 0.00 50 TRP A CA 7
ATOM 6190 C C . TRP A 1 50 ? 3.630 10.860 -6.531 1.00 0.00 50 TRP A C 7
ATOM 6191 O O . TRP A 1 50 ? 4.146 11.681 -5.773 1.00 0.00 50 TRP A O 7
ATOM 6212 N N . LYS A 1 51 ? 4.260 10.344 -7.586 1.00 0.00 51 LYS A N 7
ATOM 6213 C CA . LYS A 1 51 ? 5.632 10.713 -7.958 1.00 0.00 51 LYS A CA 7
ATOM 6214 C C . LYS A 1 51 ? 6.632 10.527 -6.806 1.00 0.00 51 LYS A C 7
ATOM 6215 O O . LYS A 1 51 ? 7.475 11.387 -6.548 1.00 0.00 51 LYS A O 7
ATOM 6234 N N . VAL A 1 52 ? 6.534 9.394 -6.121 1.00 0.00 52 VAL A N 7
ATOM 6235 C CA . VAL A 1 52 ? 7.439 9.086 -5.015 1.00 0.00 52 VAL A CA 7
ATOM 6236 C C . VAL A 1 52 ? 8.683 8.346 -5.521 1.00 0.00 52 VAL A C 7
ATOM 6237 O O . VAL A 1 52 ? 9.815 8.711 -5.200 1.00 0.00 52 VAL A O 7
ATOM 6250 N N . LYS A 1 53 ? 8.465 7.308 -6.320 1.00 0.00 53 LYS A N 7
ATOM 6251 C CA . LYS A 1 53 ? 9.566 6.519 -6.882 1.00 0.00 53 LYS A CA 7
ATOM 6252 C C . LYS A 1 53 ? 9.555 6.560 -8.419 1.00 0.00 53 LYS A C 7
ATOM 6253 O O . LYS A 1 53 ? 9.077 5.584 -9.043 1.00 0.00 53 LYS A O 7
ATOM 6273 N N . ARG A 1 1 ? -6.240 -15.295 14.412 1.00 0.00 1 ARG A N 8
ATOM 6274 C CA . ARG A 1 1 ? -5.918 -15.678 13.010 1.00 0.00 1 ARG A CA 8
ATOM 6275 C C . ARG A 1 1 ? -6.352 -14.581 12.035 1.00 0.00 1 ARG A C 8
ATOM 6276 O O . ARG A 1 1 ? -7.080 -13.667 12.417 1.00 0.00 1 ARG A O 8
ATOM 6299 N N . ASN A 1 2 ? -5.896 -14.680 10.785 1.00 0.00 2 ASN A N 8
ATOM 6300 C CA . ASN A 1 2 ? -6.215 -13.700 9.735 1.00 0.00 2 ASN A CA 8
ATOM 6301 C C . ASN A 1 2 ? -5.601 -12.325 10.033 1.00 0.00 2 ASN A C 8
ATOM 6302 O O . ASN A 1 2 ? -6.060 -11.592 10.910 1.00 0.00 2 ASN A O 8
ATOM 6313 N N . LEU A 1 3 ? -4.563 -11.979 9.287 1.00 0.00 3 LEU A N 8
ATOM 6314 C CA . LEU A 1 3 ? -3.878 -10.696 9.464 1.00 0.00 3 LEU A CA 8
ATOM 6315 C C . LEU A 1 3 ? -4.658 -9.525 8.845 1.00 0.00 3 LEU A C 8
ATOM 6316 O O . LEU A 1 3 ? -4.389 -8.365 9.157 1.00 0.00 3 LEU A O 8
ATOM 6332 N N . SER A 1 4 ? -5.619 -9.835 7.969 1.00 0.00 4 SER A N 8
ATOM 6333 C CA . SER A 1 4 ? -6.438 -8.806 7.298 1.00 0.00 4 SER A CA 8
ATOM 6334 C C . SER A 1 4 ? -5.581 -7.852 6.454 1.00 0.00 4 SER A C 8
ATOM 6335 O O . SER A 1 4 ? -5.890 -6.663 6.331 1.00 0.00 4 SER A O 8
ATOM 6343 N N . ASP A 1 5 ? -4.520 -8.388 5.859 1.00 0.00 5 ASP A N 8
ATOM 6344 C CA . ASP A 1 5 ? -3.607 -7.602 5.029 1.00 0.00 5 ASP A CA 8
ATOM 6345 C C . ASP A 1 5 ? -4.289 -7.069 3.762 1.00 0.00 5 ASP A C 8
ATOM 6346 O O . ASP A 1 5 ? -4.124 -5.902 3.411 1.00 0.00 5 ASP A O 8
ATOM 6355 N N . ARG A 1 6 ? -5.052 -7.928 3.077 1.00 0.00 6 ARG A N 8
ATOM 6356 C CA . ARG A 1 6 ? -5.747 -7.522 1.845 1.00 0.00 6 ARG A CA 8
ATOM 6357 C C . ARG A 1 6 ? -6.675 -6.335 2.115 1.00 0.00 6 ARG A C 8
ATOM 6358 O O . ARG A 1 6 ? -6.654 -5.334 1.394 1.00 0.00 6 ARG A O 8
ATOM 6379 N N . ALA A 1 7 ? -7.485 -6.464 3.163 1.00 0.00 7 ALA A N 8
ATOM 6380 C CA . ALA A 1 7 ? -8.413 -5.410 3.561 1.00 0.00 7 ALA A CA 8
ATOM 6381 C C . ALA A 1 7 ? -7.674 -4.116 3.908 1.00 0.00 7 ALA A C 8
ATOM 6382 O O . ALA A 1 7 ? -8.055 -3.039 3.464 1.00 0.00 7 ALA A O 8
ATOM 6389 N N . LYS A 1 8 ? -6.604 -4.226 4.691 1.00 0.00 8 LYS A N 8
ATOM 6390 C CA . LYS A 1 8 ? -5.819 -3.051 5.077 1.00 0.00 8 LYS A CA 8
ATOM 6391 C C . LYS A 1 8 ? -5.218 -2.372 3.842 1.00 0.00 8 LYS A C 8
ATOM 6392 O O . LYS A 1 8 ? -5.232 -1.148 3.725 1.00 0.00 8 LYS A O 8
ATOM 6411 N N . PHE A 1 9 ? -4.703 -3.185 2.927 1.00 0.00 9 PHE A N 8
ATOM 6412 C CA . PHE A 1 9 ? -4.112 -2.700 1.682 1.00 0.00 9 PHE A CA 8
ATOM 6413 C C . PHE A 1 9 ? -5.105 -1.870 0.867 1.00 0.00 9 PHE A C 8
ATOM 6414 O O . PHE A 1 9 ? -4.849 -0.710 0.553 1.00 0.00 9 PHE A O 8
ATOM 6431 N N . GLU A 1 10 ? -6.247 -2.469 0.539 1.00 0.00 10 GLU A N 8
ATOM 6432 C CA . GLU A 1 10 ? -7.276 -1.784 -0.246 1.00 0.00 10 GLU A CA 8
ATOM 6433 C C . GLU A 1 10 ? -7.869 -0.591 0.517 1.00 0.00 10 GLU A C 8
ATOM 6434 O O . GLU A 1 10 ? -8.447 0.316 -0.082 1.00 0.00 10 GLU A O 8
ATOM 6446 N N . SER A 1 11 ? -7.710 -0.592 1.837 1.00 0.00 11 SER A N 8
ATOM 6447 C CA . SER A 1 11 ? -8.236 0.497 2.674 1.00 0.00 11 SER A CA 8
ATOM 6448 C C . SER A 1 11 ? -7.305 1.694 2.597 1.00 0.00 11 SER A C 8
ATOM 6449 O O . SER A 1 11 ? -7.717 2.827 2.352 1.00 0.00 11 SER A O 8
ATOM 6457 N N . MET A 1 12 ? -6.036 1.403 2.807 1.00 0.00 12 MET A N 8
ATOM 6458 C CA . MET A 1 12 ? -4.975 2.394 2.775 1.00 0.00 12 MET A CA 8
ATOM 6459 C C . MET A 1 12 ? -4.763 2.952 1.364 1.00 0.00 12 MET A C 8
ATOM 6460 O O . MET A 1 12 ? -4.501 4.140 1.184 1.00 0.00 12 MET A O 8
ATOM 6474 N N . ILE A 1 13 ? -4.882 2.080 0.371 1.00 0.00 13 ILE A N 8
ATOM 6475 C CA . ILE A 1 13 ? -4.693 2.461 -1.024 1.00 0.00 13 ILE A CA 8
ATOM 6476 C C . ILE A 1 13 ? -5.850 3.330 -1.541 1.00 0.00 13 ILE A C 8
ATOM 6477 O O . ILE A 1 13 ? -5.729 4.006 -2.564 1.00 0.00 13 ILE A O 8
ATOM 6493 N N . ASN A 1 14 ? -6.962 3.318 -0.816 1.00 0.00 14 ASN A N 8
ATOM 6494 C CA . ASN A 1 14 ? -8.144 4.070 -1.217 1.00 0.00 14 ASN A CA 8
ATOM 6495 C C . ASN A 1 14 ? -8.056 5.561 -0.861 1.00 0.00 14 ASN A C 8
ATOM 6496 O O . ASN A 1 14 ? -8.022 5.933 0.314 1.00 0.00 14 ASN A O 8
ATOM 6507 N N . SER A 1 15 ? -8.051 6.401 -1.899 1.00 0.00 15 SER A N 8
ATOM 6508 C CA . SER A 1 15 ? -7.989 7.873 -1.765 1.00 0.00 15 SER A CA 8
ATOM 6509 C C . SER A 1 15 ? -6.948 8.357 -0.739 1.00 0.00 15 SER A C 8
ATOM 6510 O O . SER A 1 15 ? -7.300 8.899 0.310 1.00 0.00 15 SER A O 8
ATOM 6518 N N . PRO A 1 16 ? -5.651 8.150 -1.012 1.00 0.00 16 PRO A N 8
ATOM 6519 C CA . PRO A 1 16 ? -4.580 8.586 -0.127 1.00 0.00 16 PRO A CA 8
ATOM 6520 C C . PRO A 1 16 ? -3.964 9.938 -0.535 1.00 0.00 16 PRO A C 8
ATOM 6521 O O . PRO A 1 16 ? -3.671 10.169 -1.707 1.00 0.00 16 PRO A O 8
ATOM 6532 N N . SER A 1 17 ? -3.800 10.840 0.431 1.00 0.00 17 SER A N 8
ATOM 6533 C CA . SER A 1 17 ? -3.185 12.158 0.176 1.00 0.00 17 SER A CA 8
ATOM 6534 C C . SER A 1 17 ? -1.688 12.011 -0.106 1.00 0.00 17 SER A C 8
ATOM 6535 O O . SER A 1 17 ? -1.179 10.904 -0.176 1.00 0.00 17 SER A O 8
ATOM 6543 N N . LYS A 1 18 ? -0.973 13.119 -0.258 1.00 0.00 18 LYS A N 8
ATOM 6544 C CA . LYS A 1 18 ? 0.473 13.049 -0.488 1.00 0.00 18 LYS A CA 8
ATOM 6545 C C . LYS A 1 18 ? 1.171 12.603 0.806 1.00 0.00 18 LYS A C 8
ATOM 6546 O O . LYS A 1 18 ? 1.879 11.588 0.838 1.00 0.00 18 LYS A O 8
ATOM 6565 N N . SER A 1 19 ? 0.936 13.361 1.879 1.00 0.00 19 SER A N 8
ATOM 6566 C CA . SER A 1 19 ? 1.497 13.040 3.195 1.00 0.00 19 SER A CA 8
ATOM 6567 C C . SER A 1 19 ? 0.893 11.736 3.709 1.00 0.00 19 SER A C 8
ATOM 6568 O O . SER A 1 19 ? 1.547 10.948 4.395 1.00 0.00 19 SER A O 8
ATOM 6576 N N . VAL A 1 20 ? -0.372 11.519 3.368 1.00 0.00 20 VAL A N 8
ATOM 6577 C CA . VAL A 1 20 ? -1.072 10.306 3.755 1.00 0.00 20 VAL A CA 8
ATOM 6578 C C . VAL A 1 20 ? -0.501 9.100 2.997 1.00 0.00 20 VAL A C 8
ATOM 6579 O O . VAL A 1 20 ? -0.323 8.026 3.563 1.00 0.00 20 VAL A O 8
ATOM 6592 N N . PHE A 1 21 ? -0.180 9.297 1.719 1.00 0.00 21 PHE A N 8
ATOM 6593 C CA . PHE A 1 21 ? 0.385 8.229 0.899 1.00 0.00 21 PHE A CA 8
ATOM 6594 C C . PHE A 1 21 ? 1.675 7.686 1.506 1.00 0.00 21 PHE A C 8
ATOM 6595 O O . PHE A 1 21 ? 1.809 6.486 1.682 1.00 0.00 21 PHE A O 8
ATOM 6612 N N . VAL A 1 22 ? 2.623 8.564 1.833 1.00 0.00 22 VAL A N 8
ATOM 6613 C CA . VAL A 1 22 ? 3.891 8.111 2.418 1.00 0.00 22 VAL A CA 8
ATOM 6614 C C . VAL A 1 22 ? 3.693 7.414 3.777 1.00 0.00 22 VAL A C 8
ATOM 6615 O O . VAL A 1 22 ? 4.230 6.319 4.006 1.00 0.00 22 VAL A O 8
ATOM 6628 N N . ARG A 1 23 ? 2.910 8.032 4.668 1.00 0.00 23 ARG A N 8
ATOM 6629 C CA . ARG A 1 23 ? 2.650 7.454 5.995 1.00 0.00 23 ARG A CA 8
ATOM 6630 C C . ARG A 1 23 ? 2.013 6.061 5.874 1.00 0.00 23 ARG A C 8
ATOM 6631 O O . ARG A 1 23 ? 2.177 5.208 6.746 1.00 0.00 23 ARG A O 8
ATOM 6652 N N . ASN A 1 24 ? 1.277 5.846 4.789 1.00 0.00 24 ASN A N 8
ATOM 6653 C CA . ASN A 1 24 ? 0.644 4.556 4.534 1.00 0.00 24 ASN A CA 8
ATOM 6654 C C . ASN A 1 24 ? 1.618 3.630 3.798 1.00 0.00 24 ASN A C 8
ATOM 6655 O O . ASN A 1 24 ? 1.746 2.460 4.140 1.00 0.00 24 ASN A O 8
ATOM 6666 N N . LEU A 1 25 ? 2.294 4.189 2.789 1.00 0.00 25 LEU A N 8
ATOM 6667 C CA . LEU A 1 25 ? 3.282 3.485 1.962 1.00 0.00 25 LEU A CA 8
ATOM 6668 C C . LEU A 1 25 ? 4.186 2.562 2.777 1.00 0.00 25 LEU A C 8
ATOM 6669 O O . LEU A 1 25 ? 4.463 1.449 2.352 1.00 0.00 25 LEU A O 8
ATOM 6685 N N . ASN A 1 26 ? 4.660 3.028 3.931 1.00 0.00 26 ASN A N 8
ATOM 6686 C CA . ASN A 1 26 ? 5.508 2.195 4.796 1.00 0.00 26 ASN A CA 8
ATOM 6687 C C . ASN A 1 26 ? 4.866 0.811 5.038 1.00 0.00 26 ASN A C 8
ATOM 6688 O O . ASN A 1 26 ? 5.424 -0.235 4.669 1.00 0.00 26 ASN A O 8
ATOM 6699 N N . GLU A 1 27 ? 3.671 0.808 5.620 1.00 0.00 27 GLU A N 8
ATOM 6700 C CA . GLU A 1 27 ? 2.963 -0.438 5.891 1.00 0.00 27 GLU A CA 8
ATOM 6701 C C . GLU A 1 27 ? 2.399 -1.024 4.593 1.00 0.00 27 GLU A C 8
ATOM 6702 O O . GLU A 1 27 ? 2.396 -2.234 4.401 1.00 0.00 27 GLU A O 8
ATOM 6714 N N . LEU A 1 28 ? 1.940 -0.146 3.707 1.00 0.00 28 LEU A N 8
ATOM 6715 C CA . LEU A 1 28 ? 1.391 -0.552 2.414 1.00 0.00 28 LEU A CA 8
ATOM 6716 C C . LEU A 1 28 ? 2.392 -1.415 1.635 1.00 0.00 28 LEU A C 8
ATOM 6717 O O . LEU A 1 28 ? 2.049 -2.481 1.121 1.00 0.00 28 LEU A O 8
ATOM 6733 N N . GLU A 1 29 ? 3.634 -0.950 1.567 1.00 0.00 29 GLU A N 8
ATOM 6734 C CA . GLU A 1 29 ? 4.699 -1.672 0.881 1.00 0.00 29 GLU A CA 8
ATOM 6735 C C . GLU A 1 29 ? 4.988 -3.001 1.586 1.00 0.00 29 GLU A C 8
ATOM 6736 O O . GLU A 1 29 ? 5.182 -4.030 0.934 1.00 0.00 29 GLU A O 8
ATOM 6748 N N . ALA A 1 30 ? 4.983 -2.982 2.921 1.00 0.00 30 ALA A N 8
ATOM 6749 C CA . ALA A 1 30 ? 5.233 -4.188 3.701 1.00 0.00 30 ALA A CA 8
ATOM 6750 C C . ALA A 1 30 ? 4.119 -5.213 3.481 1.00 0.00 30 ALA A C 8
ATOM 6751 O O . ALA A 1 30 ? 4.379 -6.412 3.329 1.00 0.00 30 ALA A O 8
ATOM 6758 N N . LEU A 1 31 ? 2.878 -4.736 3.449 1.00 0.00 31 LEU A N 8
ATOM 6759 C CA . LEU A 1 31 ? 1.737 -5.616 3.231 1.00 0.00 31 LEU A CA 8
ATOM 6760 C C . LEU A 1 31 ? 1.772 -6.212 1.823 1.00 0.00 31 LEU A C 8
ATOM 6761 O O . LEU A 1 31 ? 1.441 -7.378 1.624 1.00 0.00 31 LEU A O 8
ATOM 6777 N N . ALA A 1 32 ? 2.180 -5.401 0.848 1.00 0.00 32 ALA A N 8
ATOM 6778 C CA . ALA A 1 32 ? 2.281 -5.854 -0.537 1.00 0.00 32 ALA A CA 8
ATOM 6779 C C . ALA A 1 32 ? 3.234 -7.050 -0.648 1.00 0.00 32 ALA A C 8
ATOM 6780 O O . ALA A 1 32 ? 2.978 -7.991 -1.395 1.00 0.00 32 ALA A O 8
ATOM 6787 N N . VAL A 1 33 ? 4.332 -7.002 0.108 1.00 0.00 33 VAL A N 8
ATOM 6788 C CA . VAL A 1 33 ? 5.304 -8.096 0.124 1.00 0.00 33 VAL A CA 8
ATOM 6789 C C . VAL A 1 33 ? 4.670 -9.374 0.688 1.00 0.00 33 VAL A C 8
ATOM 6790 O O . VAL A 1 33 ? 4.847 -10.465 0.141 1.00 0.00 33 VAL A O 8
ATOM 6803 N N . ARG A 1 34 ? 3.926 -9.224 1.782 1.00 0.00 34 ARG A N 8
ATOM 6804 C CA . ARG A 1 34 ? 3.257 -10.360 2.424 1.00 0.00 34 ARG A CA 8
ATOM 6805 C C . ARG A 1 34 ? 2.158 -10.954 1.529 1.00 0.00 34 ARG A C 8
ATOM 6806 O O . ARG A 1 34 ? 1.967 -12.168 1.486 1.00 0.00 34 ARG A O 8
ATOM 6827 N N . LEU A 1 35 ? 1.424 -10.091 0.834 1.00 0.00 35 LEU A N 8
ATOM 6828 C CA . LEU A 1 35 ? 0.344 -10.534 -0.053 1.00 0.00 35 LEU A CA 8
ATOM 6829 C C . LEU A 1 35 ? 0.864 -11.218 -1.326 1.00 0.00 35 LEU A C 8
ATOM 6830 O O . LEU A 1 35 ? 0.432 -12.322 -1.663 1.00 0.00 35 LEU A O 8
ATOM 6846 N N . GLY A 1 36 ? 1.773 -10.564 -2.044 1.00 0.00 36 GLY A N 8
ATOM 6847 C CA . GLY A 1 36 ? 2.308 -11.166 -3.257 1.00 0.00 36 GLY A CA 8
ATOM 6848 C C . GLY A 1 36 ? 2.705 -10.163 -4.338 1.00 0.00 36 GLY A C 8
ATOM 6849 O O . GLY A 1 36 ? 2.440 -8.963 -4.227 1.00 0.00 36 GLY A O 8
ATOM 6853 N N . LYS A 1 37 ? 3.332 -10.677 -5.395 1.00 0.00 37 LYS A N 8
ATOM 6854 C CA . LYS A 1 37 ? 3.793 -9.863 -6.526 1.00 0.00 37 LYS A CA 8
ATOM 6855 C C . LYS A 1 37 ? 2.665 -9.047 -7.181 1.00 0.00 37 LYS A C 8
ATOM 6856 O O . LYS A 1 37 ? 2.883 -7.908 -7.593 1.00 0.00 37 LYS A O 8
ATOM 6875 N N . SER A 1 38 ? 1.465 -9.618 -7.271 1.00 0.00 38 SER A N 8
ATOM 6876 C CA . SER A 1 38 ? 0.329 -8.911 -7.878 1.00 0.00 38 SER A CA 8
ATOM 6877 C C . SER A 1 38 ? -0.028 -7.658 -7.079 1.00 0.00 38 SER A C 8
ATOM 6878 O O . SER A 1 38 ? -0.379 -6.622 -7.645 1.00 0.00 38 SER A O 8
ATOM 6886 N N . TYR A 1 39 ? 0.072 -7.752 -5.758 1.00 0.00 39 TYR A N 8
ATOM 6887 C CA . TYR A 1 39 ? -0.221 -6.620 -4.891 1.00 0.00 39 TYR A CA 8
ATOM 6888 C C . TYR A 1 39 ? 0.930 -5.612 -4.914 1.00 0.00 39 TYR A C 8
ATOM 6889 O O . TYR A 1 39 ? 0.730 -4.418 -4.689 1.00 0.00 39 TYR A O 8
ATOM 6907 N N . ARG A 1 40 ? 2.139 -6.100 -5.196 1.00 0.00 40 ARG A N 8
ATOM 6908 C CA . ARG A 1 40 ? 3.308 -5.228 -5.308 1.00 0.00 40 ARG A CA 8
ATOM 6909 C C . ARG A 1 40 ? 3.093 -4.240 -6.455 1.00 0.00 40 ARG A C 8
ATOM 6910 O O . ARG A 1 40 ? 3.490 -3.078 -6.379 1.00 0.00 40 ARG A O 8
ATOM 6931 N N . ILE A 1 41 ? 2.454 -4.725 -7.517 1.00 0.00 41 ILE A N 8
ATOM 6932 C CA . ILE A 1 41 ? 2.136 -3.903 -8.682 1.00 0.00 41 ILE A CA 8
ATOM 6933 C C . ILE A 1 41 ? 1.136 -2.804 -8.306 1.00 0.00 41 ILE A C 8
ATOM 6934 O O . ILE A 1 41 ? 1.286 -1.652 -8.702 1.00 0.00 41 ILE A O 8
ATOM 6950 N N . GLN A 1 42 ? 0.112 -3.172 -7.534 1.00 0.00 42 GLN A N 8
ATOM 6951 C CA . GLN A 1 42 ? -0.899 -2.211 -7.081 1.00 0.00 42 GLN A CA 8
ATOM 6952 C C . GLN A 1 42 ? -0.244 -1.111 -6.241 1.00 0.00 42 GLN A C 8
ATOM 6953 O O . GLN A 1 42 ? -0.533 0.074 -6.405 1.00 0.00 42 GLN A O 8
ATOM 6967 N N . LEU A 1 43 ? 0.652 -1.520 -5.347 1.00 0.00 43 LEU A N 8
ATOM 6968 C CA . LEU A 1 43 ? 1.387 -0.579 -4.507 1.00 0.00 43 LEU A CA 8
ATOM 6969 C C . LEU A 1 43 ? 2.246 0.336 -5.392 1.00 0.00 43 LEU A C 8
ATOM 6970 O O . LEU A 1 43 ? 2.208 1.557 -5.266 1.00 0.00 43 LEU A O 8
ATOM 6986 N N . ASP A 1 44 ? 3.007 -0.281 -6.296 1.00 0.00 44 ASP A N 8
ATOM 6987 C CA . ASP A 1 44 ? 3.863 0.440 -7.240 1.00 0.00 44 ASP A CA 8
ATOM 6988 C C . ASP A 1 44 ? 3.052 1.448 -8.071 1.00 0.00 44 ASP A C 8
ATOM 6989 O O . ASP A 1 44 ? 3.492 2.575 -8.305 1.00 0.00 44 ASP A O 8
ATOM 6998 N N . GLN A 1 45 ? 1.868 1.032 -8.516 1.00 0.00 45 GLN A N 8
ATOM 6999 C CA . GLN A 1 45 ? 0.979 1.900 -9.287 1.00 0.00 45 GLN A CA 8
ATOM 7000 C C . GLN A 1 45 ? 0.611 3.146 -8.471 1.00 0.00 45 GLN A C 8
ATOM 7001 O O . GLN A 1 45 ? 0.585 4.262 -8.991 1.00 0.00 45 GLN A O 8
ATOM 7015 N N . ALA A 1 46 ? 0.340 2.949 -7.181 1.00 0.00 46 ALA A N 8
ATOM 7016 C CA . ALA A 1 46 ? 0.010 4.058 -6.287 1.00 0.00 46 ALA A CA 8
ATOM 7017 C C . ALA A 1 46 ? 1.202 5.012 -6.140 1.00 0.00 46 ALA A C 8
ATOM 7018 O O . ALA A 1 46 ? 1.029 6.225 -6.013 1.00 0.00 46 ALA A O 8
ATOM 7025 N N . LYS A 1 47 ? 2.417 4.458 -6.156 1.00 0.00 47 LYS A N 8
ATOM 7026 C CA . LYS A 1 47 ? 3.630 5.276 -6.058 1.00 0.00 47 LYS A CA 8
ATOM 7027 C C . LYS A 1 47 ? 3.755 6.191 -7.279 1.00 0.00 47 LYS A C 8
ATOM 7028 O O . LYS A 1 47 ? 4.165 7.339 -7.158 1.00 0.00 47 LYS A O 8
ATOM 7047 N N . GLU A 1 48 ? 3.395 5.673 -8.454 1.00 0.00 48 GLU A N 8
ATOM 7048 C CA . GLU A 1 48 ? 3.447 6.459 -9.691 1.00 0.00 48 GLU A CA 8
ATOM 7049 C C . GLU A 1 48 ? 2.329 7.499 -9.693 1.00 0.00 48 GLU A C 8
ATOM 7050 O O . GLU A 1 48 ? 2.488 8.607 -10.205 1.00 0.00 48 GLU A O 8
ATOM 7062 N N . LYS A 1 49 ? 1.194 7.118 -9.109 1.00 0.00 49 LYS A N 8
ATOM 7063 C CA . LYS A 1 49 ? 0.029 7.991 -8.994 1.00 0.00 49 LYS A CA 8
ATOM 7064 C C . LYS A 1 49 ? 0.405 9.322 -8.326 1.00 0.00 49 LYS A C 8
ATOM 7065 O O . LYS A 1 49 ? -0.050 10.390 -8.733 1.00 0.00 49 LYS A O 8
ATOM 7084 N N . TRP A 1 50 ? 1.250 9.241 -7.304 1.00 0.00 50 TRP A N 8
ATOM 7085 C CA . TRP A 1 50 ? 1.717 10.425 -6.584 1.00 0.00 50 TRP A CA 8
ATOM 7086 C C . TRP A 1 50 ? 3.160 10.781 -6.968 1.00 0.00 50 TRP A C 8
ATOM 7087 O O . TRP A 1 50 ? 3.719 11.770 -6.484 1.00 0.00 50 TRP A O 8
ATOM 7108 N N . LYS A 1 51 ? 3.746 9.964 -7.842 1.00 0.00 51 LYS A N 8
ATOM 7109 C CA . LYS A 1 51 ? 5.127 10.139 -8.306 1.00 0.00 51 LYS A CA 8
ATOM 7110 C C . LYS A 1 51 ? 6.124 10.151 -7.137 1.00 0.00 51 LYS A C 8
ATOM 7111 O O . LYS A 1 51 ? 7.036 10.980 -7.076 1.00 0.00 51 LYS A O 8
ATOM 7130 N N . VAL A 1 52 ? 5.941 9.211 -6.216 1.00 0.00 52 VAL A N 8
ATOM 7131 C CA . VAL A 1 52 ? 6.805 9.086 -5.043 1.00 0.00 52 VAL A CA 8
ATOM 7132 C C . VAL A 1 52 ? 7.751 7.886 -5.180 1.00 0.00 52 VAL A C 8
ATOM 7133 O O . VAL A 1 52 ? 7.314 6.756 -5.412 1.00 0.00 52 VAL A O 8
ATOM 7146 N N . LYS A 1 53 ? 9.045 8.140 -5.036 1.00 0.00 53 LYS A N 8
ATOM 7147 C CA . LYS A 1 53 ? 10.057 7.085 -5.139 1.00 0.00 53 LYS A CA 8
ATOM 7148 C C . LYS A 1 53 ? 10.994 7.084 -3.924 1.00 0.00 53 LYS A C 8
ATOM 7149 O O . LYS A 1 53 ? 11.715 8.086 -3.719 1.00 0.00 53 LYS A O 8
ATOM 7169 N N . ARG A 1 1 ? -9.712 -8.102 11.670 1.00 0.00 1 ARG A N 9
ATOM 7170 C CA . ARG A 1 1 ? -10.369 -9.434 11.751 1.00 0.00 1 ARG A CA 9
ATOM 7171 C C . ARG A 1 1 ? -9.461 -10.547 11.202 1.00 0.00 1 ARG A C 9
ATOM 7172 O O . ARG A 1 1 ? -9.461 -10.816 10.002 1.00 0.00 1 ARG A O 9
ATOM 7195 N N . ASN A 1 2 ? -8.694 -11.180 12.093 1.00 0.00 2 ASN A N 9
ATOM 7196 C CA . ASN A 1 2 ? -7.775 -12.274 11.726 1.00 0.00 2 ASN A CA 9
ATOM 7197 C C . ASN A 1 2 ? -6.726 -11.834 10.689 1.00 0.00 2 ASN A C 9
ATOM 7198 O O . ASN A 1 2 ? -5.663 -11.327 11.046 1.00 0.00 2 ASN A O 9
ATOM 7209 N N . LEU A 1 3 ? -7.027 -12.032 9.407 1.00 0.00 3 LEU A N 9
ATOM 7210 C CA . LEU A 1 3 ? -6.113 -11.646 8.331 1.00 0.00 3 LEU A CA 9
ATOM 7211 C C . LEU A 1 3 ? -6.071 -10.120 8.185 1.00 0.00 3 LEU A C 9
ATOM 7212 O O . LEU A 1 3 ? -7.073 -9.491 7.849 1.00 0.00 3 LEU A O 9
ATOM 7228 N N . SER A 1 4 ? -4.909 -9.528 8.425 1.00 0.00 4 SER A N 9
ATOM 7229 C CA . SER A 1 4 ? -4.770 -8.067 8.352 1.00 0.00 4 SER A CA 9
ATOM 7230 C C . SER A 1 4 ? -4.074 -7.583 7.078 1.00 0.00 4 SER A C 9
ATOM 7231 O O . SER A 1 4 ? -4.330 -6.475 6.622 1.00 0.00 4 SER A O 9
ATOM 7239 N N . ASP A 1 5 ? -3.199 -8.406 6.513 1.00 0.00 5 ASP A N 9
ATOM 7240 C CA . ASP A 1 5 ? -2.438 -8.040 5.310 1.00 0.00 5 ASP A CA 9
ATOM 7241 C C . ASP A 1 5 ? -3.315 -7.494 4.167 1.00 0.00 5 ASP A C 9
ATOM 7242 O O . ASP A 1 5 ? -3.182 -6.333 3.776 1.00 0.00 5 ASP A O 9
ATOM 7251 N N . ARG A 1 6 ? -4.205 -8.328 3.637 1.00 0.00 6 ARG A N 9
ATOM 7252 C CA . ARG A 1 6 ? -5.083 -7.924 2.530 1.00 0.00 6 ARG A CA 9
ATOM 7253 C C . ARG A 1 6 ? -5.998 -6.754 2.917 1.00 0.00 6 ARG A C 9
ATOM 7254 O O . ARG A 1 6 ? -6.096 -5.766 2.186 1.00 0.00 6 ARG A O 9
ATOM 7275 N N . ALA A 1 7 ? -6.661 -6.877 4.065 1.00 0.00 7 ALA A N 9
ATOM 7276 C CA . ALA A 1 7 ? -7.571 -5.839 4.563 1.00 0.00 7 ALA A CA 9
ATOM 7277 C C . ALA A 1 7 ? -6.878 -4.479 4.714 1.00 0.00 7 ALA A C 9
ATOM 7278 O O . ALA A 1 7 ? -7.395 -3.455 4.269 1.00 0.00 7 ALA A O 9
ATOM 7285 N N . LYS A 1 8 ? -5.702 -4.466 5.330 1.00 0.00 8 LYS A N 9
ATOM 7286 C CA . LYS A 1 8 ? -4.961 -3.220 5.522 1.00 0.00 8 LYS A CA 9
ATOM 7287 C C . LYS A 1 8 ? -4.578 -2.612 4.173 1.00 0.00 8 LYS A C 9
ATOM 7288 O O . LYS A 1 8 ? -4.697 -1.409 3.968 1.00 0.00 8 LYS A O 9
ATOM 7307 N N . PHE A 1 9 ? -4.142 -3.464 3.254 1.00 0.00 9 PHE A N 9
ATOM 7308 C CA . PHE A 1 9 ? -3.748 -3.040 1.910 1.00 0.00 9 PHE A CA 9
ATOM 7309 C C . PHE A 1 9 ? -4.876 -2.300 1.188 1.00 0.00 9 PHE A C 9
ATOM 7310 O O . PHE A 1 9 ? -4.722 -1.147 0.792 1.00 0.00 9 PHE A O 9
ATOM 7327 N N . GLU A 1 10 ? -6.013 -2.970 1.030 1.00 0.00 10 GLU A N 9
ATOM 7328 C CA . GLU A 1 10 ? -7.169 -2.384 0.349 1.00 0.00 10 GLU A CA 9
ATOM 7329 C C . GLU A 1 10 ? -7.713 -1.157 1.091 1.00 0.00 10 GLU A C 9
ATOM 7330 O O . GLU A 1 10 ? -8.324 -0.276 0.487 1.00 0.00 10 GLU A O 9
ATOM 7342 N N . SER A 1 11 ? -7.470 -1.093 2.396 1.00 0.00 11 SER A N 9
ATOM 7343 C CA . SER A 1 11 ? -7.969 0.027 3.206 1.00 0.00 11 SER A CA 9
ATOM 7344 C C . SER A 1 11 ? -7.072 1.236 3.017 1.00 0.00 11 SER A C 9
ATOM 7345 O O . SER A 1 11 ? -7.520 2.365 2.842 1.00 0.00 11 SER A O 9
ATOM 7353 N N . MET A 1 12 ? -5.790 0.954 3.058 1.00 0.00 12 MET A N 9
ATOM 7354 C CA . MET A 1 12 ? -4.746 1.944 2.894 1.00 0.00 12 MET A CA 9
ATOM 7355 C C . MET A 1 12 ? -4.713 2.502 1.467 1.00 0.00 12 MET A C 9
ATOM 7356 O O . MET A 1 12 ? -4.527 3.698 1.253 1.00 0.00 12 MET A 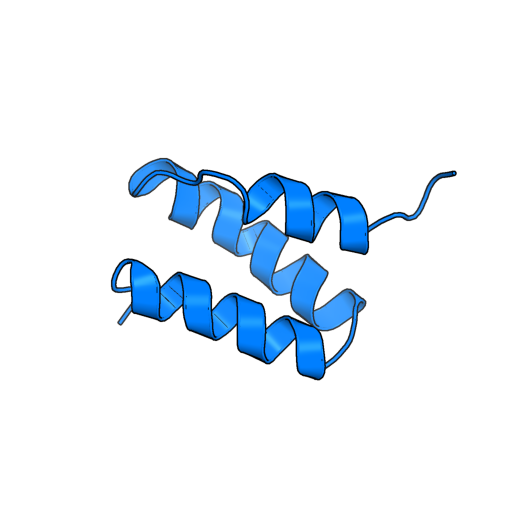O 9
ATOM 7370 N N . ILE A 1 13 ? -4.890 1.610 0.503 1.00 0.00 13 ILE A N 9
ATOM 7371 C CA . ILE A 1 13 ? -4.883 1.963 -0.916 1.00 0.00 13 ILE A CA 9
ATOM 7372 C C . ILE A 1 13 ? -6.147 2.739 -1.328 1.00 0.00 13 ILE A C 9
ATOM 7373 O O . ILE A 1 13 ? -6.206 3.332 -2.407 1.00 0.00 13 ILE A O 9
ATOM 7389 N N . ASN A 1 14 ? -7.152 2.737 -0.460 1.00 0.00 14 ASN A N 9
ATOM 7390 C CA . ASN A 1 14 ? -8.415 3.415 -0.741 1.00 0.00 14 ASN A CA 9
ATOM 7391 C C . ASN A 1 14 ? -8.300 4.942 -0.601 1.00 0.00 14 ASN A C 9
ATOM 7392 O O . ASN A 1 14 ? -8.331 5.475 0.508 1.00 0.00 14 ASN A O 9
ATOM 7403 N N . SER A 1 15 ? -8.193 5.631 -1.741 1.00 0.00 15 SER A N 9
ATOM 7404 C CA . SER A 1 15 ? -8.084 7.107 -1.791 1.00 0.00 15 SER A CA 9
ATOM 7405 C C . SER A 1 15 ? -7.099 7.668 -0.752 1.00 0.00 15 SER A C 9
ATOM 7406 O O . SER A 1 15 ? -7.498 8.337 0.204 1.00 0.00 15 SER A O 9
ATOM 7414 N N . PRO A 1 16 ? -5.797 7.409 -0.921 1.00 0.00 16 PRO A N 9
ATOM 7415 C CA . PRO A 1 16 ? -4.781 7.886 0.010 1.00 0.00 16 PRO A CA 9
ATOM 7416 C C . PRO A 1 16 ? -4.283 9.307 -0.298 1.00 0.00 16 PRO A C 9
ATOM 7417 O O . PRO A 1 16 ? -4.039 9.659 -1.451 1.00 0.00 16 PRO A O 9
ATOM 7428 N N . SER A 1 17 ? -4.164 10.126 0.743 1.00 0.00 17 SER A N 9
ATOM 7429 C CA . SER A 1 17 ? -3.658 11.499 0.602 1.00 0.00 17 SER A CA 9
ATOM 7430 C C . SER A 1 17 ? -2.137 11.479 0.410 1.00 0.00 17 SER A C 9
ATOM 7431 O O . SER A 1 17 ? -1.538 10.415 0.404 1.00 0.00 17 SER A O 9
ATOM 7439 N N . LYS A 1 18 ? -1.502 12.635 0.260 1.00 0.00 18 LYS A N 9
ATOM 7440 C CA . LYS A 1 18 ? -0.043 12.673 0.076 1.00 0.00 18 LYS A CA 9
ATOM 7441 C C . LYS A 1 18 ? 0.697 12.191 1.337 1.00 0.00 18 LYS A C 9
ATOM 7442 O O . LYS A 1 18 ? 1.386 11.161 1.318 1.00 0.00 18 LYS A O 9
ATOM 7461 N N . SER A 1 19 ? 0.535 12.926 2.440 1.00 0.00 19 SER A N 9
ATOM 7462 C CA . SER A 1 19 ? 1.178 12.562 3.709 1.00 0.00 19 SER A CA 9
ATOM 7463 C C . SER A 1 19 ? 0.655 11.211 4.197 1.00 0.00 19 SER A C 9
ATOM 7464 O O . SER A 1 19 ? 1.372 10.439 4.837 1.00 0.00 19 SER A O 9
ATOM 7472 N N . VAL A 1 20 ? -0.604 10.936 3.881 1.00 0.00 20 VAL A N 9
ATOM 7473 C CA . VAL A 1 20 ? -1.230 9.675 4.247 1.00 0.00 20 VAL A CA 9
ATOM 7474 C C . VAL A 1 20 ? -0.622 8.521 3.435 1.00 0.00 20 VAL A C 9
ATOM 7475 O O . VAL A 1 20 ? -0.367 7.440 3.968 1.00 0.00 20 VAL A O 9
ATOM 7488 N N . PHE A 1 21 ? -0.367 8.771 2.149 1.00 0.00 21 PHE A N 9
ATOM 7489 C CA . PHE A 1 21 ? 0.222 7.767 1.264 1.00 0.00 21 PHE A CA 9
ATOM 7490 C C . PHE A 1 21 ? 1.562 7.271 1.800 1.00 0.00 21 PHE A C 9
ATOM 7491 O O . PHE A 1 21 ? 1.768 6.075 1.920 1.00 0.00 21 PHE A O 9
ATOM 7508 N N . VAL A 1 22 ? 2.468 8.188 2.132 1.00 0.00 22 VAL A N 9
ATOM 7509 C CA . VAL A 1 22 ? 3.784 7.791 2.659 1.00 0.00 22 VAL A CA 9
ATOM 7510 C C . VAL A 1 22 ? 3.673 7.029 3.991 1.00 0.00 22 VAL A C 9
ATOM 7511 O O . VAL A 1 22 ? 4.250 5.943 4.150 1.00 0.00 22 VAL A O 9
ATOM 7524 N N . ARG A 1 23 ? 2.923 7.591 4.942 1.00 0.00 23 ARG A N 9
ATOM 7525 C CA . ARG A 1 23 ? 2.737 6.955 6.253 1.00 0.00 23 ARG A CA 9
ATOM 7526 C C . ARG A 1 23 ? 2.158 5.546 6.106 1.00 0.00 23 ARG A C 9
ATOM 7527 O O . ARG A 1 23 ? 2.495 4.635 6.865 1.00 0.00 23 ARG A O 9
ATOM 7548 N N . ASN A 1 24 ? 1.286 5.370 5.124 1.00 0.00 24 ASN A N 9
ATOM 7549 C CA . ASN A 1 24 ? 0.683 4.067 4.868 1.00 0.00 24 ASN A CA 9
ATOM 7550 C C . ASN A 1 24 ? 1.626 3.192 4.040 1.00 0.00 24 ASN A C 9
ATOM 7551 O O . ASN A 1 24 ? 1.703 1.986 4.253 1.00 0.00 24 ASN A O 9
ATOM 7562 N N . LEU A 1 25 ? 2.330 3.820 3.093 1.00 0.00 25 LEU A N 9
ATOM 7563 C CA . LEU A 1 25 ? 3.297 3.149 2.220 1.00 0.00 25 LEU A CA 9
ATOM 7564 C C . LEU A 1 25 ? 4.252 2.259 3.009 1.00 0.00 25 LEU A C 9
ATOM 7565 O O . LEU A 1 25 ? 4.611 1.188 2.547 1.00 0.00 25 LEU A O 9
ATOM 7581 N N . ASN A 1 26 ? 4.680 2.718 4.184 1.00 0.00 26 ASN A N 9
ATOM 7582 C CA . ASN A 1 26 ? 5.569 1.918 5.043 1.00 0.00 26 ASN A CA 9
ATOM 7583 C C . ASN A 1 26 ? 5.032 0.476 5.209 1.00 0.00 26 ASN A C 9
ATOM 7584 O O . ASN A 1 26 ? 5.646 -0.501 4.747 1.00 0.00 26 ASN A O 9
ATOM 7595 N N . GLU A 1 27 ? 3.861 0.354 5.835 1.00 0.00 27 GLU A N 9
ATOM 7596 C CA . GLU A 1 27 ? 3.231 -0.948 6.047 1.00 0.00 27 GLU A CA 9
ATOM 7597 C C . GLU A 1 27 ? 2.737 -1.510 4.713 1.00 0.00 27 GLU A C 9
ATOM 7598 O O . GLU A 1 27 ? 2.770 -2.714 4.479 1.00 0.00 27 GLU A O 9
ATOM 7610 N N . LEU A 1 28 ? 2.289 -0.616 3.841 1.00 0.00 28 LEU A N 9
ATOM 7611 C CA . LEU A 1 28 ? 1.807 -0.991 2.517 1.00 0.00 28 LEU A CA 9
ATOM 7612 C C . LEU A 1 28 ? 2.885 -1.770 1.752 1.00 0.00 28 LEU A C 9
ATOM 7613 O O . LEU A 1 28 ? 2.609 -2.803 1.147 1.00 0.00 28 LEU A O 9
ATOM 7629 N N . GLU A 1 29 ? 4.115 -1.265 1.801 1.00 0.00 29 GLU A N 9
ATOM 7630 C CA . GLU A 1 29 ? 5.251 -1.907 1.145 1.00 0.00 29 GLU A CA 9
ATOM 7631 C C . GLU A 1 29 ? 5.501 -3.292 1.736 1.00 0.00 29 GLU A C 9
ATOM 7632 O O . GLU A 1 29 ? 5.698 -4.265 1.006 1.00 0.00 29 GLU A O 9
ATOM 7644 N N . ALA A 1 30 ? 5.460 -3.379 3.066 1.00 0.00 30 ALA A N 9
ATOM 7645 C CA . ALA A 1 30 ? 5.677 -4.647 3.752 1.00 0.00 30 ALA A CA 9
ATOM 7646 C C . ALA A 1 30 ? 4.564 -5.638 3.416 1.00 0.00 30 ALA A C 9
ATOM 7647 O O . ALA A 1 30 ? 4.813 -6.823 3.187 1.00 0.00 30 ALA A O 9
ATOM 7654 N N . LEU A 1 31 ? 3.334 -5.136 3.367 1.00 0.00 31 LEU A N 9
ATOM 7655 C CA . LEU A 1 31 ? 2.181 -5.967 3.049 1.00 0.00 31 LEU A CA 9
ATOM 7656 C C . LEU A 1 31 ? 2.210 -6.448 1.596 1.00 0.00 31 LEU A C 9
ATOM 7657 O O . LEU A 1 31 ? 1.885 -7.599 1.314 1.00 0.00 31 LEU A O 9
ATOM 7673 N N . ALA A 1 32 ? 2.597 -5.558 0.682 1.00 0.00 32 ALA A N 9
ATOM 7674 C CA . ALA A 1 32 ? 2.676 -5.895 -0.741 1.00 0.00 32 ALA A CA 9
ATOM 7675 C C . ALA A 1 32 ? 3.591 -7.095 -0.977 1.00 0.00 32 ALA A C 9
ATOM 7676 O O . ALA A 1 32 ? 3.245 -8.018 -1.712 1.00 0.00 32 ALA A O 9
ATOM 7683 N N . VAL A 1 33 ? 4.758 -7.076 -0.340 1.00 0.00 33 VAL A N 9
ATOM 7684 C CA . VAL A 1 33 ? 5.722 -8.169 -0.463 1.00 0.00 33 VAL A CA 9
ATOM 7685 C C . VAL A 1 33 ? 5.153 -9.476 0.105 1.00 0.00 33 VAL A C 9
ATOM 7686 O O . VAL A 1 33 ? 5.300 -10.543 -0.490 1.00 0.00 33 VAL A O 9
ATOM 7699 N N . ARG A 1 34 ? 4.493 -9.381 1.255 1.00 0.00 34 ARG A N 9
ATOM 7700 C CA . ARG A 1 34 ? 3.901 -10.551 1.906 1.00 0.00 34 ARG A CA 9
ATOM 7701 C C . ARG A 1 34 ? 2.736 -11.147 1.102 1.00 0.00 34 ARG A C 9
ATOM 7702 O O . ARG A 1 34 ? 2.597 -12.367 1.014 1.00 0.00 34 ARG A O 9
ATOM 7723 N N . LEU A 1 35 ? 1.890 -10.292 0.539 1.00 0.00 35 LEU A N 9
ATOM 7724 C CA . LEU A 1 35 ? 0.733 -10.752 -0.233 1.00 0.00 35 LEU A CA 9
ATOM 7725 C C . LEU A 1 35 ? 1.117 -11.378 -1.586 1.00 0.00 35 LEU A C 9
ATOM 7726 O O . LEU A 1 35 ? 0.730 -12.512 -1.877 1.00 0.00 35 LEU A O 9
ATOM 7742 N N . GLY A 1 36 ? 1.860 -10.654 -2.420 1.00 0.00 36 GLY A N 9
ATOM 7743 C CA . GLY A 1 36 ? 2.243 -11.211 -3.713 1.00 0.00 36 GLY A CA 9
ATOM 7744 C C . GLY A 1 36 ? 2.741 -10.182 -4.728 1.00 0.00 36 GLY A C 9
ATOM 7745 O O . GLY A 1 36 ? 2.814 -8.985 -4.444 1.00 0.00 36 GLY A O 9
ATOM 7749 N N . LYS A 1 37 ? 3.055 -10.662 -5.929 1.00 0.00 37 LYS A N 9
ATOM 7750 C CA . LYS A 1 37 ? 3.567 -9.815 -7.011 1.00 0.00 37 LYS A CA 9
ATOM 7751 C C . LYS A 1 37 ? 2.542 -8.774 -7.481 1.00 0.00 37 LYS A C 9
ATOM 7752 O O . LYS A 1 37 ? 2.890 -7.616 -7.706 1.00 0.00 37 LYS A O 9
ATOM 7771 N N . SER A 1 38 ? 1.282 -9.185 -7.627 1.00 0.00 38 SER A N 9
ATOM 7772 C CA . SER A 1 38 ? 0.217 -8.275 -8.077 1.00 0.00 38 SER A CA 9
ATOM 7773 C C . SER A 1 38 ? 0.126 -7.035 -7.182 1.00 0.00 38 SER A C 9
ATOM 7774 O O . SER A 1 38 ? 0.007 -5.912 -7.669 1.00 0.00 38 SER A O 9
ATOM 7782 N N . TYR A 1 39 ? 0.202 -7.246 -5.874 1.00 0.00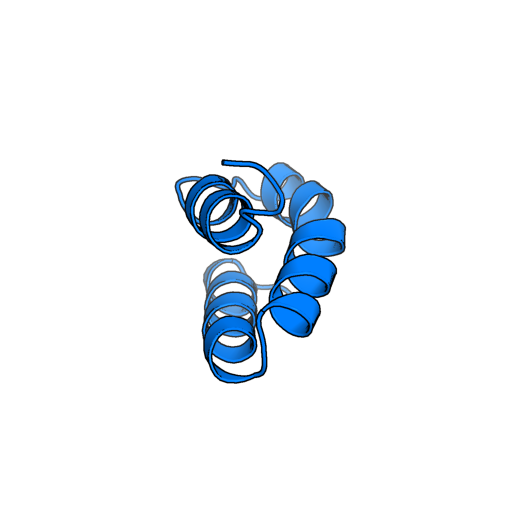 39 TYR A N 9
ATOM 7783 C CA . TYR A 1 39 ? 0.139 -6.153 -4.912 1.00 0.00 39 TYR A CA 9
ATOM 7784 C C . TYR A 1 39 ? 1.401 -5.295 -4.980 1.00 0.00 39 TYR A C 9
ATOM 7785 O O . TYR A 1 39 ? 1.344 -4.074 -4.824 1.00 0.00 39 TYR A O 9
ATOM 7803 N N . ARG A 1 40 ? 2.543 -5.942 -5.206 1.00 0.00 40 ARG A N 9
ATOM 7804 C CA . ARG A 1 40 ? 3.812 -5.235 -5.335 1.00 0.00 40 ARG A CA 9
ATOM 7805 C C . ARG A 1 40 ? 3.726 -4.242 -6.497 1.00 0.00 40 ARG A C 9
ATOM 7806 O O . ARG A 1 40 ? 4.181 -3.098 -6.403 1.00 0.00 40 ARG A O 9
ATOM 7827 N N . ILE A 1 41 ? 3.126 -4.697 -7.591 1.00 0.00 41 ILE A N 9
ATOM 7828 C CA . ILE A 1 41 ? 2.924 -3.862 -8.768 1.00 0.00 41 ILE A CA 9
ATOM 7829 C C . ILE A 1 41 ? 1.871 -2.784 -8.483 1.00 0.00 41 ILE A C 9
ATOM 7830 O O . ILE A 1 41 ? 2.043 -1.622 -8.849 1.00 0.00 41 ILE A O 9
ATOM 7846 N N . GLN A 1 42 ? 0.777 -3.185 -7.828 1.00 0.00 42 GLN A N 9
ATOM 7847 C CA . GLN A 1 42 ? -0.299 -2.258 -7.458 1.00 0.00 42 GLN A CA 9
ATOM 7848 C C . GLN A 1 42 ? 0.256 -1.050 -6.703 1.00 0.00 42 GLN A C 9
ATOM 7849 O O . GLN A 1 42 ? -0.118 0.096 -6.960 1.00 0.00 42 GLN A O 9
ATOM 7863 N N . LEU A 1 43 ? 1.155 -1.315 -5.762 1.00 0.00 43 LEU A N 9
ATOM 7864 C CA . LEU A 1 43 ? 1.774 -0.252 -4.986 1.00 0.00 43 LEU A CA 9
ATOM 7865 C C . LEU A 1 43 ? 2.633 0.645 -5.880 1.00 0.00 43 LEU A C 9
ATOM 7866 O O . LEU A 1 43 ? 2.538 1.865 -5.816 1.00 0.00 43 LEU A O 9
ATOM 7882 N N . ASP A 1 44 ? 3.480 0.026 -6.700 1.00 0.00 44 ASP A N 9
ATOM 7883 C CA . ASP A 1 44 ? 4.335 0.759 -7.636 1.00 0.00 44 ASP A CA 9
ATOM 7884 C C . ASP A 1 44 ? 3.480 1.661 -8.537 1.00 0.00 44 ASP A C 9
ATOM 7885 O O . ASP A 1 44 ? 3.850 2.797 -8.848 1.00 0.00 44 ASP A O 9
ATOM 7894 N N . GLN A 1 45 ? 2.331 1.137 -8.946 1.00 0.00 45 GLN A N 9
ATOM 7895 C CA . GLN A 1 45 ? 1.380 1.877 -9.767 1.00 0.00 45 GLN A CA 9
ATOM 7896 C C . GLN A 1 45 ? 0.865 3.100 -8.994 1.00 0.00 45 GLN A C 9
ATOM 7897 O O . GLN A 1 45 ? 0.740 4.194 -9.544 1.00 0.00 45 GLN A O 9
ATOM 7911 N N . ALA A 1 46 ? 0.583 2.903 -7.705 1.00 0.00 46 ALA A N 9
ATOM 7912 C CA . ALA A 1 46 ? 0.115 3.988 -6.838 1.00 0.00 46 ALA A CA 9
ATOM 7913 C C . ALA A 1 46 ? 1.195 5.067 -6.673 1.00 0.00 46 ALA A C 9
ATOM 7914 O O . ALA A 1 46 ? 0.887 6.255 -6.570 1.00 0.00 46 ALA A O 9
ATOM 7921 N N . LYS A 1 47 ? 2.462 4.648 -6.645 1.00 0.00 47 LYS A N 9
ATOM 7922 C CA . LYS A 1 47 ? 3.581 5.591 -6.525 1.00 0.00 47 LYS A CA 9
ATOM 7923 C C . LYS A 1 47 ? 3.608 6.537 -7.728 1.00 0.00 47 LYS A C 9
ATOM 7924 O O . LYS A 1 47 ? 3.817 7.739 -7.584 1.00 0.00 47 LYS A O 9
ATOM 7943 N N . GLU A 1 48 ? 3.388 5.977 -8.912 1.00 0.00 48 GLU A N 9
ATOM 7944 C CA . GLU A 1 48 ? 3.359 6.756 -10.143 1.00 0.00 48 GLU A CA 9
ATOM 7945 C C . GLU A 1 48 ? 2.103 7.627 -10.159 1.00 0.00 48 GLU A C 9
ATOM 7946 O O . GLU A 1 48 ? 2.124 8.776 -10.598 1.00 0.00 48 GLU A O 9
ATOM 7958 N N . LYS A 1 49 ? 1.012 7.055 -9.658 1.00 0.00 49 LYS A N 9
ATOM 7959 C CA . LYS A 1 49 ? -0.268 7.753 -9.556 1.00 0.00 49 LYS A CA 9
ATOM 7960 C C . LYS A 1 49 ? -0.126 9.042 -8.731 1.00 0.00 49 LYS A C 9
ATOM 7961 O O . LYS A 1 49 ? -0.718 10.069 -9.052 1.00 0.00 49 LYS A O 9
ATOM 7980 N N . TRP A 1 50 ? 0.670 8.971 -7.669 1.00 0.00 50 TRP A N 9
ATOM 7981 C CA . TRP A 1 50 ? 0.907 10.122 -6.798 1.00 0.00 50 TRP A CA 9
ATOM 7982 C C . TRP A 1 50 ? 2.172 10.896 -7.189 1.00 0.00 50 TRP A C 9
ATOM 7983 O O . TRP A 1 50 ? 2.469 11.945 -6.613 1.00 0.00 50 TRP A O 9
ATOM 8004 N N . LYS A 1 51 ? 2.906 10.377 -8.172 1.00 0.00 51 LYS A N 9
ATOM 8005 C CA . LYS A 1 51 ? 4.149 11.001 -8.646 1.00 0.00 51 LYS A CA 9
ATOM 8006 C C . LYS A 1 51 ? 5.209 11.087 -7.537 1.00 0.00 51 LYS A C 9
ATOM 8007 O O . LYS A 1 51 ? 6.003 12.026 -7.494 1.00 0.00 51 LYS A O 9
ATOM 8026 N N . VAL A 1 52 ? 5.226 10.099 -6.652 1.00 0.00 52 VAL A N 9
ATOM 8027 C CA . VAL A 1 52 ? 6.194 10.070 -5.554 1.00 0.00 52 VAL A CA 9
ATOM 8028 C C . VAL A 1 52 ? 7.414 9.214 -5.912 1.00 0.00 52 VAL A C 9
ATOM 8029 O O . VAL A 1 52 ? 7.282 8.057 -6.317 1.00 0.00 52 VAL A O 9
ATOM 8042 N N . LYS A 1 53 ? 8.602 9.787 -5.765 1.00 0.00 53 LYS A N 9
ATOM 8043 C CA . LYS A 1 53 ? 9.844 9.078 -6.086 1.00 0.00 53 LYS A CA 9
ATOM 8044 C C . LYS A 1 53 ? 10.257 8.107 -4.970 1.00 0.00 53 LYS A C 9
ATOM 8045 O O . LYS A 1 53 ? 10.479 8.563 -3.827 1.00 0.00 53 LYS A O 9
ATOM 8065 N N . ARG A 1 1 ? -4.079 -15.759 7.048 1.00 0.00 1 ARG A N 10
ATOM 8066 C CA . ARG A 1 1 ? -5.461 -15.219 6.905 1.00 0.00 1 ARG A CA 10
ATOM 8067 C C . ARG A 1 1 ? -5.935 -14.471 8.160 1.00 0.00 1 ARG A C 10
ATOM 8068 O O . ARG A 1 1 ? -6.785 -13.587 8.065 1.00 0.00 1 ARG A O 10
ATOM 8091 N N . ASN A 1 2 ? -5.397 -14.825 9.333 1.00 0.00 2 ASN A N 10
ATOM 8092 C CA . ASN A 1 2 ? -5.778 -14.157 10.587 1.00 0.00 2 ASN A CA 10
ATOM 8093 C C . ASN A 1 2 ? -5.561 -12.645 10.487 1.00 0.00 2 ASN A C 10
ATOM 8094 O O . ASN A 1 2 ? -6.486 -11.858 10.693 1.00 0.00 2 ASN A O 10
ATOM 8105 N N . LEU A 1 3 ? -4.335 -12.248 10.180 1.00 0.00 3 LEU A N 10
ATOM 8106 C CA . LEU A 1 3 ? -4.018 -10.837 10.007 1.00 0.00 3 LEU A CA 10
ATOM 8107 C C . LEU A 1 3 ? -4.473 -10.403 8.613 1.00 0.00 3 LEU A C 10
ATOM 8108 O O . LEU A 1 3 ? -3.934 -10.859 7.606 1.00 0.00 3 LEU A O 10
ATOM 8124 N N . SER A 1 4 ? -5.479 -9.544 8.553 1.00 0.00 4 SER A N 10
ATOM 8125 C CA . SER A 1 4 ? -6.019 -9.103 7.266 1.00 0.00 4 SER A CA 10
ATOM 8126 C C . SER A 1 4 ? -5.156 -8.042 6.583 1.00 0.00 4 SER A C 10
ATOM 8127 O O . SER A 1 4 ? -5.416 -6.841 6.687 1.00 0.00 4 SER A O 10
ATOM 8135 N N . ASP A 1 5 ? -4.127 -8.497 5.882 1.00 0.00 5 ASP A N 10
ATOM 8136 C CA . ASP A 1 5 ? -3.244 -7.605 5.142 1.00 0.00 5 ASP A CA 10
ATOM 8137 C C . ASP A 1 5 ? -3.998 -7.014 3.947 1.00 0.00 5 ASP A C 10
ATOM 8138 O O . ASP A 1 5 ? -3.803 -5.855 3.577 1.00 0.00 5 ASP A O 10
ATOM 8147 N N . ARG A 1 6 ? -4.876 -7.830 3.362 1.00 0.00 6 ARG A N 10
ATOM 8148 C CA . ARG A 1 6 ? -5.681 -7.422 2.209 1.00 0.00 6 ARG A CA 10
ATOM 8149 C C . ARG A 1 6 ? -6.587 -6.232 2.528 1.00 0.00 6 ARG A C 10
ATOM 8150 O O . ARG A 1 6 ? -6.527 -5.208 1.844 1.00 0.00 6 ARG A O 10
ATOM 8171 N N . ALA A 1 7 ? -7.424 -6.371 3.556 1.00 0.00 7 ALA A N 10
ATOM 8172 C CA . ALA A 1 7 ? -8.334 -5.295 3.951 1.00 0.00 7 ALA A CA 10
ATOM 8173 C C . ALA A 1 7 ? -7.560 -4.027 4.309 1.00 0.00 7 ALA A C 10
ATOM 8174 O O . ALA A 1 7 ? -7.946 -2.928 3.919 1.00 0.00 7 ALA A O 10
ATOM 8181 N N . LYS A 1 8 ? -6.460 -4.188 5.042 1.00 0.00 8 LYS A N 10
ATOM 8182 C CA . LYS A 1 8 ? -5.618 -3.054 5.428 1.00 0.00 8 LYS A CA 10
ATOM 8183 C C . LYS A 1 8 ? -5.075 -2.326 4.192 1.00 0.00 8 LYS A C 10
ATOM 8184 O O . LYS A 1 8 ? -5.113 -1.098 4.110 1.00 0.00 8 LYS A O 10
ATOM 8203 N N . PHE A 1 9 ? -4.580 -3.105 3.233 1.00 0.00 9 PHE A N 10
ATOM 8204 C CA . PHE A 1 9 ? -4.027 -2.578 1.983 1.00 0.00 9 PHE A CA 10
ATOM 8205 C C . PHE A 1 9 ? -5.032 -1.693 1.240 1.00 0.00 9 PHE A C 10
ATOM 8206 O O . PHE A 1 9 ? -4.801 -0.499 1.042 1.00 0.00 9 PHE A O 10
ATOM 8223 N N . GLU A 1 10 ? -6.150 -2.286 0.837 1.00 0.00 10 GLU A N 10
ATOM 8224 C CA . GLU A 1 10 ? -7.188 -1.553 0.111 1.00 0.00 10 GLU A CA 10
ATOM 8225 C C . GLU A 1 10 ? -7.844 -0.475 0.984 1.00 0.00 10 GLU A C 10
ATOM 8226 O O . GLU A 1 10 ? -8.534 0.411 0.480 1.00 0.00 10 GLU A O 10
ATOM 8238 N N . SER A 1 11 ? -7.632 -0.554 2.294 1.00 0.00 11 SER A N 10
ATOM 8239 C CA . SER A 1 11 ? -8.204 0.434 3.217 1.00 0.00 11 SER A CA 10
ATOM 8240 C C . SER A 1 11 ? -7.374 1.704 3.177 1.00 0.00 11 SER A C 10
ATOM 8241 O O . SER A 1 11 ? -7.891 2.816 3.064 1.00 0.00 11 SER A O 10
ATOM 8249 N N . MET A 1 12 ? -6.070 1.509 3.270 1.00 0.00 12 MET A N 10
ATOM 8250 C CA . MET A 1 12 ? -5.107 2.594 3.231 1.00 0.00 12 MET A CA 10
ATOM 8251 C C . MET A 1 12 ? -5.042 3.211 1.834 1.00 0.00 12 MET A C 10
ATOM 8252 O O . MET A 1 12 ? -4.903 4.424 1.676 1.00 0.00 12 MET A O 10
ATOM 8266 N N . ILE A 1 13 ? -5.151 2.356 0.824 1.00 0.00 13 ILE A N 10
ATOM 8267 C CA . ILE A 1 13 ? -5.100 2.787 -0.566 1.00 0.00 13 ILE A CA 10
ATOM 8268 C C . ILE A 1 13 ? -6.373 3.551 -0.981 1.00 0.00 13 ILE A C 10
ATOM 8269 O O . ILE A 1 13 ? -6.384 4.260 -1.989 1.00 0.00 13 ILE A O 10
ATOM 8285 N N . ASN A 1 14 ? -7.436 3.412 -0.190 1.00 0.00 14 ASN A N 10
ATOM 8286 C CA . ASN A 1 14 ? -8.718 4.057 -0.484 1.00 0.00 14 ASN A CA 10
ATOM 8287 C C . ASN A 1 14 ? -8.674 5.587 -0.322 1.00 0.00 14 ASN A C 10
ATOM 8288 O O . ASN A 1 14 ? -8.603 6.103 0.795 1.00 0.00 14 ASN A O 10
ATOM 8299 N N . SER A 1 15 ? -8.722 6.291 -1.457 1.00 0.00 15 SER A N 10
ATOM 8300 C CA . SER A 1 15 ? -8.718 7.768 -1.503 1.00 0.00 15 SER A CA 10
ATOM 8301 C C . SER A 1 15 ? -7.644 8.408 -0.604 1.00 0.00 15 SER A C 10
ATOM 8302 O O . SER A 1 15 ? -7.954 9.010 0.427 1.00 0.00 15 SER A O 10
ATOM 8310 N N . PRO A 1 16 ? -6.362 8.281 -0.974 1.00 0.00 16 PRO A N 10
ATOM 8311 C CA . PRO A 1 16 ? -5.259 8.852 -0.218 1.00 0.00 16 PRO A CA 10
ATOM 8312 C C . PRO A 1 16 ? -4.734 10.174 -0.809 1.00 0.00 16 PRO A C 10
ATOM 8313 O O . PRO A 1 16 ? -5.435 10.870 -1.542 1.00 0.00 16 PRO A O 10
ATOM 8324 N N . SER A 1 17 ? -3.496 10.508 -0.472 1.00 0.00 17 SER A N 10
ATOM 8325 C CA . SER A 1 17 ? -2.838 11.724 -0.965 1.00 0.00 17 SER A CA 10
ATOM 8326 C C . SER A 1 17 ? -1.340 11.458 -1.086 1.00 0.00 17 SER A C 10
ATOM 8327 O O . SER A 1 17 ? -0.869 10.459 -0.568 1.00 0.00 17 SER A O 10
ATOM 8335 N N . LYS A 1 18 ? -0.591 12.330 -1.753 1.00 0.00 18 LYS A N 10
ATOM 8336 C CA . LYS A 1 18 ? 0.857 12.115 -1.902 1.00 0.00 18 LYS A CA 10
ATOM 8337 C C . LYS A 1 18 ? 1.559 11.967 -0.538 1.00 0.00 18 LYS A C 10
ATOM 8338 O O . LYS A 1 18 ? 2.198 10.948 -0.271 1.00 0.00 18 LYS A O 10
ATOM 8357 N N . SER A 1 19 ? 1.408 12.965 0.333 1.00 0.00 19 SER A N 10
ATOM 8358 C CA . SER A 1 19 ? 2.016 12.933 1.669 1.00 0.00 19 SER A CA 10
ATOM 8359 C C . SER A 1 19 ? 1.430 11.798 2.514 1.00 0.00 19 SER A C 10
ATOM 8360 O O . SER A 1 19 ? 2.147 11.121 3.261 1.00 0.00 19 SER A O 10
ATOM 8368 N N . VAL A 1 20 ? 0.120 11.601 2.389 1.00 0.00 20 VAL A N 10
ATOM 8369 C CA . VAL A 1 20 ? -0.576 10.540 3.112 1.00 0.00 20 VAL A CA 10
ATOM 8370 C C . VAL A 1 20 ? -0.075 9.164 2.664 1.00 0.00 20 VAL A C 10
ATOM 8371 O O . VAL A 1 20 ? 0.125 8.267 3.477 1.00 0.00 20 VAL A O 10
ATOM 8384 N N . PHE A 1 21 ? 0.138 9.012 1.364 1.00 0.00 21 PHE A N 10
ATOM 8385 C CA . PHE A 1 21 ? 0.616 7.757 0.805 1.00 0.00 21 PHE A CA 10
ATOM 8386 C C . PHE A 1 21 ? 1.988 7.368 1.350 1.00 0.00 21 PHE A C 10
ATOM 8387 O O . PHE A 1 21 ? 2.200 6.225 1.676 1.00 0.00 21 PHE A O 10
ATOM 8404 N N . VAL A 1 22 ? 2.928 8.301 1.447 1.00 0.00 22 VAL A N 10
ATOM 8405 C CA . VAL A 1 22 ? 4.257 7.946 1.976 1.00 0.00 22 VAL A CA 10
ATOM 8406 C C . VAL A 1 22 ? 4.193 7.515 3.453 1.00 0.00 22 VAL A C 10
ATOM 8407 O O . VAL A 1 22 ? 4.735 6.461 3.836 1.00 0.00 22 VAL A O 10
ATOM 8420 N N . ARG A 1 23 ? 3.501 8.311 4.276 1.00 0.00 23 ARG A N 10
ATOM 8421 C CA . ARG A 1 23 ? 3.387 8.009 5.707 1.00 0.00 23 ARG A CA 10
ATOM 8422 C C . ARG A 1 23 ? 2.755 6.629 5.956 1.00 0.00 23 ARG A C 10
ATOM 8423 O O . ARG A 1 23 ? 3.088 5.961 6.936 1.00 0.00 23 ARG A O 10
ATOM 8444 N N . ASN A 1 24 ? 1.846 6.195 5.084 1.00 0.00 24 ASN A N 10
ATOM 8445 C CA . ASN A 1 24 ? 1.243 4.872 5.245 1.00 0.00 24 ASN A CA 10
ATOM 8446 C C . ASN A 1 24 ? 1.928 3.835 4.338 1.00 0.00 24 ASN A C 10
ATOM 8447 O O . ASN A 1 24 ? 1.776 2.632 4.536 1.00 0.00 24 ASN A O 10
ATOM 8458 N N . LEU A 1 25 ? 2.693 4.321 3.355 1.00 0.00 25 LEU A N 10
ATOM 8459 C CA . LEU A 1 25 ? 3.442 3.474 2.420 1.00 0.00 25 LEU A CA 10
ATOM 8460 C C . LEU A 1 25 ? 4.349 2.509 3.159 1.00 0.00 25 LEU A C 10
ATOM 8461 O O . LEU A 1 25 ? 4.523 1.383 2.728 1.00 0.00 25 LEU A O 10
ATOM 8477 N N . ASN A 1 26 ? 4.958 2.967 4.248 1.00 0.00 26 ASN A N 10
ATOM 8478 C CA . ASN A 1 26 ? 5.825 2.093 5.053 1.00 0.00 26 ASN A CA 10
ATOM 8479 C C . ASN A 1 26 ? 5.131 0.737 5.337 1.00 0.00 26 ASN A C 10
ATOM 8480 O O . ASN A 1 26 ? 5.611 -0.333 4.924 1.00 0.00 26 ASN A O 10
ATOM 8491 N N . GLU A 1 27 ? 3.985 0.786 6.012 1.00 0.00 27 GLU A N 10
ATOM 8492 C CA . GLU A 1 27 ? 3.229 -0.428 6.318 1.00 0.00 27 GLU A CA 10
ATOM 8493 C C . GLU A 1 27 ? 2.582 -0.978 5.045 1.00 0.00 27 GLU A C 10
ATOM 8494 O O . GLU A 1 27 ? 2.482 -2.187 4.856 1.00 0.00 27 GLU A O 10
ATOM 8506 N N . LEU A 1 28 ? 2.158 -0.069 4.171 1.00 0.00 28 LEU A N 10
ATOM 8507 C CA . LEU A 1 28 ? 1.540 -0.437 2.899 1.00 0.00 28 LEU A CA 10
ATOM 8508 C C . LEU A 1 28 ? 2.477 -1.327 2.066 1.00 0.00 28 LEU A C 10
ATOM 8509 O O . LEU A 1 28 ? 2.044 -2.308 1.457 1.00 0.00 28 LEU A O 10
ATOM 8525 N N . GLU A 1 29 ? 3.762 -0.981 2.057 1.00 0.00 29 GLU A N 10
ATOM 8526 C CA . GLU A 1 29 ? 4.777 -1.750 1.340 1.00 0.00 29 GLU A CA 10
ATOM 8527 C C . GLU A 1 29 ? 4.933 -3.131 1.966 1.00 0.00 29 GLU A C 10
ATOM 8528 O O . GLU A 1 29 ? 5.028 -4.138 1.260 1.00 0.00 29 GLU A O 10
ATOM 8540 N N . ALA A 1 30 ? 4.941 -3.177 3.299 1.00 0.00 30 ALA A N 10
ATOM 8541 C CA . ALA A 1 30 ? 5.063 -4.441 4.009 1.00 0.00 30 ALA A CA 10
ATOM 8542 C C . ALA A 1 30 ? 3.852 -5.320 3.711 1.00 0.00 30 ALA A C 10
ATOM 8543 O O . ALA A 1 30 ? 3.983 -6.518 3.466 1.00 0.00 30 ALA A O 10
ATOM 8550 N N . LEU A 1 31 ? 2.674 -4.702 3.706 1.00 0.00 31 LEU A N 10
ATOM 8551 C CA . LEU A 1 31 ? 1.436 -5.413 3.418 1.00 0.00 31 LEU A CA 10
ATOM 8552 C C . LEU A 1 31 ? 1.453 -6.009 2.007 1.00 0.00 31 LEU A C 10
ATOM 8553 O O . LEU A 1 31 ? 1.077 -7.164 1.806 1.00 0.00 31 LEU A O 10
ATOM 8569 N N . ALA A 1 32 ? 1.895 -5.212 1.035 1.00 0.00 32 ALA A N 10
ATOM 8570 C CA . ALA A 1 32 ? 1.978 -5.657 -0.357 1.00 0.00 32 ALA A CA 10
ATOM 8571 C C . ALA A 1 32 ? 2.878 -6.888 -0.497 1.00 0.00 32 ALA A C 10
ATOM 8572 O O . ALA A 1 32 ? 2.499 -7.877 -1.124 1.00 0.00 32 ALA A O 10
ATOM 8579 N N . VAL A 1 33 ? 4.065 -6.821 0.102 1.00 0.00 33 VAL A N 10
ATOM 8580 C CA . VAL A 1 33 ? 5.018 -7.934 0.059 1.00 0.00 33 VAL A CA 10
ATOM 8581 C C . VAL A 1 33 ? 4.438 -9.185 0.739 1.00 0.00 33 VAL A C 10
ATOM 8582 O O . VAL A 1 33 ? 4.639 -10.310 0.278 1.00 0.00 33 VAL A O 10
ATOM 8595 N N . ARG A 1 34 ? 3.716 -8.974 1.836 1.00 0.00 34 ARG A N 10
ATOM 8596 C CA . ARG A 1 34 ? 3.091 -10.072 2.573 1.00 0.00 34 ARG A CA 10
ATOM 8597 C C . ARG A 1 34 ? 1.971 -10.732 1.758 1.00 0.00 34 ARG A C 10
ATOM 8598 O O . ARG A 1 34 ? 1.851 -11.958 1.734 1.00 0.00 34 ARG A O 10
ATOM 8619 N N . LEU A 1 35 ? 1.158 -9.917 1.089 1.00 0.00 35 LEU A N 10
ATOM 8620 C CA . LEU A 1 35 ? 0.058 -10.434 0.272 1.00 0.00 35 LEU A CA 10
ATOM 8621 C C . LEU A 1 35 ? 0.566 -11.143 -0.992 1.00 0.00 35 LEU A C 10
ATOM 8622 O O . LEU A 1 35 ? 0.198 -12.287 -1.262 1.00 0.00 35 LEU A O 10
ATOM 8638 N N . GLY A 1 36 ? 1.411 -10.467 -1.763 1.00 0.00 36 GLY A N 10
ATOM 8639 C CA . GLY A 1 36 ? 1.938 -11.069 -2.981 1.00 0.00 36 GLY A CA 10
ATOM 8640 C C . GLY A 1 36 ? 2.513 -10.055 -3.964 1.00 0.00 36 GLY A C 10
ATOM 8641 O O . GLY A 1 36 ? 2.289 -8.851 -3.839 1.00 0.00 36 GLY A O 10
ATOM 8645 N N . LYS A 1 37 ? 3.239 -10.552 -4.964 1.00 0.00 37 LYS A N 10
ATOM 8646 C CA . LYS A 1 37 ? 3.862 -9.693 -5.979 1.00 0.00 37 LYS A CA 10
ATOM 8647 C C . LYS A 1 37 ? 2.820 -8.880 -6.759 1.00 0.00 37 LYS A C 10
ATOM 8648 O O . LYS A 1 37 ? 3.057 -7.724 -7.104 1.00 0.00 37 LYS A O 10
ATOM 8667 N N . SER A 1 38 ? 1.665 -9.487 -7.023 1.00 0.00 38 SER A N 10
ATOM 8668 C CA .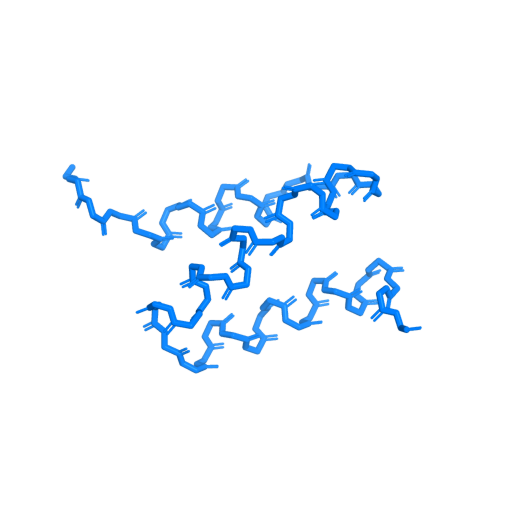 SER A 1 38 ? 0.586 -8.814 -7.758 1.00 0.00 38 SER A CA 10
ATOM 8669 C C . SER A 1 38 ? 0.113 -7.559 -7.017 1.00 0.00 38 SER A C 10
ATOM 8670 O O . SER A 1 38 ? -0.178 -6.530 -7.631 1.00 0.00 38 SER A O 10
ATOM 8678 N N . TYR A 1 39 ? 0.060 -7.649 -5.695 1.00 0.00 39 TYR A N 10
ATOM 8679 C CA . TYR A 1 39 ? -0.364 -6.535 -4.859 1.00 0.00 39 TYR A CA 10
ATOM 8680 C C . TYR A 1 39 ? 0.703 -5.444 -4.799 1.00 0.00 39 TYR A C 10
ATOM 8681 O O . TYR A 1 39 ? 0.384 -4.257 -4.736 1.00 0.00 39 TYR A O 10
ATOM 8699 N N . ARG A 1 40 ? 1.974 -5.844 -4.822 1.00 0.00 40 ARG A N 10
ATOM 8700 C CA . ARG A 1 40 ? 3.068 -4.877 -4.813 1.00 0.00 40 ARG A CA 10
ATOM 8701 C C . ARG A 1 40 ? 2.981 -4.001 -6.065 1.00 0.00 40 ARG A C 10
ATOM 8702 O O . ARG A 1 40 ? 3.265 -2.806 -6.026 1.00 0.00 40 ARG A O 10
ATOM 8723 N N . ILE A 1 41 ? 2.574 -4.613 -7.175 1.00 0.00 41 ILE A N 10
ATOM 8724 C CA . ILE A 1 41 ? 2.400 -3.890 -8.434 1.00 0.00 41 ILE A CA 10
ATOM 8725 C C . ILE A 1 41 ? 1.310 -2.820 -8.285 1.00 0.00 41 ILE A C 10
ATOM 8726 O O . ILE A 1 41 ? 1.484 -1.677 -8.706 1.00 0.00 41 ILE A O 10
ATOM 8742 N N . GLN A 1 42 ? 0.185 -3.200 -7.672 1.00 0.00 42 GLN A N 10
ATOM 8743 C CA . GLN A 1 42 ? -0.916 -2.264 -7.429 1.00 0.00 42 GLN A CA 10
ATOM 8744 C C . GLN A 1 42 ? -0.432 -1.100 -6.563 1.00 0.00 42 GLN A C 10
ATOM 8745 O O . GLN A 1 42 ? -0.787 0.060 -6.789 1.00 0.00 42 GLN A O 10
ATOM 8759 N N . LEU A 1 43 ? 0.382 -1.426 -5.565 1.00 0.00 43 LEU A N 10
ATOM 8760 C CA . LEU A 1 43 ? 0.958 -0.419 -4.685 1.00 0.00 43 LEU A CA 10
ATOM 8761 C C . LEU A 1 43 ? 1.860 0.516 -5.493 1.00 0.00 43 LEU A C 10
ATOM 8762 O O . LEU A 1 43 ? 1.729 1.733 -5.418 1.00 0.00 43 LEU A O 10
ATOM 8778 N N . ASP A 1 44 ? 2.768 -0.074 -6.276 1.00 0.00 44 ASP A N 10
ATOM 8779 C CA . ASP A 1 44 ? 3.680 0.682 -7.137 1.00 0.00 44 ASP A CA 10
ATOM 8780 C C . ASP A 1 44 ? 2.897 1.622 -8.063 1.00 0.00 44 ASP A C 10
ATOM 8781 O O . ASP A 1 44 ? 3.320 2.749 -8.332 1.00 0.00 44 ASP A O 10
ATOM 8790 N N . GLN A 1 45 ? 1.759 1.142 -8.559 1.00 0.00 45 GLN A N 10
ATOM 8791 C CA . GLN A 1 45 ? 0.888 1.944 -9.415 1.00 0.00 45 GLN A CA 10
ATOM 8792 C C . GLN A 1 45 ? 0.484 3.231 -8.685 1.00 0.00 45 GLN A C 10
ATOM 8793 O O . GLN A 1 45 ? 0.538 4.327 -9.245 1.00 0.00 45 GLN A O 10
ATOM 8807 N N . ALA A 1 46 ? 0.097 3.088 -7.419 1.00 0.00 46 ALA A N 10
ATOM 8808 C CA . ALA A 1 46 ? -0.279 4.236 -6.598 1.00 0.00 46 ALA A CA 10
ATOM 8809 C C . ALA A 1 46 ? 0.941 5.123 -6.298 1.00 0.00 46 ALA A C 10
ATOM 8810 O O . ALA A 1 46 ? 0.825 6.346 -6.214 1.00 0.00 46 ALA A O 10
ATOM 8817 N N . LYS A 1 47 ? 2.111 4.496 -6.128 1.00 0.00 47 LYS A N 10
ATOM 8818 C CA . LYS A 1 47 ? 3.355 5.233 -5.878 1.00 0.00 47 LYS A CA 10
ATOM 8819 C C . LYS A 1 47 ? 3.655 6.201 -7.028 1.00 0.00 47 LYS A C 10
ATOM 8820 O O . LYS A 1 47 ? 4.028 7.349 -6.805 1.00 0.00 47 LYS A O 10
ATOM 8839 N N . GLU A 1 48 ? 3.481 5.728 -8.260 1.00 0.00 48 GLU A N 10
ATOM 8840 C CA . GLU A 1 48 ? 3.717 6.554 -9.443 1.00 0.00 48 GLU A CA 10
ATOM 8841 C C . GLU A 1 48 ? 2.646 7.642 -9.540 1.00 0.00 48 GLU A C 10
ATOM 8842 O O . GLU A 1 48 ? 2.909 8.765 -9.969 1.00 0.00 48 GLU A O 10
ATOM 8854 N N . LYS A 1 49 ? 1.437 7.287 -9.124 1.00 0.00 49 LYS A N 10
ATOM 8855 C CA . LYS A 1 49 ? 0.307 8.209 -9.126 1.00 0.00 49 LYS A CA 10
ATOM 8856 C C . LYS A 1 49 ? 0.574 9.422 -8.220 1.00 0.00 49 LYS A C 10
ATOM 8857 O O . LYS A 1 49 ? 0.291 10.563 -8.586 1.00 0.00 49 LYS A O 10
ATOM 8876 N N . TRP A 1 50 ? 1.124 9.163 -7.038 1.00 0.00 50 TRP A N 10
ATOM 8877 C CA . TRP A 1 50 ? 1.427 10.220 -6.077 1.00 0.00 50 TRP A CA 10
ATOM 8878 C C . TRP A 1 50 ? 2.870 10.729 -6.202 1.00 0.00 50 TRP A C 10
ATOM 8879 O O . TRP A 1 50 ? 3.308 11.562 -5.408 1.00 0.00 50 TRP A O 10
ATOM 8900 N N . LYS A 1 51 ? 3.599 10.218 -7.194 1.00 0.00 51 LYS A N 10
ATOM 8901 C CA . LYS A 1 51 ? 4.994 10.616 -7.446 1.00 0.00 51 LYS A CA 10
ATOM 8902 C C . LYS A 1 51 ? 5.927 10.278 -6.266 1.00 0.00 51 LYS A C 10
ATOM 8903 O O . LYS A 1 51 ? 6.867 11.019 -5.968 1.00 0.00 51 LYS A O 10
ATOM 8922 N N . VAL A 1 52 ? 5.680 9.150 -5.611 1.00 0.00 52 VAL A N 10
ATOM 8923 C CA . VAL A 1 52 ? 6.506 8.715 -4.479 1.00 0.00 52 VAL A CA 10
ATOM 8924 C C . VAL A 1 52 ? 6.882 7.228 -4.596 1.00 0.00 52 VAL A C 10
ATOM 8925 O O . VAL A 1 52 ? 6.241 6.360 -4.005 1.00 0.00 52 VAL A O 10
ATOM 8938 N N . LYS A 1 53 ? 7.924 6.946 -5.372 1.00 0.00 53 LYS A N 10
ATOM 8939 C CA . LYS A 1 53 ? 8.384 5.566 -5.581 1.00 0.00 53 LYS A CA 10
ATOM 8940 C C . LYS A 1 53 ? 9.605 5.227 -4.712 1.00 0.00 53 LYS A C 10
ATOM 8941 O O . LYS A 1 53 ? 10.691 5.800 -4.957 1.00 0.00 53 LYS A O 10
#

Nearest PDB structures (foldseek):
  1x9b-assembly1_A  TM=9.469E-01  e=3.057E-06  Thermoplasma acidophilum
  8eod-assembly1_A  TM=5.545E-01  e=4.801E+00  Saccharomyces cerevisiae S288C
  8qbt-assembly1_2  TM=5.709E-01  e=7.000E+00  Escherichia coli BW25113
  1x9b-assembly1_A  TM=9.284E-01  e=7.895E-06  Thermoplasma acidophilum
  1x9b-assembly1_A  TM=9.387E-01  e=1.371E-05  Thermoplasma acidophilum

Organism: Thermoplasma acidophilum (strain ATCC 25905 / DSM 1728 / JCM 9062 / NBRC 15155 / AMRC-C165) (NCBI:txid273075)

InterPro domains:
  IPR024504 Uncharacterised membrane protein Ta0354, soluble domain [PF11433] (72-121)
  IPR036171 Ta0354, soluble domain superfamily [SSF116858] (69-121)

Foldseek 3Di:
DVPCLPCVLCVQVPDAALVSLVVCVVSNCVSQVVVDPVSNVVSVVVCVVSVHD

CATH classification: 1.20.58.290

Sequence (53 aa):
RNLSDRAKFESMINSPSKSVFVRNLNELEALAVRLGKSYRIQLDQAKEKWKVKRNLSDRAKFESMINSPSKSVFVRNLNELEALAVRLGKSYRIQLDQAKEKWKVKRNLSDRAKFESMINSPSKSVFVRNLNELEALAVRLGKSYRIQLDQAKEKWKVKRNLSDRAKFESMINSPSKSVFVRNLNELEALAVRLGKSYRIQLDQAKEKWKVKRNLSDRAKFESMINSPSKSVFVRNLNELEALAVRLGKSYRIQLDQAKEKWKVKRNLSDRAKFESMINSPSKSVFVRNLNELEALAVRLGKSYRIQLDQAKEKWKVKRNLSDRAKFESMINSPSKSVFVRNLNELEALAVRLGKSYRIQLDQAKEKWKVKRNLSDRAKFESMINSPSKSVFVRNLNELEALAVRLGKSYRIQLDQAKEKWKVKRNLSDRAKFESMINSPSKSVFVRNLNELEALAVRLGKSYRIQLDQAKEKWKVKRNLSDRAKFESMINSPSKSVFVRNLNELEALAVRLGKSYRIQLDQAKEKWKVK